Protein AF-A0A0F9J123-F1 (afdb_monomer_lite)

Structure (mmCIF, N/CA/C/O backbone):
data_AF-A0A0F9J123-F1
#
_entry.id   AF-A0A0F9J123-F1
#
loop_
_ato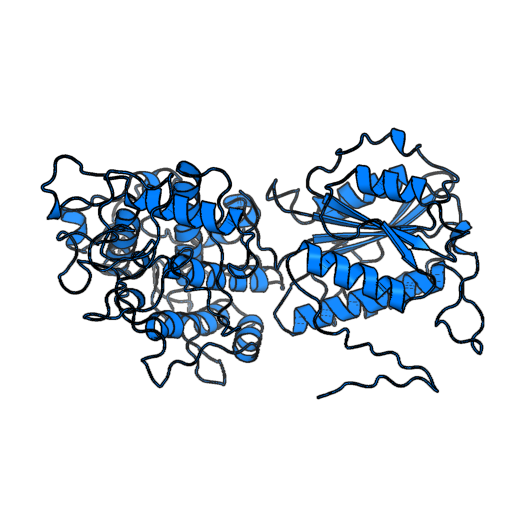m_site.group_PDB
_atom_site.id
_atom_site.type_symbol
_atom_site.label_atom_id
_atom_site.label_alt_id
_atom_site.label_comp_id
_atom_site.label_asym_id
_atom_site.label_entity_id
_atom_site.label_seq_id
_atom_site.pdbx_PDB_ins_code
_atom_site.Cartn_x
_atom_site.Cartn_y
_atom_site.Cartn_z
_atom_site.occupancy
_atom_site.B_iso_or_equiv
_atom_site.auth_seq_id
_atom_site.auth_comp_id
_atom_site.auth_asym_id
_atom_site.auth_atom_id
_atom_site.pdbx_PDB_model_num
ATOM 1 N N . MET A 1 1 ? 3.676 -11.645 4.595 1.00 70.50 1 MET A N 1
ATOM 2 C CA . MET A 1 1 ? 2.834 -10.442 4.420 1.00 70.50 1 MET A CA 1
ATOM 3 C C . MET A 1 1 ? 3.083 -9.901 3.012 1.00 70.50 1 MET A C 1
ATOM 5 O O . MET A 1 1 ? 3.983 -10.409 2.346 1.00 70.50 1 MET A O 1
ATOM 9 N N . GLY A 1 2 ? 2.219 -9.016 2.510 1.00 87.00 2 GLY A N 1
ATOM 10 C CA . GLY A 1 2 ? 2.108 -8.718 1.075 1.00 87.00 2 GLY A CA 1
ATOM 11 C C . GLY A 1 2 ? 1.916 -7.235 0.763 1.00 87.00 2 GLY A C 1
ATOM 12 O O . GLY A 1 2 ? 2.533 -6.375 1.385 1.00 87.00 2 GLY A O 1
ATOM 13 N N . THR A 1 3 ? 1.063 -6.927 -0.211 1.00 92.31 3 THR A N 1
ATOM 14 C CA . THR A 1 3 ? 0.847 -5.558 -0.702 1.00 92.31 3 THR A CA 1
ATOM 15 C C . THR A 1 3 ? -0.478 -4.998 -0.198 1.00 92.31 3 THR A C 1
ATOM 17 O O . THR A 1 3 ? -1.537 -5.554 -0.495 1.00 92.31 3 THR A O 1
ATOM 20 N N . ARG A 1 4 ? -0.427 -3.883 0.534 1.00 96.31 4 ARG A N 1
ATOM 21 C CA . ARG A 1 4 ? -1.601 -3.067 0.859 1.00 96.31 4 ARG A CA 1
ATOM 22 C C . ARG A 1 4 ? -1.984 -2.240 -0.364 1.00 96.31 4 ARG A C 1
ATOM 24 O O . ARG A 1 4 ? -1.114 -1.678 -1.024 1.00 96.31 4 ARG A O 1
ATOM 31 N N . LYS A 1 5 ? -3.279 -2.204 -0.673 1.00 94.38 5 LYS A N 1
ATOM 32 C CA . LYS A 1 5 ? -3.805 -1.628 -1.9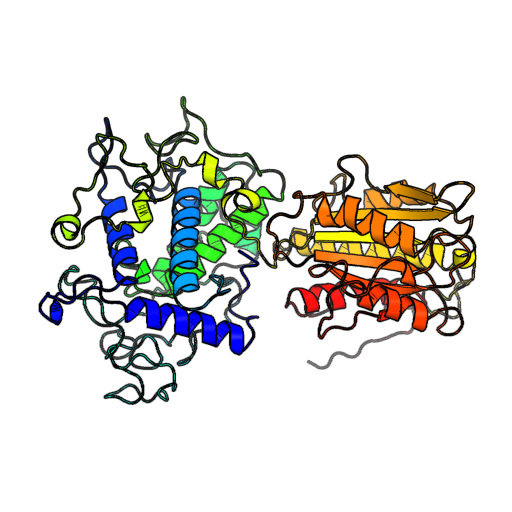15 1.00 94.38 5 LYS A CA 1
ATOM 33 C C . LYS A 1 5 ? -4.874 -0.588 -1.656 1.00 94.38 5 LYS A C 1
ATOM 35 O O . LYS A 1 5 ? -5.512 -0.606 -0.597 1.00 94.38 5 LYS A O 1
ATOM 40 N N . ASN A 1 6 ? -5.142 0.241 -2.659 1.00 94.38 6 ASN A N 1
ATOM 41 C CA . ASN A 1 6 ? -6.305 1.117 -2.622 1.00 94.38 6 ASN A CA 1
ATOM 42 C C . ASN A 1 6 ? -7.592 0.284 -2.541 1.00 94.38 6 ASN A C 1
ATOM 44 O O . ASN A 1 6 ? -7.868 -0.553 -3.403 1.00 94.38 6 ASN A O 1
ATOM 48 N N . ALA A 1 7 ? -8.424 0.569 -1.544 1.00 95.44 7 ALA A N 1
ATOM 49 C CA . ALA A 1 7 ? -9.718 -0.064 -1.324 1.00 95.44 7 ALA A CA 1
ATOM 50 C C . ALA A 1 7 ? -10.634 -0.014 -2.567 1.00 95.44 7 ALA A C 1
ATOM 52 O O . ALA A 1 7 ? -11.465 -0.904 -2.764 1.00 95.44 7 ALA A O 1
ATOM 53 N N . LYS A 1 8 ? -10.465 1.002 -3.425 1.00 89.88 8 LYS A N 1
ATOM 54 C CA . LYS A 1 8 ? -11.214 1.178 -4.682 1.00 89.88 8 LYS A CA 1
ATOM 55 C C . LYS A 1 8 ? -10.868 0.136 -5.739 1.00 89.88 8 LYS A C 1
ATOM 57 O O . LYS A 1 8 ? -11.760 -0.338 -6.441 1.00 89.88 8 LYS A O 1
ATOM 62 N N . PHE A 1 9 ? -9.598 -0.245 -5.820 1.00 88.44 9 PHE A N 1
ATOM 63 C CA . PHE A 1 9 ? -9.075 -1.130 -6.863 1.00 88.44 9 PHE A CA 1
ATOM 64 C C . PHE A 1 9 ? -8.981 -2.589 -6.420 1.00 88.44 9 PHE A C 1
ATOM 66 O O . PHE A 1 9 ? -8.553 -3.447 -7.190 1.00 88.44 9 PHE A O 1
ATOM 73 N N . LEU A 1 10 ? -9.432 -2.897 -5.201 1.00 91.75 10 LEU A N 1
ATOM 74 C CA . LEU A 1 10 ? -9.600 -4.276 -4.770 1.00 91.75 10 LEU A CA 1
ATOM 75 C C . LEU A 1 10 ? -10.532 -5.031 -5.722 1.00 91.75 10 LEU A C 1
ATOM 77 O O . LEU A 1 10 ? -11.595 -4.548 -6.126 1.00 91.75 10 LEU A O 1
ATOM 81 N N . THR A 1 11 ? -10.170 -6.268 -6.027 1.00 91.75 11 THR A N 1
ATOM 82 C CA . THR A 1 11 ? -11.062 -7.221 -6.686 1.00 91.75 11 THR A CA 1
ATOM 83 C C . THR A 1 11 ? -12.275 -7.525 -5.800 1.00 91.75 11 THR A C 1
ATOM 85 O O . THR A 1 11 ? -12.271 -7.293 -4.589 1.00 91.75 11 THR A O 1
ATOM 88 N N . ALA A 1 12 ? -13.338 -8.086 -6.387 1.00 93.88 12 ALA A N 1
ATOM 89 C CA . ALA A 1 12 ? -14.516 -8.499 -5.619 1.00 93.88 12 ALA A CA 1
A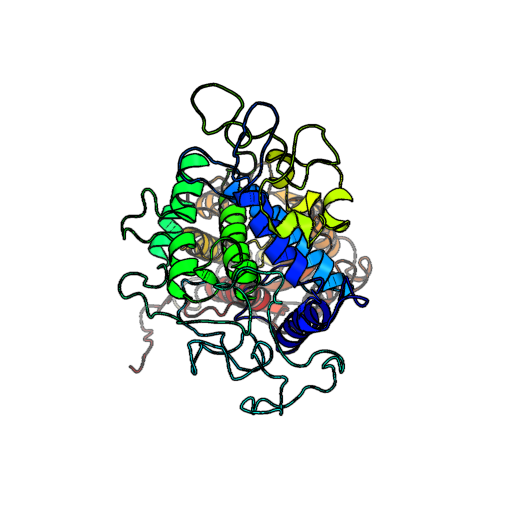TOM 90 C C . ALA A 1 12 ? -14.156 -9.479 -4.485 1.00 93.88 12 ALA A C 1
ATOM 92 O O . ALA A 1 12 ? -14.635 -9.320 -3.364 1.00 93.88 12 ALA A O 1
ATOM 93 N N . THR A 1 13 ? -13.252 -10.423 -4.758 1.00 95.81 13 THR A N 1
ATOM 94 C CA . THR A 1 13 ? -12.759 -11.397 -3.778 1.00 95.81 13 THR A CA 1
ATOM 95 C C . THR A 1 13 ? -11.960 -10.740 -2.654 1.00 95.81 13 THR A C 1
ATOM 97 O O . THR A 1 13 ? -12.167 -11.071 -1.491 1.00 95.81 13 THR A O 1
ATOM 100 N N . GLU A 1 14 ? -11.068 -9.794 -2.964 1.00 96.25 14 GLU A N 1
ATOM 101 C CA . GLU A 1 14 ? -10.303 -9.070 -1.936 1.00 96.25 14 GLU A CA 1
ATOM 102 C C . GLU A 1 14 ? -11.225 -8.246 -1.028 1.00 96.25 14 GLU A C 1
ATOM 104 O O . GLU A 1 14 ? -11.068 -8.287 0.194 1.00 96.25 14 GLU A O 1
ATOM 109 N N . ARG A 1 15 ? -12.231 -7.565 -1.602 1.00 97.06 15 ARG A N 1
ATOM 110 C CA . ARG A 1 15 ? -13.242 -6.831 -0.823 1.00 97.06 15 ARG A CA 1
ATOM 111 C C . ARG A 1 15 ? -14.020 -7.750 0.113 1.00 97.06 15 ARG A C 1
ATOM 113 O O . ARG A 1 15 ? -14.150 -7.438 1.294 1.00 97.06 15 ARG A O 1
ATOM 120 N N . GLU A 1 16 ? -14.522 -8.876 -0.396 1.00 97.50 16 GLU A N 1
ATOM 121 C CA . GLU A 1 16 ? -15.274 -9.836 0.418 1.00 97.50 16 GLU A CA 1
ATOM 122 C C . GLU A 1 16 ? -14.409 -10.424 1.537 1.00 97.50 16 GLU A C 1
ATOM 124 O O . GLU A 1 16 ? -14.840 -10.454 2.689 1.00 97.50 16 GLU A O 1
ATOM 129 N N . ASN A 1 17 ? -13.179 -10.840 1.227 1.00 98.50 17 ASN A N 1
ATOM 130 C CA . ASN A 1 17 ? -12.267 -11.423 2.207 1.00 98.50 17 ASN A CA 1
ATOM 131 C C . ASN A 1 17 ? -11.917 -10.439 3.328 1.00 98.50 17 ASN A C 1
ATOM 133 O O . ASN A 1 17 ? -11.918 -10.837 4.495 1.00 98.50 17 ASN A O 1
ATOM 137 N N . PHE A 1 18 ? -11.670 -9.166 3.000 1.00 98.62 18 PHE A N 1
ATOM 138 C CA . PHE A 1 18 ? -11.417 -8.132 4.003 1.00 98.62 18 PHE A CA 1
ATOM 139 C C . PHE A 1 18 ? -12.620 -7.947 4.936 1.00 98.62 18 PHE A C 1
ATOM 141 O O . PHE A 1 18 ? -12.480 -8.044 6.155 1.00 98.62 18 PHE A O 1
ATOM 148 N N . VAL A 1 19 ? -13.826 -7.771 4.385 1.00 98.69 19 VAL A N 1
ATOM 149 C CA . VAL A 1 19 ? -15.030 -7.573 5.211 1.00 98.69 19 VAL A CA 1
ATOM 150 C C . VAL A 1 19 ? -15.353 -8.808 6.041 1.00 98.69 19 VAL A C 1
ATOM 152 O O . VAL A 1 19 ? -15.670 -8.694 7.226 1.00 98.69 19 VAL A O 1
ATOM 155 N N . ARG A 1 20 ? -15.219 -9.998 5.452 1.00 98.75 20 ARG A N 1
ATOM 156 C CA . ARG A 1 20 ? -15.377 -11.266 6.161 1.00 98.75 20 ARG A CA 1
ATOM 157 C C . ARG A 1 20 ? -14.406 -11.366 7.336 1.00 98.75 20 ARG A C 1
ATOM 159 O O . ARG A 1 20 ? -14.834 -11.764 8.417 1.00 98.75 20 ARG A O 1
ATOM 166 N N . ALA A 1 21 ? -13.139 -10.985 7.165 1.00 98.81 21 ALA A N 1
ATOM 167 C CA . ALA A 1 21 ? -12.161 -10.979 8.252 1.00 98.81 21 ALA A CA 1
ATOM 168 C C . ALA A 1 21 ? -12.577 -10.030 9.390 1.00 98.81 21 ALA A C 1
ATOM 170 O O . ALA A 1 21 ? -12.585 -10.450 10.548 1.00 98.81 21 ALA A O 1
ATOM 171 N N . CYS A 1 22 ? -13.015 -8.806 9.069 1.00 98.81 22 CYS A N 1
ATOM 172 C CA . CYS A 1 22 ? -13.516 -7.841 10.057 1.00 98.81 22 CYS A CA 1
ATOM 173 C C . CYS A 1 22 ? -14.723 -8.390 10.834 1.00 98.81 22 CYS A C 1
ATOM 175 O O . CYS A 1 22 ? -14.758 -8.343 12.064 1.00 98.81 22 CYS A O 1
ATOM 177 N N . VAL A 1 23 ? -15.703 -8.962 10.126 1.00 98.81 23 VAL A N 1
ATOM 178 C CA . VAL A 1 23 ? -16.917 -9.546 10.720 1.00 98.81 23 VAL A CA 1
ATOM 179 C C . VAL A 1 23 ? -16.587 -10.743 11.616 1.00 98.81 23 VAL A C 1
ATOM 181 O O . VAL A 1 23 ? -17.121 -10.852 12.720 1.00 98.81 23 VAL A O 1
ATOM 184 N N . LEU A 1 24 ? -15.686 -11.630 11.183 1.00 98.75 24 LEU A N 1
ATOM 185 C CA . LEU A 1 24 ? -15.244 -12.770 11.990 1.00 98.75 24 LEU A CA 1
ATOM 186 C C . LEU A 1 24 ? -14.468 -12.326 13.235 1.00 98.75 24 LEU A C 1
ATOM 188 O O . LEU A 1 24 ? -14.640 -12.924 14.295 1.00 98.75 24 LEU A O 1
ATOM 192 N N . LEU A 1 25 ? -13.656 -11.270 13.135 1.00 98.50 25 LEU A N 1
ATOM 193 C CA . LEU A 1 25 ? -12.947 -10.701 14.282 1.00 98.50 25 LEU A CA 1
ATOM 194 C C . LEU A 1 25 ? -13.915 -10.045 15.280 1.00 98.50 25 LEU A C 1
ATOM 196 O O . LEU A 1 25 ? -13.749 -10.186 16.491 1.00 98.50 25 LEU A O 1
ATOM 200 N N . LYS A 1 26 ? -14.973 -9.394 14.784 1.00 98.56 26 LYS A N 1
ATOM 201 C CA . LYS A 1 26 ? -16.052 -8.842 15.614 1.00 98.56 26 LYS A CA 1
ATOM 202 C C . LYS A 1 26 ? -16.909 -9.922 16.284 1.00 98.56 26 LYS A C 1
ATOM 204 O O . LYS A 1 26 ? -17.425 -9.708 17.378 1.00 98.56 26 LYS A O 1
ATOM 209 N N . ALA A 1 27 ? -17.071 -11.078 15.650 1.00 98.38 27 ALA A N 1
ATOM 210 C CA . ALA A 1 27 ? -17.811 -12.207 16.213 1.00 98.38 27 ALA A CA 1
ATOM 211 C C . ALA A 1 27 ? -17.021 -12.999 17.273 1.00 98.38 27 ALA A C 1
ATOM 213 O O . ALA A 1 27 ? -17.617 -13.785 18.013 1.00 98.38 27 ALA A O 1
ATOM 214 N N . ASP A 1 28 ? -15.702 -12.810 17.344 1.00 97.81 28 ASP A N 1
ATOM 215 C CA . ASP A 1 28 ? -14.812 -13.522 18.257 1.00 97.81 28 ASP A CA 1
ATOM 216 C C . ASP A 1 28 ? -14.832 -12.897 19.660 1.00 97.81 28 ASP A C 1
ATOM 218 O O . ASP A 1 28 ? -14.102 -11.947 19.946 1.00 97.81 28 ASP A O 1
ATOM 222 N N . ILE A 1 29 ? -15.727 -13.392 20.520 1.00 97.75 29 ILE A N 1
ATOM 223 C CA . ILE A 1 29 ? -15.933 -12.886 21.884 1.00 97.75 29 ILE A CA 1
ATOM 224 C C . ILE A 1 29 ? -14.818 -13.354 22.822 1.00 97.75 29 ILE A C 1
ATOM 226 O O . ILE A 1 29 ? -14.615 -14.549 23.020 1.00 97.75 29 ILE A O 1
ATOM 230 N N . VAL A 1 30 ? -14.173 -12.397 23.489 1.00 97.12 30 VAL A N 1
ATOM 231 C CA . VAL A 1 30 ? -13.029 -12.634 24.384 1.00 97.12 30 VAL A CA 1
ATOM 232 C C . VAL A 1 30 ? -13.474 -13.090 25.771 1.00 97.12 30 VAL A C 1
ATOM 234 O O . VAL A 1 30 ? -12.820 -13.917 26.401 1.00 97.12 30 VAL A O 1
ATOM 237 N N . ASN A 1 31 ? -14.608 -12.578 26.251 1.00 96.75 31 ASN A N 1
ATOM 238 C CA . ASN A 1 31 ? -15.134 -12.831 27.593 1.00 96.75 31 ASN A CA 1
ATOM 239 C C . ASN A 1 31 ? -16.528 -13.502 27.559 1.00 96.75 31 ASN A C 1
ATOM 241 O O . ASN A 1 31 ? -17.505 -12.945 28.067 1.00 96.75 31 ASN A O 1
ATOM 245 N N . PRO A 1 32 ? -16.669 -14.719 27.001 1.00 96.19 32 PRO A N 1
ATOM 246 C CA . PRO A 1 32 ? -17.978 -15.347 26.773 1.00 96.19 32 PRO A CA 1
ATOM 247 C C . PRO A 1 32 ? -18.804 -15.575 28.054 1.00 96.19 32 PRO A C 1
ATOM 249 O O . PRO A 1 32 ? -20.033 -15.648 27.986 1.00 96.19 32 PRO A O 1
ATOM 252 N N . GLY A 1 33 ? -18.151 -15.646 29.220 1.00 96.06 33 GLY A N 1
ATOM 253 C CA . GLY A 1 33 ? -18.803 -15.781 30.527 1.00 96.06 33 GLY A CA 1
ATOM 254 C C . GLY A 1 33 ? -19.512 -14.518 31.038 1.00 96.06 33 GLY A C 1
ATOM 255 O O . GLY A 1 33 ? -20.306 -14.617 31.969 1.00 96.06 33 GLY A O 1
ATOM 256 N N . ALA A 1 34 ? -19.266 -13.345 30.446 1.00 96.56 34 ALA A N 1
ATOM 257 C CA . ALA A 1 34 ? -19.950 -12.109 30.825 1.00 96.56 34 ALA A CA 1
ATOM 258 C C . ALA A 1 34 ? -21.416 -12.093 30.351 1.00 96.56 34 ALA A C 1
ATOM 260 O O . ALA A 1 34 ? -21.799 -12.812 29.416 1.00 96.56 34 ALA A O 1
ATOM 261 N N . SER A 1 35 ? -22.241 -11.238 30.967 1.00 95.44 35 SER A N 1
ATOM 262 C CA . SER A 1 35 ? -23.592 -10.947 30.473 1.00 95.44 35 SER A CA 1
ATOM 263 C C . SER A 1 35 ? -23.527 -10.387 29.051 1.00 95.44 35 SER A C 1
ATOM 265 O O . SER A 1 35 ? -22.558 -9.730 28.679 1.00 95.44 35 SER A O 1
ATOM 267 N N . ALA A 1 36 ? -24.560 -10.633 28.241 1.00 92.69 36 ALA A N 1
ATOM 268 C CA . ALA A 1 36 ? -24.531 -10.315 26.811 1.00 92.69 36 ALA A CA 1
ATOM 269 C C . ALA A 1 36 ? -24.161 -8.850 26.504 1.00 92.69 36 ALA A C 1
ATOM 271 O O . ALA A 1 36 ? -23.426 -8.594 25.558 1.00 92.69 36 ALA A O 1
ATOM 272 N N . ASN A 1 37 ? -24.615 -7.906 27.331 1.00 93.69 37 ASN A N 1
ATOM 273 C CA . ASN A 1 37 ? -24.336 -6.479 27.177 1.00 93.69 37 ASN A CA 1
ATOM 274 C C . ASN A 1 37 ? -22.910 -6.062 27.593 1.00 93.69 37 ASN A C 1
ATOM 276 O O . ASN A 1 37 ? -22.468 -4.980 27.222 1.00 93.69 37 ASN A O 1
ATOM 280 N N . LEU A 1 38 ? -22.189 -6.914 28.328 1.00 96.00 38 LEU A N 1
ATOM 281 C CA . LEU A 1 38 ? -20.801 -6.711 28.760 1.00 96.00 38 LEU A CA 1
ATOM 282 C C . LEU A 1 38 ? -19.808 -7.586 27.978 1.00 96.00 38 LEU A C 1
ATOM 284 O O . LEU A 1 38 ? -18.622 -7.625 28.296 1.00 96.00 38 LEU A O 1
ATOM 288 N N . ARG A 1 39 ? -20.257 -8.322 26.960 1.00 96.75 39 ARG A N 1
ATOM 289 C CA . ARG A 1 39 ? -19.343 -9.086 26.105 1.00 96.75 39 ARG A CA 1
ATOM 290 C C . ARG A 1 39 ? -18.615 -8.154 25.148 1.00 96.75 39 ARG A C 1
ATOM 292 O O . ARG A 1 39 ? -19.242 -7.280 24.559 1.00 96.75 39 ARG A O 1
ATOM 299 N N . TYR A 1 40 ? -17.318 -8.360 24.970 1.00 97.25 40 TYR A N 1
ATOM 300 C CA . TYR A 1 40 ? -16.506 -7.653 23.986 1.00 97.25 40 TYR A CA 1
ATOM 301 C C . TYR A 1 40 ? -15.742 -8.654 23.116 1.00 97.25 40 TYR A C 1
ATOM 303 O O . TYR A 1 40 ? -15.453 -9.784 23.521 1.00 97.25 40 TYR A O 1
ATOM 311 N N . SER A 1 41 ? -15.471 -8.241 21.887 1.00 97.75 41 SER A N 1
ATOM 312 C CA . SER A 1 41 ? -14.811 -9.051 20.867 1.00 97.75 41 SER A CA 1
ATOM 313 C C . SER A 1 41 ? -13.334 -8.713 20.703 1.00 97.75 41 SER A C 1
ATOM 315 O O . SER A 1 41 ? -12.859 -7.698 21.214 1.00 97.75 41 SER A O 1
ATOM 317 N N . LYS A 1 42 ? -12.621 -9.520 19.914 1.00 97.69 42 LYS A N 1
ATOM 318 C CA . LYS A 1 42 ? -11.269 -9.196 19.449 1.00 97.69 42 LYS A CA 1
ATOM 319 C C . LYS A 1 42 ? -11.203 -7.893 18.660 1.00 97.69 42 LYS A C 1
ATOM 321 O O . LYS A 1 42 ? -10.215 -7.184 18.778 1.00 97.69 42 LYS A O 1
ATOM 326 N N . TRP A 1 43 ? -12.254 -7.528 17.927 1.00 98.31 43 TRP A N 1
ATOM 327 C CA . TRP A 1 43 ? -12.342 -6.198 17.313 1.00 98.31 43 TRP A CA 1
ATOM 328 C C . TRP A 1 43 ? -12.394 -5.087 18.372 1.00 98.31 43 TRP A C 1
ATOM 330 O O . TRP A 1 43 ? -11.693 -4.084 18.277 1.00 98.31 43 TRP A O 1
ATOM 340 N N . ASP A 1 44 ? -13.197 -5.281 19.420 1.00 98.06 44 ASP A N 1
ATOM 341 C CA . ASP A 1 44 ? -13.383 -4.275 20.473 1.00 98.06 44 ASP A CA 1
ATOM 342 C C . ASP A 1 44 ? -12.117 -4.072 21.320 1.00 98.06 44 ASP A C 1
ATOM 344 O O . ASP A 1 44 ? -11.910 -2.979 21.846 1.00 98.06 44 ASP A O 1
ATOM 348 N N . GLU A 1 45 ? -11.237 -5.078 21.411 1.00 97.25 45 GLU A N 1
ATOM 349 C CA . GLU A 1 45 ? -9.910 -4.925 22.024 1.00 97.25 45 GLU A CA 1
ATOM 350 C C . GLU A 1 45 ? -9.104 -3.788 21.371 1.00 97.25 45 GLU A C 1
ATOM 352 O O . GLU A 1 45 ? -8.432 -3.054 22.086 1.00 97.25 45 GLU A O 1
ATOM 357 N N . PHE A 1 46 ? -9.200 -3.573 20.052 1.00 97.69 46 PHE A N 1
ATOM 358 C CA . PHE A 1 46 ? -8.479 -2.482 19.379 1.00 97.69 46 PHE A CA 1
ATOM 359 C C . PHE A 1 46 ? -9.009 -1.101 19.777 1.00 97.69 46 PHE A C 1
ATOM 361 O O . PHE A 1 46 ? -8.218 -0.194 20.040 1.00 97.69 46 PHE A O 1
ATOM 368 N N . ALA A 1 47 ? -10.332 -0.945 19.879 1.00 97.19 47 ALA A N 1
ATOM 369 C CA . ALA A 1 47 ? -10.932 0.289 20.386 1.00 97.19 47 ALA A CA 1
ATOM 370 C C . ALA A 1 47 ? -10.537 0.535 21.853 1.00 97.19 47 ALA A C 1
ATOM 372 O O . ALA A 1 47 ? -10.259 1.667 22.237 1.00 97.19 47 ALA A O 1
ATOM 373 N N . ALA A 1 48 ? -10.461 -0.520 22.668 1.00 96.75 48 ALA A N 1
ATOM 374 C CA . ALA A 1 48 ? -10.018 -0.419 24.055 1.00 96.75 48 ALA A CA 1
ATOM 375 C C . ALA A 1 48 ? -8.528 -0.049 24.169 1.00 96.75 48 ALA A C 1
ATOM 377 O O . ALA A 1 48 ? -8.189 0.847 24.936 1.00 96.75 48 ALA A O 1
ATOM 378 N N . VAL A 1 49 ? -7.645 -0.672 23.380 1.00 96.19 49 VAL A N 1
ATOM 379 C CA . VAL A 1 49 ? -6.206 -0.352 23.343 1.00 96.19 49 VAL A CA 1
ATOM 380 C C . VAL A 1 49 ? -5.988 1.110 22.959 1.00 96.19 49 VAL A C 1
ATOM 382 O O . VAL A 1 49 ? -5.259 1.821 23.647 1.00 96.19 49 VAL A O 1
ATOM 385 N N . HIS A 1 50 ? -6.663 1.584 21.913 1.00 96.50 50 HIS A N 1
ATOM 386 C CA . HIS A 1 50 ? -6.569 2.977 21.479 1.00 96.50 50 HIS A CA 1
ATOM 387 C C . HIS A 1 50 ? -7.139 3.973 22.500 1.00 96.50 50 HIS A C 1
ATOM 389 O O . HIS A 1 50 ? -6.675 5.107 22.590 1.00 96.50 50 HIS A O 1
ATOM 395 N N . TRP A 1 51 ? -8.106 3.554 23.318 1.00 94.69 51 TRP A N 1
ATOM 396 C CA . TRP A 1 51 ? -8.548 4.338 24.468 1.00 94.69 51 TRP A CA 1
ATOM 397 C C . TRP A 1 51 ? -7.448 4.420 25.533 1.00 94.69 51 TRP A C 1
ATOM 399 O O . TRP A 1 51 ? -7.104 5.500 26.007 1.00 94.69 51 TRP A O 1
ATOM 409 N N . MET A 1 52 ? -6.870 3.275 25.895 1.00 94.75 52 MET A N 1
ATOM 410 C CA . MET A 1 52 ? -5.883 3.161 26.972 1.00 94.75 52 MET A CA 1
ATOM 411 C C . MET A 1 52 ? -4.607 3.961 26.702 1.00 94.75 52 MET A C 1
ATOM 413 O O . MET A 1 52 ? -4.063 4.553 27.634 1.00 94.75 52 MET A O 1
ATOM 417 N N . ILE A 1 53 ? -4.131 4.003 25.454 1.00 93.88 53 ILE A N 1
ATOM 418 C CA . ILE A 1 53 ? -2.901 4.732 25.105 1.00 93.88 53 ILE A CA 1
ATOM 419 C C . ILE A 1 53 ? -3.025 6.250 25.191 1.00 93.88 53 ILE A C 1
ATOM 421 O O . ILE A 1 53 ? -2.000 6.910 25.319 1.00 93.88 53 ILE A O 1
ATOM 425 N N . GLN A 1 54 ? -4.240 6.803 25.116 1.00 92.38 54 GLN A N 1
ATOM 426 C CA . GLN A 1 54 ? -4.456 8.253 25.202 1.00 92.38 54 GLN A CA 1
ATOM 427 C C . GLN A 1 54 ? -4.417 8.765 26.643 1.00 92.38 54 GLN A C 1
ATOM 429 O O . GLN A 1 54 ? -4.153 9.941 26.876 1.00 92.38 54 GLN A O 1
ATOM 434 N N . GLU A 1 55 ? -4.659 7.877 27.607 1.00 91.50 55 GLU A N 1
ATOM 435 C CA . GLU A 1 55 ? -4.622 8.157 29.045 1.00 91.50 55 GLU A CA 1
ATOM 436 C C . GLU A 1 55 ? -3.509 7.333 29.723 1.00 91.50 55 GLU A C 1
ATOM 438 O O . GLU A 1 55 ? -3.659 6.864 30.854 1.00 91.50 55 GLU A O 1
ATOM 443 N N . ALA A 1 56 ? -2.403 7.089 29.011 1.00 93.88 56 ALA A N 1
ATOM 444 C CA . ALA A 1 56 ? -1.296 6.278 29.501 1.00 93.88 56 ALA A CA 1
ATOM 445 C C . ALA A 1 56 ? -0.384 7.045 30.471 1.00 93.88 56 ALA A C 1
ATOM 447 O O . ALA A 1 56 ? -0.430 8.270 30.567 1.00 93.88 56 ALA A O 1
ATOM 448 N N . PHE A 1 57 ? 0.467 6.315 31.186 1.00 94.12 57 PHE A N 1
ATOM 449 C CA . PHE A 1 57 ? 1.556 6.867 31.991 1.00 94.12 57 PHE A CA 1
ATOM 450 C C . PHE A 1 57 ? 2.849 6.087 31.743 1.00 94.12 57 PHE A C 1
ATOM 452 O O . PHE A 1 57 ? 2.823 4.931 31.307 1.00 94.12 57 PHE A O 1
ATOM 459 N N . ALA A 1 58 ? 3.980 6.723 32.037 1.00 93.81 58 ALA A N 1
ATOM 460 C CA . ALA A 1 58 ? 5.318 6.187 31.815 1.00 93.81 58 ALA A CA 1
ATOM 461 C C . ALA A 1 58 ? 6.285 6.632 32.929 1.00 93.81 58 ALA A C 1
ATOM 463 O O . ALA A 1 58 ? 5.966 7.548 33.696 1.00 93.81 58 ALA A O 1
ATOM 464 N N . PRO A 1 59 ? 7.483 6.029 33.044 1.00 92.12 59 PRO A N 1
ATOM 465 C CA . PRO A 1 59 ? 8.474 6.454 34.027 1.00 92.12 59 PRO A CA 1
ATOM 466 C C . PRO A 1 59 ? 8.803 7.947 33.903 1.00 92.12 59 PRO A C 1
ATOM 468 O O . PRO A 1 59 ? 9.344 8.387 32.895 1.00 92.12 59 PRO A O 1
ATOM 471 N N . GLY A 1 60 ? 8.494 8.719 34.946 1.00 90.38 60 GLY A N 1
ATOM 472 C CA . GLY A 1 60 ? 8.721 10.168 34.975 1.00 90.38 60 GLY A CA 1
ATOM 473 C C . GLY A 1 60 ? 7.587 11.027 34.402 1.00 90.38 60 GLY A C 1
ATOM 474 O O . GLY A 1 60 ? 7.631 12.241 34.582 1.00 90.38 60 GLY A O 1
ATOM 475 N N . SER A 1 61 ? 6.554 10.422 33.804 1.00 91.00 61 SER A N 1
ATOM 476 C CA . SER A 1 61 ? 5.458 11.138 33.138 1.00 91.00 61 SER A CA 1
ATOM 477 C C . SER A 1 61 ? 4.088 10.568 33.545 1.00 91.00 61 SER A C 1
ATOM 479 O O . SER A 1 61 ? 3.750 9.444 33.165 1.00 91.00 61 SER A O 1
ATOM 481 N N . PRO A 1 62 ? 3.264 11.319 34.305 1.00 90.81 62 PRO A N 1
ATOM 482 C CA . PRO A 1 62 ? 1.977 10.834 34.818 1.00 90.81 62 PRO A CA 1
ATOM 483 C C . PRO A 1 62 ? 0.883 10.735 33.745 1.00 90.81 62 PRO A C 1
ATOM 485 O O . PRO A 1 62 ? -0.108 10.039 33.960 1.00 90.81 62 PRO A O 1
ATOM 488 N N . THR A 1 63 ? 1.074 11.416 32.613 1.00 89.88 63 THR A N 1
ATOM 489 C CA . THR A 1 63 ? 0.175 11.395 31.459 1.00 89.88 63 THR A CA 1
ATOM 490 C C . THR A 1 63 ? 1.008 11.438 30.184 1.00 89.88 63 THR A C 1
ATOM 492 O O . THR A 1 63 ? 1.795 12.365 30.001 1.00 89.88 63 THR A O 1
ATOM 495 N N . VAL A 1 64 ? 0.829 10.449 29.313 1.00 91.06 64 VAL A N 1
ATOM 496 C CA . VAL A 1 64 ? 1.448 10.352 27.986 1.00 91.06 64 VAL A CA 1
ATOM 497 C C . VAL A 1 64 ? 0.391 9.839 27.015 1.00 91.06 64 VAL A C 1
ATOM 499 O O . VAL A 1 64 ? -0.301 8.869 27.318 1.00 91.06 64 VAL A O 1
ATOM 502 N N . ASN A 1 65 ? 0.272 10.465 25.847 1.00 92.12 65 ASN A N 1
ATOM 503 C CA . ASN A 1 65 ? -0.549 9.947 24.759 1.00 92.12 65 ASN A CA 1
ATOM 504 C C . ASN A 1 65 ? 0.370 9.358 23.690 1.00 92.12 65 ASN A C 1
ATOM 506 O O . ASN A 1 65 ? 0.846 10.066 22.820 1.00 92.12 65 ASN A O 1
ATOM 510 N N . PHE A 1 66 ? 0.636 8.055 23.744 1.00 90.69 66 PHE A N 1
ATOM 511 C CA . PHE A 1 66 ? 1.696 7.445 22.925 1.00 90.69 66 PHE A CA 1
ATOM 512 C C . PHE A 1 66 ? 1.430 7.443 21.416 1.00 90.69 66 PHE A C 1
ATOM 514 O O . PHE A 1 66 ? 2.371 7.318 20.636 1.00 90.69 66 PHE A O 1
ATOM 521 N N . GLY A 1 67 ? 0.166 7.563 21.010 1.00 88.12 67 GLY A N 1
ATOM 522 C CA . GLY A 1 67 ? -0.227 7.564 19.602 1.00 88.12 67 GLY A CA 1
ATOM 523 C C . GLY A 1 67 ? -0.508 8.950 19.034 1.00 88.12 67 GLY A C 1
ATOM 524 O O . GLY A 1 67 ? -0.674 9.062 17.827 1.00 88.12 67 GLY A O 1
ATOM 525 N N . HIS A 1 68 ? -0.599 9.996 19.863 1.00 85.81 68 HIS A N 1
ATOM 526 C CA . HIS A 1 68 ? -1.023 11.328 19.420 1.00 85.81 68 HIS A CA 1
ATOM 527 C C . HIS A 1 68 ? -0.464 12.415 20.330 1.00 85.81 68 HIS A C 1
ATOM 529 O O . HIS A 1 68 ? -0.328 12.217 21.529 1.00 85.81 68 HIS A O 1
ATOM 535 N N . GLY A 1 69 ? -0.283 13.620 19.809 1.00 67.12 69 GLY A N 1
ATOM 536 C CA . GLY A 1 69 ? 0.010 14.759 20.684 1.00 67.12 69 GLY A CA 1
ATOM 537 C C . GLY A 1 69 ? 0.307 16.062 19.963 1.00 67.12 69 GLY A C 1
ATOM 538 O O . GLY A 1 69 ? 0.573 17.066 20.616 1.00 67.12 69 GLY A O 1
ATOM 539 N N . GLY A 1 70 ? 0.217 16.088 18.631 1.00 68.38 70 GLY A N 1
ATOM 540 C CA . GLY A 1 70 ? 0.522 17.283 17.862 1.00 68.38 70 GLY A CA 1
ATOM 541 C C . GLY A 1 70 ? 1.996 17.677 17.971 1.00 68.38 70 GLY A C 1
ATOM 542 O O . GLY A 1 70 ? 2.892 16.834 17.950 1.00 68.38 70 GLY A O 1
ATOM 543 N N . MET A 1 71 ? 2.256 18.985 18.028 1.00 69.12 71 MET A N 1
ATOM 544 C CA . MET A 1 71 ? 3.607 19.534 17.912 1.00 69.12 71 MET A CA 1
ATOM 545 C C . MET A 1 71 ? 4.502 19.078 19.072 1.00 69.12 71 MET A C 1
ATOM 547 O O . MET A 1 71 ? 4.337 19.526 20.200 1.00 69.12 71 MET A O 1
ATOM 551 N N . GLY A 1 72 ? 5.476 18.226 18.754 1.00 74.38 72 GLY A N 1
ATOM 552 C CA . GLY A 1 72 ? 6.412 17.641 19.713 1.00 74.38 72 GLY A CA 1
ATOM 553 C C . GLY A 1 72 ? 6.197 16.146 19.957 1.00 74.38 72 GLY A C 1
ATOM 554 O O . GLY A 1 72 ? 7.154 15.459 20.298 1.00 74.38 72 GLY A O 1
ATOM 555 N N . ALA A 1 73 ? 5.011 15.597 19.698 1.00 84.75 73 ALA A N 1
ATOM 556 C CA . ALA A 1 73 ? 4.726 14.176 19.894 1.00 84.75 73 ALA A CA 1
ATOM 557 C C . ALA A 1 73 ? 4.936 13.377 18.597 1.00 84.75 73 ALA A C 1
ATOM 559 O O . ALA A 1 73 ? 4.009 13.107 17.837 1.00 84.75 73 ALA A O 1
ATOM 560 N N . TYR A 1 74 ? 6.173 12.971 18.325 1.00 89.00 74 TYR A N 1
ATOM 561 C CA . TYR A 1 74 ? 6.580 12.386 17.039 1.00 89.00 74 TYR A CA 1
ATOM 562 C C . TYR A 1 74 ? 6.255 10.895 16.837 1.00 89.00 74 TYR A C 1
ATOM 564 O O . TYR A 1 74 ? 6.648 10.310 15.830 1.00 89.00 74 TYR A O 1
ATOM 572 N N . SER A 1 75 ? 5.516 10.270 17.758 1.00 90.75 75 SER A N 1
ATOM 573 C CA . SER A 1 75 ? 5.157 8.842 17.670 1.00 90.75 75 SER A CA 1
ATOM 574 C C . SER A 1 75 ? 3.879 8.546 16.894 1.00 90.75 75 SER A C 1
ATOM 576 O O . SER A 1 75 ? 3.503 7.383 16.783 1.00 90.75 75 SER A O 1
ATOM 578 N N . PHE A 1 76 ? 3.191 9.559 16.360 1.00 94.25 76 PHE A N 1
ATOM 579 C CA . PHE A 1 76 ? 1.917 9.353 15.669 1.00 94.25 76 PHE A CA 1
ATOM 580 C C . PHE A 1 76 ? 2.043 8.329 14.533 1.00 94.25 76 PHE A C 1
ATOM 582 O O . PHE A 1 76 ? 1.291 7.354 14.500 1.00 94.25 76 PHE A O 1
ATOM 589 N N . LEU A 1 77 ? 3.026 8.490 13.642 1.00 95.69 77 LEU A N 1
ATOM 590 C CA . LEU A 1 77 ? 3.179 7.603 12.485 1.00 95.69 77 LEU A CA 1
ATOM 591 C C . LEU A 1 77 ? 3.651 6.196 12.886 1.00 95.69 77 LEU A C 1
ATOM 593 O O . LEU A 1 77 ? 3.076 5.198 12.453 1.00 95.69 77 LEU A O 1
ATOM 597 N N . SER A 1 78 ? 4.664 6.102 13.747 1.00 95.12 78 SER A N 1
ATOM 598 C CA . SER A 1 78 ? 5.236 4.834 14.221 1.00 95.12 78 SER A CA 1
ATOM 599 C C . SER A 1 78 ? 4.234 4.004 15.028 1.00 95.12 78 SER A C 1
ATOM 601 O O . SER A 1 78 ? 4.096 2.799 14.795 1.00 95.12 78 SER A O 1
ATOM 603 N N . TRP A 1 79 ? 3.489 4.638 15.939 1.00 95.94 79 TRP A N 1
ATOM 604 C CA . TRP A 1 79 ? 2.503 3.957 16.773 1.00 95.94 79 TRP A CA 1
ATOM 605 C C . TRP A 1 79 ? 1.370 3.381 15.920 1.00 95.94 79 TRP A C 1
ATOM 607 O O . TRP A 1 79 ? 1.048 2.196 16.043 1.00 95.94 79 TRP A O 1
ATOM 617 N N . HIS A 1 80 ? 0.815 4.181 15.001 1.00 97.38 80 HIS A N 1
ATOM 618 C CA . HIS A 1 80 ? -0.271 3.741 14.122 1.00 97.38 80 HIS A CA 1
ATOM 619 C C . HIS A 1 80 ? 0.182 2.701 13.096 1.00 97.38 80 HIS A C 1
ATOM 621 O O . HIS A 1 80 ? -0.549 1.739 12.856 1.00 97.38 80 HIS A O 1
ATOM 627 N N . ARG A 1 81 ? 1.404 2.807 12.555 1.00 97.25 81 ARG A N 1
ATOM 628 C CA . ARG A 1 81 ? 2.005 1.770 11.697 1.00 97.25 81 ARG A CA 1
ATOM 629 C C . ARG A 1 81 ? 2.002 0.407 12.384 1.00 97.25 81 ARG A C 1
ATOM 631 O O . ARG A 1 81 ? 1.602 -0.595 11.786 1.00 97.25 81 ARG A O 1
ATOM 638 N N . TYR A 1 82 ? 2.419 0.366 13.646 1.00 95.38 82 TYR A N 1
ATOM 639 C CA . TYR A 1 82 ? 2.476 -0.885 14.390 1.00 95.38 82 TYR A CA 1
ATOM 640 C C . TYR A 1 82 ? 1.093 -1.368 14.855 1.00 95.38 82 TYR A C 1
ATOM 642 O O . TYR A 1 82 ? 0.813 -2.568 14.855 1.00 95.38 82 TYR A O 1
ATOM 650 N N . PHE A 1 83 ? 0.177 -0.446 15.152 1.00 96.88 83 PHE A N 1
ATOM 651 C CA . PHE A 1 83 ? -1.225 -0.766 15.420 1.00 96.88 83 PHE A CA 1
ATOM 652 C C . PHE A 1 83 ? -1.922 -1.407 14.204 1.00 96.88 83 PHE A C 1
ATOM 654 O O . PHE A 1 83 ? -2.617 -2.416 14.348 1.00 96.88 83 PHE A O 1
ATOM 661 N N . LEU A 1 84 ? -1.681 -0.882 12.995 1.00 97.75 84 LEU A N 1
ATOM 662 C CA . LEU A 1 84 ? -2.166 -1.454 11.733 1.00 97.75 84 LEU A CA 1
ATOM 663 C C . LEU A 1 84 ? -1.595 -2.847 11.475 1.00 97.75 84 LEU A C 1
ATOM 665 O O . LEU A 1 84 ? -2.330 -3.733 11.047 1.00 97.75 84 LEU A O 1
ATOM 669 N N . PHE A 1 85 ? -0.304 -3.049 11.752 1.00 95.62 85 PHE A N 1
ATOM 670 C CA . PHE A 1 85 ? 0.337 -4.358 11.642 1.00 95.62 85 PHE A CA 1
ATOM 671 C C . PHE A 1 85 ? -0.372 -5.411 12.506 1.00 95.62 85 PHE A C 1
ATOM 673 O O . PHE A 1 85 ? -0.727 -6.477 12.007 1.00 95.62 85 PHE A O 1
ATOM 680 N N . HIS A 1 86 ? -0.668 -5.095 13.771 1.00 95.31 86 HIS A N 1
ATOM 681 C CA . HIS A 1 86 ? -1.404 -6.011 14.650 1.00 95.31 86 HIS A CA 1
ATOM 682 C C . HIS A 1 86 ? -2.834 -6.263 14.184 1.00 95.31 86 HIS A C 1
ATOM 684 O O . HIS A 1 86 ? -3.286 -7.409 14.220 1.00 95.31 86 HIS A O 1
ATOM 690 N N . MET A 1 87 ? -3.542 -5.235 13.702 1.00 97.31 87 MET A N 1
ATOM 691 C CA . MET A 1 87 ? -4.867 -5.437 13.106 1.00 97.31 87 MET A CA 1
ATOM 692 C C . MET A 1 87 ? -4.778 -6.401 11.921 1.00 97.31 87 MET A C 1
ATOM 694 O O . MET A 1 87 ? -5.523 -7.375 11.860 1.00 97.31 87 MET A O 1
ATOM 698 N N . GLU A 1 88 ? -3.822 -6.192 11.020 1.00 97.31 88 GLU A N 1
ATOM 699 C CA . GLU A 1 88 ? -3.617 -7.057 9.861 1.00 97.31 88 GLU A CA 1
ATOM 700 C C . GLU A 1 88 ? -3.324 -8.509 10.265 1.00 97.31 88 GLU A C 1
ATOM 702 O O . GLU A 1 88 ? -3.949 -9.425 9.730 1.00 97.31 88 GLU A O 1
ATOM 707 N N . GLN A 1 89 ? -2.473 -8.739 11.271 1.00 95.38 89 GLN A N 1
ATOM 708 C CA . GLN A 1 89 ? -2.218 -10.083 11.802 1.00 95.38 89 GLN A CA 1
ATOM 709 C C . GLN A 1 89 ? -3.484 -10.737 12.376 1.00 95.38 89 GLN A C 1
ATOM 711 O O . GLN A 1 89 ? -3.750 -11.918 12.124 1.00 95.38 89 GLN A O 1
ATOM 716 N N . GLN A 1 90 ? -4.300 -9.984 13.122 1.00 97.00 90 GLN A N 1
ATOM 717 C CA . GLN A 1 90 ? -5.560 -10.500 13.661 1.00 97.00 90 GLN A CA 1
ATOM 718 C C . GLN A 1 90 ? -6.572 -10.808 12.546 1.00 97.00 90 GLN A C 1
ATOM 720 O O . GLN A 1 90 ? -7.229 -11.850 12.604 1.00 97.00 90 GLN A O 1
ATOM 725 N N . LEU A 1 91 ? -6.659 -9.983 11.497 1.00 98.19 91 LEU A N 1
ATOM 726 C CA . LEU A 1 91 ? -7.492 -10.261 10.320 1.00 98.19 91 LEU A CA 1
ATOM 727 C C . LEU A 1 91 ? -7.011 -11.511 9.569 1.00 98.19 91 LEU A C 1
ATOM 729 O O . LEU A 1 91 ? -7.825 -12.376 9.237 1.00 98.19 91 LEU A O 1
ATOM 733 N N . GLN A 1 92 ? -5.699 -11.660 9.373 1.00 96.69 92 GLN A N 1
ATOM 734 C CA . GLN A 1 92 ? -5.097 -12.827 8.716 1.00 96.69 92 GLN A CA 1
ATOM 735 C C . GLN A 1 92 ? -5.322 -14.128 9.493 1.00 96.69 92 GLN A C 1
ATOM 737 O O . GLN A 1 92 ? -5.459 -15.187 8.880 1.00 96.69 92 GLN A O 1
ATOM 742 N N . SER A 1 93 ? -5.447 -14.058 10.824 1.00 96.75 93 SER A N 1
ATOM 743 C CA . SER A 1 93 ? -5.837 -15.212 11.649 1.00 96.75 93 SER A CA 1
ATOM 744 C C . SER A 1 93 ? -7.257 -15.719 11.349 1.00 96.75 93 SER A C 1
ATOM 746 O O . SER A 1 93 ? -7.579 -16.869 11.650 1.00 96.75 93 SER A O 1
ATOM 748 N N . LYS A 1 94 ? -8.115 -14.871 10.759 1.00 98.06 94 LYS A N 1
ATOM 749 C CA . LYS A 1 94 ? -9.488 -15.214 10.357 1.00 98.06 94 LYS A CA 1
ATOM 750 C C . LYS A 1 94 ? -9.584 -15.573 8.880 1.00 98.06 94 LYS A C 1
ATOM 752 O O . LYS A 1 94 ? -10.284 -16.524 8.535 1.00 98.06 94 LYS A O 1
ATOM 757 N N . VAL A 1 95 ? -8.907 -14.818 8.017 1.00 98.19 95 VAL A N 1
ATOM 758 C CA . VAL A 1 95 ? -8.869 -15.049 6.568 1.00 98.19 95 VAL A CA 1
ATOM 759 C C . VAL A 1 95 ? -7.422 -14.891 6.078 1.00 98.19 95 VAL A C 1
ATOM 761 O O . VAL A 1 95 ? -6.940 -13.762 5.969 1.00 98.19 95 VAL A O 1
ATOM 764 N N . PRO A 1 96 ? -6.714 -16.000 5.780 1.00 96.00 96 PRO A N 1
ATOM 765 C CA . PRO A 1 96 ? -5.317 -15.953 5.357 1.00 96.00 96 PRO A CA 1
ATOM 766 C C . PRO A 1 96 ? -5.095 -15.065 4.128 1.00 96.00 96 PRO A C 1
ATOM 768 O O . PRO A 1 96 ? -5.872 -15.102 3.175 1.00 96.00 96 PRO A O 1
ATOM 771 N N . GLY A 1 97 ? -4.012 -14.285 4.144 1.00 92.50 97 GLY A N 1
ATOM 772 C CA . GLY A 1 97 ? -3.602 -13.432 3.022 1.00 92.50 97 GLY A CA 1
ATOM 773 C C . GLY A 1 97 ? -4.351 -12.101 2.889 1.00 92.50 97 GLY A C 1
ATOM 774 O O . GLY A 1 97 ? -4.015 -11.320 2.003 1.00 92.50 97 GLY A O 1
ATOM 775 N N . VAL A 1 98 ? -5.332 -11.806 3.751 1.00 96.06 98 VAL A N 1
ATOM 776 C CA . VAL A 1 98 ? -5.961 -10.476 3.792 1.00 96.06 98 VAL A CA 1
ATOM 777 C C . VAL A 1 98 ? -4.935 -9.419 4.195 1.00 96.06 98 VAL A C 1
ATOM 779 O O . VAL A 1 98 ? -4.169 -9.607 5.136 1.00 96.06 98 VAL A O 1
ATOM 782 N N . MET A 1 99 ? -4.953 -8.295 3.487 1.00 95.88 99 MET A N 1
ATOM 783 C CA . MET A 1 99 ? -4.176 -7.098 3.800 1.00 95.88 99 MET A CA 1
ATOM 784 C C . MET A 1 99 ? -5.145 -5.978 4.178 1.00 95.88 99 MET A C 1
ATOM 786 O O . MET A 1 99 ? -6.255 -5.923 3.639 1.00 95.88 99 MET A O 1
ATOM 790 N N . VAL A 1 100 ? -4.742 -5.083 5.078 1.00 98.00 100 VAL A N 1
ATOM 791 C CA . VAL A 1 100 ? -5.502 -3.858 5.350 1.00 98.00 100 VAL A CA 1
ATOM 792 C C . VAL A 1 100 ? -5.383 -2.954 4.117 1.00 98.00 100 VAL A C 1
ATOM 794 O O . VAL A 1 100 ? -4.266 -2.600 3.738 1.00 98.00 100 VAL A O 1
ATOM 797 N N . PRO A 1 101 ? -6.491 -2.593 3.447 1.00 97.69 101 PRO A N 1
ATOM 798 C CA . PRO A 1 101 ? -6.431 -1.642 2.352 1.00 97.69 101 PRO A CA 1
ATOM 799 C C . PRO A 1 101 ? -6.320 -0.217 2.894 1.00 97.69 101 PRO A C 1
ATOM 801 O O . PRO A 1 101 ? -6.763 0.066 4.007 1.00 97.69 101 PRO A O 1
ATOM 804 N N . TYR A 1 102 ? -5.802 0.698 2.083 1.00 97.62 102 TYR A N 1
ATOM 805 C CA . TYR A 1 102 ? -5.914 2.131 2.351 1.00 97.62 102 TYR A CA 1
ATOM 806 C C . TYR A 1 102 ? -7.083 2.728 1.569 1.00 97.62 102 TYR A C 1
ATOM 808 O O . TYR A 1 102 ? -7.485 2.203 0.529 1.00 97.62 102 TYR A O 1
ATOM 816 N N . TRP A 1 103 ? -7.618 3.855 2.033 1.00 95.38 103 TRP A N 1
ATOM 817 C CA . TRP A 1 103 ? -8.518 4.671 1.222 1.00 95.38 103 TRP A CA 1
ATOM 818 C C . TRP A 1 103 ? -7.825 5.964 0.824 1.00 95.38 103 TRP A C 1
ATOM 820 O O . TRP A 1 103 ? -7.516 6.790 1.680 1.00 95.38 103 TRP A O 1
ATOM 830 N N . ASP A 1 104 ? -7.602 6.131 -0.481 1.00 92.56 104 ASP A N 1
ATOM 831 C CA . ASP A 1 104 ? -7.149 7.411 -1.005 1.00 92.56 104 ASP A CA 1
ATOM 832 C C . ASP A 1 104 ? -8.300 8.416 -0.972 1.00 92.56 104 ASP A C 1
ATOM 834 O O . ASP A 1 104 ? -9.224 8.370 -1.798 1.00 92.56 104 ASP A O 1
ATOM 838 N N . TRP A 1 105 ? -8.239 9.283 0.034 1.00 89.38 105 TRP A N 1
ATOM 839 C CA . TRP A 1 105 ? -9.226 10.314 0.310 1.00 89.38 105 TRP A CA 1
ATOM 840 C C . TRP A 1 105 ? -9.158 11.495 -0.662 1.00 89.38 105 TRP A C 1
ATOM 842 O O . TRP A 1 105 ? -10.041 12.340 -0.598 1.00 89.38 105 TRP A O 1
ATOM 852 N N . THR A 1 106 ? -8.170 11.563 -1.566 1.00 87.75 106 THR A N 1
ATOM 853 C CA . THR A 1 106 ? -8.140 12.611 -2.604 1.00 87.75 106 THR A CA 1
ATOM 854 C C . THR A 1 106 ? -9.170 12.392 -3.704 1.00 87.75 106 THR A C 1
ATOM 856 O O . THR A 1 106 ? -9.554 13.331 -4.399 1.00 87.75 106 THR A O 1
ATOM 859 N N . ASP A 1 107 ? -9.663 11.161 -3.836 1.00 83.31 107 ASP A N 1
ATOM 860 C CA . ASP A 1 107 ? -10.701 10.820 -4.795 1.00 83.31 107 ASP A CA 1
ATOM 861 C C . ASP A 1 107 ? -12.063 10.678 -4.076 1.00 83.31 107 ASP A C 1
ATOM 863 O O . ASP A 1 107 ? -12.214 9.832 -3.182 1.00 83.31 107 ASP A O 1
ATOM 867 N N . PRO A 1 108 ? -13.082 11.459 -4.481 1.00 76.31 108 PRO A N 1
ATOM 868 C CA . PRO A 1 108 ? -14.395 11.491 -3.838 1.00 76.31 108 PRO A CA 1
ATOM 869 C C . PRO A 1 108 ? -15.232 10.221 -4.060 1.00 76.31 108 PRO A C 1
ATOM 871 O O . PRO A 1 108 ? -16.300 10.081 -3.459 1.00 76.31 108 PRO A O 1
ATOM 874 N N . SER A 1 109 ? -14.789 9.295 -4.917 1.00 82.19 109 SER A N 1
ATOM 875 C CA . SER A 1 109 ? -15.507 8.054 -5.214 1.00 82.19 109 SER A CA 1
ATOM 876 C C . SER A 1 109 ? -15.752 7.240 -3.944 1.00 82.19 109 SER A C 1
ATOM 878 O O . SER A 1 109 ? -14.822 6.839 -3.236 1.00 82.19 109 SER A O 1
ATOM 880 N N . SER A 1 110 ? -17.027 6.978 -3.658 1.00 83.56 110 SER A N 1
ATOM 881 C CA . SER A 1 110 ? -17.423 6.326 -2.414 1.00 83.56 110 SER A CA 1
ATOM 882 C C . SER A 1 110 ? -17.230 4.811 -2.463 1.00 83.56 110 SER A C 1
ATOM 884 O O . SER A 1 110 ? -17.707 4.129 -3.368 1.00 83.56 110 SER A O 1
ATOM 886 N N . ILE A 1 111 ? -16.593 4.276 -1.421 1.00 92.50 111 ILE A N 1
ATOM 887 C CA . ILE A 1 111 ? -16.493 2.834 -1.137 1.00 92.50 111 ILE A CA 1
ATOM 888 C C . ILE A 1 111 ? -17.511 2.373 -0.073 1.00 92.50 111 ILE A C 1
ATOM 890 O O . ILE A 1 111 ? -17.480 1.229 0.388 1.00 92.50 111 ILE A O 1
ATOM 894 N N . MET A 1 112 ? -18.430 3.263 0.321 1.00 93.31 112 MET A N 1
ATOM 895 C CA . MET A 1 112 ? -19.442 3.069 1.368 1.00 93.31 112 MET A CA 1
ATOM 896 C C . MET A 1 112 ? -20.667 2.300 0.862 1.00 93.31 112 MET A C 1
ATOM 898 O O . MET A 1 112 ? -21.795 2.790 0.880 1.00 93.31 112 MET A O 1
ATOM 902 N N . THR A 1 113 ? -20.454 1.080 0.379 1.00 95.94 113 THR A N 1
ATOM 903 C CA . THR A 1 113 ? -21.544 0.197 -0.054 1.00 95.94 113 THR A CA 1
ATOM 904 C C . THR A 1 113 ? -21.947 -0.761 1.063 1.00 95.94 113 THR A C 1
ATOM 906 O O . THR A 1 113 ? -21.142 -1.091 1.937 1.00 95.94 113 THR A O 1
ATOM 909 N N . ASN A 1 114 ? -23.185 -1.262 1.022 1.00 97.50 114 ASN A N 1
ATOM 910 C CA . ASN A 1 114 ? -23.709 -2.191 2.031 1.00 97.50 114 ASN A CA 1
ATOM 911 C C . ASN A 1 114 ? -22.824 -3.436 2.235 1.00 97.50 114 ASN A C 1
ATOM 913 O O . ASN A 1 114 ? -22.712 -3.931 3.355 1.00 97.50 114 ASN A O 1
ATOM 917 N N . THR A 1 115 ? -22.190 -3.931 1.170 1.00 96.75 115 THR A N 1
ATOM 918 C CA . THR A 1 115 ? -21.395 -5.168 1.189 1.00 96.75 115 THR A CA 1
ATOM 919 C C . THR A 1 115 ? -19.891 -4.940 1.322 1.00 96.75 115 THR A C 1
ATOM 921 O O . THR A 1 115 ? -19.148 -5.918 1.363 1.00 96.75 115 THR A O 1
ATOM 924 N N . PHE A 1 116 ? -19.430 -3.683 1.357 1.00 96.12 116 PHE A N 1
ATOM 925 C CA . PHE A 1 116 ? -18.026 -3.350 1.585 1.00 96.12 116 PHE A CA 1
ATOM 926 C C . PHE A 1 116 ? -17.853 -2.556 2.879 1.00 96.12 116 PHE A C 1
ATOM 928 O O . PHE A 1 116 ? -17.859 -3.181 3.928 1.00 96.12 116 PHE A O 1
ATOM 935 N N . MET A 1 117 ? -17.759 -1.219 2.849 1.00 96.06 117 MET A N 1
ATOM 936 C CA . MET A 1 117 ? -17.474 -0.413 4.051 1.00 96.06 117 MET A CA 1
ATOM 937 C C . MET A 1 117 ? -18.705 0.100 4.814 1.00 96.06 117 MET A C 1
ATOM 939 O O . MET A 1 117 ? -18.562 0.779 5.835 1.00 96.06 117 MET A O 1
ATOM 943 N N . GLY A 1 118 ? -19.913 -0.248 4.369 1.00 96.12 118 GLY A N 1
ATOM 944 C CA . GLY A 1 118 ? -21.180 0.217 4.937 1.00 96.12 118 GLY A CA 1
ATOM 945 C C . GLY A 1 118 ? -21.477 1.689 4.601 1.00 96.12 118 GLY A C 1
ATOM 946 O O . GLY A 1 118 ? -20.541 2.468 4.419 1.00 96.12 118 GLY A O 1
ATOM 947 N N . PRO A 1 119 ? -22.757 2.085 4.519 1.00 96.12 119 PRO A N 1
ATOM 948 C CA . PRO A 1 119 ? -23.164 3.455 4.216 1.00 96.12 119 PRO A CA 1
ATOM 949 C C . PRO A 1 119 ? -23.014 4.397 5.422 1.00 96.12 119 PRO A C 1
ATOM 951 O O . PRO A 1 119 ? -22.501 4.019 6.483 1.00 96.12 119 PRO A O 1
ATOM 954 N N . ASP A 1 120 ? -23.476 5.634 5.244 1.00 95.81 120 ASP A N 1
ATOM 955 C CA . ASP A 1 120 ? -23.597 6.618 6.317 1.00 95.81 120 ASP A CA 1
ATOM 956 C C . ASP A 1 120 ? -24.715 6.265 7.321 1.00 95.81 120 ASP A C 1
ATOM 958 O O . ASP A 1 120 ? -25.574 5.401 7.091 1.00 95.81 120 ASP A O 1
ATOM 962 N N . GLY A 1 121 ? -24.691 6.934 8.470 1.00 96.19 121 GLY A N 1
ATOM 963 C CA . GLY A 1 121 ? -25.702 6.817 9.504 1.00 96.19 121 GLY A CA 1
ATOM 964 C C . GLY A 1 121 ? -27.041 7.434 9.102 1.00 96.19 121 GLY A C 1
ATOM 965 O O . GLY A 1 121 ? -27.105 8.437 8.403 1.00 96.19 121 GLY A O 1
ATOM 966 N N . THR A 1 122 ? -28.139 6.854 9.590 1.00 95.38 122 THR A N 1
ATOM 967 C CA . THR A 1 122 ? -29.493 7.398 9.386 1.00 95.38 122 THR A CA 1
ATOM 968 C C . THR A 1 122 ? -30.176 7.652 10.729 1.00 95.38 122 THR A C 1
ATOM 970 O O . THR A 1 122 ? -30.062 8.733 11.304 1.00 95.38 122 THR A O 1
ATOM 973 N N . THR A 1 123 ? -30.857 6.659 11.301 1.00 94.00 123 THR A N 1
ATOM 974 C CA . THR A 1 123 ? -31.587 6.820 12.566 1.00 94.00 123 THR A CA 1
ATOM 975 C C . THR A 1 123 ? -30.627 7.052 13.734 1.00 94.00 123 THR A C 1
ATOM 977 O O . THR A 1 123 ? -29.867 6.158 14.115 1.00 94.00 123 THR A O 1
ATOM 980 N N . GLY A 1 124 ? -30.665 8.258 14.312 1.00 91.06 124 GLY A N 1
ATOM 981 C CA . GLY A 1 124 ? -29.761 8.662 15.396 1.00 91.06 124 GLY A CA 1
ATOM 982 C C . GLY A 1 124 ? -28.284 8.640 14.988 1.00 91.06 124 GLY A C 1
ATOM 983 O O . GLY A 1 124 ? -27.433 8.340 15.825 1.00 91.06 124 GLY A O 1
ATOM 984 N N . GLY A 1 125 ? -28.001 8.850 13.695 1.00 94.19 125 GLY A N 1
ATOM 985 C CA . GLY A 1 125 ? -26.660 8.756 13.114 1.00 94.19 125 GLY A CA 1
ATOM 986 C C . GLY A 1 125 ? -26.099 7.335 13.069 1.00 94.19 125 GLY A C 1
ATOM 987 O O . GLY A 1 125 ? -24.918 7.167 12.797 1.00 94.19 125 GLY A O 1
ATOM 988 N N . ARG A 1 126 ? -26.900 6.298 13.360 1.00 96.81 126 ARG A N 1
ATOM 989 C CA . ARG A 1 126 ? -26.444 4.900 13.338 1.00 96.81 126 ARG A CA 1
ATOM 990 C C . ARG A 1 126 ? -26.505 4.313 11.934 1.00 96.81 126 ARG A C 1
ATOM 992 O O . ARG A 1 126 ? -27.477 4.547 11.216 1.00 96.81 126 ARG A O 1
ATOM 999 N N . VAL A 1 127 ? -25.520 3.495 11.583 1.00 98.06 127 VAL A N 1
ATOM 1000 C CA . VAL A 1 127 ? -25.516 2.703 10.348 1.00 98.06 127 VAL A CA 1
ATOM 1001 C C . VAL A 1 127 ? -26.591 1.616 10.461 1.00 98.06 127 VAL A C 1
ATOM 1003 O O . VAL A 1 127 ? -26.546 0.768 11.357 1.00 98.06 127 VAL A O 1
ATOM 1006 N N . GLN A 1 128 ? -27.591 1.673 9.575 1.00 98.19 128 GLN A N 1
ATOM 1007 C CA . GLN A 1 128 ? -28.754 0.768 9.582 1.00 98.19 128 GLN A CA 1
ATOM 1008 C C . GLN A 1 128 ? -28.692 -0.316 8.501 1.00 98.19 128 GLN A C 1
ATOM 1010 O O . GLN A 1 128 ? -29.388 -1.319 8.619 1.00 98.19 128 GLN A O 1
ATOM 1015 N N . GLN A 1 129 ? -27.870 -0.124 7.467 1.00 98.19 129 GLN A N 1
ATOM 1016 C CA . GLN A 1 129 ? -27.729 -1.043 6.337 1.00 98.19 129 GLN A CA 1
ATOM 1017 C C . GLN A 1 129 ? -26.298 -1.559 6.227 1.00 98.19 129 GLN A C 1
ATOM 1019 O O . GLN A 1 129 ? -25.350 -0.889 6.634 1.00 98.19 129 GLN A O 1
ATOM 1024 N N . GLY A 1 130 ? -26.140 -2.737 5.639 1.00 98.12 130 GLY A N 1
ATOM 1025 C CA . GLY A 1 130 ? -24.845 -3.327 5.346 1.00 98.12 130 GLY A CA 1
ATOM 1026 C C . GLY A 1 130 ? -24.281 -4.202 6.458 1.00 98.12 130 GLY A C 1
ATOM 1027 O O . GLY A 1 130 ? -24.904 -4.437 7.494 1.00 98.12 130 GLY A O 1
ATOM 1028 N N . TYR A 1 131 ? -23.070 -4.699 6.226 1.00 98.44 131 TYR A N 1
ATOM 1029 C CA . TYR A 1 131 ? -22.386 -5.651 7.110 1.00 98.44 131 TYR A CA 1
ATOM 1030 C C . TYR A 1 131 ? -21.837 -5.027 8.401 1.00 98.44 131 TYR A C 1
ATOM 1032 O O . TYR A 1 131 ? -21.545 -5.741 9.354 1.00 98.44 131 TYR A O 1
ATOM 1040 N N . PHE A 1 132 ? -21.771 -3.698 8.474 1.00 98.25 132 PHE A N 1
ATOM 1041 C CA . PHE A 1 132 ? -21.360 -2.951 9.669 1.00 98.25 132 PHE A CA 1
ATOM 1042 C C . PHE A 1 132 ? -22.533 -2.237 10.360 1.00 98.25 132 PHE A C 1
ATOM 1044 O O . PHE A 1 132 ? -22.336 -1.313 11.150 1.00 98.25 132 PHE A O 1
ATOM 1051 N N . ALA A 1 133 ? -23.770 -2.640 10.056 1.00 98.44 133 ALA A N 1
ATOM 1052 C CA . ALA A 1 133 ? -24.963 -2.075 10.669 1.00 98.44 133 ALA A CA 1
ATOM 1053 C C . ALA A 1 133 ? -25.205 -2.592 12.088 1.00 98.44 133 ALA A C 1
ATOM 1055 O O . ALA A 1 133 ? -24.803 -3.694 12.461 1.00 98.44 133 ALA A O 1
ATOM 1056 N N . VAL A 1 134 ? -25.967 -1.814 12.858 1.00 97.56 134 VAL A N 1
ATOM 1057 C CA . VAL A 1 134 ? -26.380 -2.161 14.228 1.00 97.56 134 VAL A CA 1
ATOM 1058 C C . VAL A 1 134 ? -27.127 -3.497 14.322 1.00 97.56 134 VAL A C 1
ATOM 1060 O O . VAL A 1 134 ? -26.997 -4.182 15.330 1.00 97.56 134 VAL A O 1
ATOM 1063 N N . ASN A 1 135 ? -27.874 -3.875 13.281 1.00 97.94 135 ASN A N 1
ATOM 1064 C CA . ASN A 1 135 ? -28.570 -5.156 13.192 1.00 97.94 135 ASN A CA 1
ATOM 1065 C C . ASN A 1 135 ? -27.894 -6.049 12.154 1.00 97.94 135 ASN A C 1
ATOM 1067 O O . ASN A 1 135 ? -27.419 -5.568 11.123 1.00 97.94 135 ASN A O 1
ATOM 1071 N N . ARG A 1 136 ? -27.897 -7.355 12.412 1.00 98.00 136 ARG A N 1
ATOM 1072 C CA . ARG A 1 136 ? -27.460 -8.385 11.467 1.00 98.00 136 ARG A CA 1
ATOM 1073 C C . ARG A 1 136 ? -28.156 -8.210 10.099 1.00 98.00 136 ARG A C 1
ATOM 1075 O O . ARG A 1 136 ? -29.333 -7.843 10.081 1.00 98.00 136 ARG A O 1
ATOM 1082 N N . PRO A 1 137 ? -27.473 -8.497 8.976 1.00 98.25 137 PRO A N 1
ATOM 1083 C CA . PRO A 1 137 ? -28.103 -8.576 7.655 1.00 98.25 137 PRO A CA 1
ATOM 1084 C C . PRO A 1 137 ? -29.368 -9.449 7.660 1.00 98.25 137 PRO A C 1
ATOM 1086 O O . PRO A 1 137 ? -29.433 -10.437 8.395 1.00 98.25 137 PRO A O 1
ATOM 1089 N N . ASP A 1 138 ? -30.367 -9.071 6.866 1.00 97.06 138 ASP A N 1
ATOM 1090 C CA . ASP A 1 138 ? -31.718 -9.656 6.837 1.00 97.06 138 ASP A CA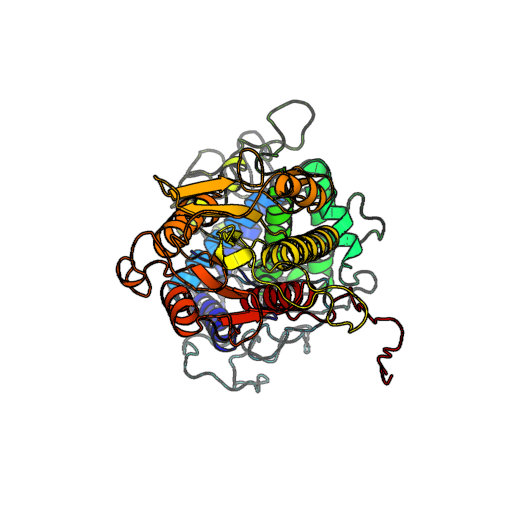 1
ATOM 1091 C C . ASP A 1 138 ? -32.486 -9.627 8.179 1.00 97.06 138 ASP A C 1
ATOM 1093 O O . ASP A 1 138 ? -33.399 -10.426 8.403 1.00 97.06 138 ASP A O 1
ATOM 1097 N N . THR A 1 139 ? -32.155 -8.711 9.098 1.00 96.88 139 THR A N 1
ATOM 1098 C CA . THR A 1 139 ? -32.893 -8.554 10.363 1.00 96.88 139 THR A CA 1
ATOM 1099 C C . THR A 1 139 ? -33.239 -7.102 10.678 1.00 96.88 139 THR A C 1
ATOM 1101 O O . THR A 1 139 ? -32.447 -6.176 10.486 1.00 96.88 139 THR A O 1
ATOM 1104 N N . GLY A 1 140 ? -34.447 -6.903 11.217 1.00 92.88 140 GLY A N 1
ATOM 1105 C CA . GLY A 1 140 ? -34.954 -5.585 11.585 1.00 92.88 140 GLY A CA 1
ATOM 1106 C C . GLY A 1 140 ? -34.917 -4.610 10.395 1.00 92.88 140 GLY A C 1
ATOM 1107 O O . GLY A 1 140 ? -35.425 -4.950 9.330 1.00 92.88 140 GLY A O 1
ATOM 1108 N N . PRO A 1 141 ? -34.342 -3.403 10.547 1.00 94.19 141 PRO A N 1
ATOM 1109 C CA . PRO A 1 141 ? -34.215 -2.431 9.467 1.00 94.19 141 PRO A CA 1
ATOM 1110 C C . PRO A 1 141 ? -33.118 -2.768 8.444 1.00 94.19 141 PRO A C 1
ATOM 1112 O O . PRO A 1 141 ? -33.087 -2.114 7.407 1.00 94.19 141 PRO A O 1
ATOM 1115 N N . ASN A 1 142 ? -32.223 -3.733 8.698 1.00 98.19 142 ASN A N 1
ATOM 1116 C CA . ASN A 1 142 ? -31.139 -4.065 7.771 1.00 98.19 142 ASN A CA 1
ATOM 1117 C C . ASN A 1 142 ? -31.642 -5.022 6.680 1.00 98.19 142 ASN A C 1
ATOM 1119 O O . ASN A 1 142 ? -31.848 -6.207 6.935 1.00 98.19 142 ASN A O 1
ATOM 1123 N N . THR A 1 143 ? -31.819 -4.505 5.464 1.00 97.38 143 THR A N 1
ATOM 1124 C CA . THR A 1 143 ? -32.313 -5.249 4.292 1.00 97.38 143 THR A CA 1
ATOM 1125 C C . THR A 1 143 ? -31.185 -5.759 3.395 1.00 97.38 143 THR A C 1
ATOM 1127 O O . THR A 1 143 ? -31.429 -6.225 2.284 1.00 97.38 143 THR A O 1
ATOM 1130 N N . THR A 1 144 ? -29.934 -5.638 3.841 1.00 98.06 144 THR A N 1
ATOM 1131 C CA . THR A 1 144 ? -28.795 -6.217 3.126 1.00 98.06 144 THR A CA 1
ATOM 1132 C C . THR A 1 144 ? -28.852 -7.733 3.225 1.00 98.06 144 THR A C 1
ATOM 1134 O O . THR A 1 144 ? -28.995 -8.256 4.327 1.00 98.06 144 THR A O 1
ATOM 1137 N N . THR A 1 145 ? -28.675 -8.414 2.091 1.00 97.62 145 THR A N 1
ATOM 1138 C CA . THR A 1 145 ? -28.655 -9.876 2.019 1.00 97.62 145 THR A CA 1
ATOM 1139 C C . THR A 1 145 ? -27.595 -10.466 2.942 1.00 97.62 145 THR A C 1
ATOM 1141 O O . THR A 1 145 ? -26.432 -10.062 2.906 1.00 97.62 145 THR A O 1
ATOM 1144 N N . LEU A 1 146 ? -27.982 -11.453 3.744 1.00 97.94 146 LEU A N 1
ATOM 1145 C CA . LEU A 1 146 ? -27.081 -12.191 4.613 1.00 97.94 146 LEU A CA 1
ATOM 1146 C C . LEU A 1 146 ? -26.151 -13.102 3.792 1.00 97.94 146 LEU A C 1
ATOM 1148 O O . LEU A 1 146 ? -26.626 -14.019 3.117 1.00 97.94 146 LEU A O 1
ATOM 1152 N N . PRO A 1 147 ? -24.822 -12.927 3.881 1.00 97.56 147 PRO A N 1
ATOM 1153 C CA . PRO A 1 147 ? -23.895 -13.817 3.207 1.00 97.56 147 PRO A CA 1
ATOM 1154 C C . PRO A 1 147 ? -23.806 -15.162 3.938 1.00 97.56 147 PRO A C 1
ATOM 1156 O O . PRO A 1 147 ? -23.874 -15.232 5.166 1.00 97.56 147 PRO A O 1
ATOM 1159 N N . ALA A 1 148 ? -23.572 -16.240 3.186 1.00 97.31 148 ALA A N 1
ATOM 1160 C CA . ALA A 1 148 ? -23.504 -17.599 3.733 1.00 97.31 148 ALA A CA 1
ATOM 1161 C C . ALA A 1 148 ? -22.391 -17.792 4.784 1.00 97.31 148 ALA A C 1
ATOM 1163 O O . ALA A 1 148 ? -22.503 -18.652 5.653 1.00 97.31 148 ALA A O 1
ATOM 1164 N N . TRP A 1 149 ? -21.322 -16.993 4.720 1.00 97.31 149 TRP A N 1
ATOM 1165 C CA . TRP A 1 149 ? -20.204 -17.039 5.667 1.00 97.31 149 TRP A CA 1
ATOM 1166 C C . TRP A 1 149 ? -20.450 -16.253 6.965 1.00 97.31 149 TRP A C 1
ATOM 1168 O O . TRP A 1 149 ? -19.570 -16.246 7.830 1.00 97.31 149 TRP A O 1
ATOM 1178 N N . TRP A 1 150 ? -21.594 -15.574 7.114 1.00 98.44 150 TRP A N 1
ATOM 1179 C CA . TRP A 1 150 ? -21.870 -14.751 8.291 1.00 98.44 150 TRP A CA 1
ATOM 1180 C C . TRP A 1 150 ? -21.896 -15.597 9.578 1.00 98.44 150 TRP A C 1
ATOM 1182 O O . TRP A 1 150 ? -22.634 -16.584 9.652 1.00 98.44 150 TRP A O 1
ATOM 1192 N N . PRO A 1 151 ? -21.147 -15.217 10.627 1.00 97.75 151 PRO A N 1
ATOM 1193 C CA . PRO A 1 151 ? -21.116 -15.971 11.872 1.00 97.75 151 PRO A CA 1
ATOM 1194 C C . PRO A 1 151 ? -22.469 -15.906 12.590 1.00 97.75 151 PRO A C 1
ATOM 1196 O O . PRO A 1 151 ? -22.966 -14.831 12.924 1.00 97.75 151 PRO A O 1
ATOM 1199 N N . ALA A 1 152 ? -23.051 -17.071 12.888 1.00 95.88 152 ALA A N 1
ATOM 1200 C CA . ALA A 1 152 ? -24.368 -17.178 13.524 1.00 95.88 152 ALA A CA 1
ATOM 1201 C C . ALA A 1 152 ? -24.450 -16.508 14.910 1.00 95.88 152 ALA A C 1
ATOM 1203 O O . ALA A 1 152 ? -25.537 -16.147 15.353 1.00 95.88 152 ALA A O 1
ATOM 1204 N N . SER A 1 153 ? -23.311 -16.335 15.587 1.00 94.19 153 SER A N 1
ATOM 1205 C CA . SER A 1 153 ? -23.207 -15.669 16.888 1.00 94.19 153 SER A CA 1
ATOM 1206 C C . SER A 1 153 ? -23.321 -14.143 16.817 1.00 94.19 153 SER A C 1
ATOM 1208 O O . SER A 1 153 ? -23.557 -13.513 17.849 1.00 94.19 153 SER A O 1
ATOM 1210 N N . LEU A 1 154 ? -23.146 -13.533 15.638 1.00 97.06 154 LEU A N 1
ATOM 1211 C CA . LEU A 1 154 ? -23.104 -12.081 15.495 1.00 97.06 154 LEU A CA 1
ATOM 1212 C C . LEU A 1 154 ? -24.469 -11.516 15.090 1.00 97.06 154 LEU A C 1
ATOM 1214 O O . LEU A 1 154 ? -24.929 -11.692 13.960 1.00 97.06 154 LEU A O 1
ATOM 1218 N N . ASN A 1 155 ? -25.083 -10.776 16.013 1.00 96.00 155 ASN A N 1
ATOM 1219 C CA . ASN A 1 155 ? -26.414 -10.179 15.846 1.00 96.00 155 ASN A CA 1
ATOM 1220 C C . ASN A 1 155 ? -26.397 -8.742 15.300 1.00 96.00 155 ASN A C 1
ATOM 1222 O O . ASN A 1 155 ? -27.454 -8.138 15.129 1.00 96.00 155 ASN A O 1
ATOM 1226 N N . GLY A 1 156 ? -25.215 -8.206 15.013 1.00 96.69 156 GLY A N 1
ATOM 1227 C CA . GLY A 1 156 ? -25.025 -6.855 14.503 1.00 96.69 156 GLY A CA 1
ATOM 1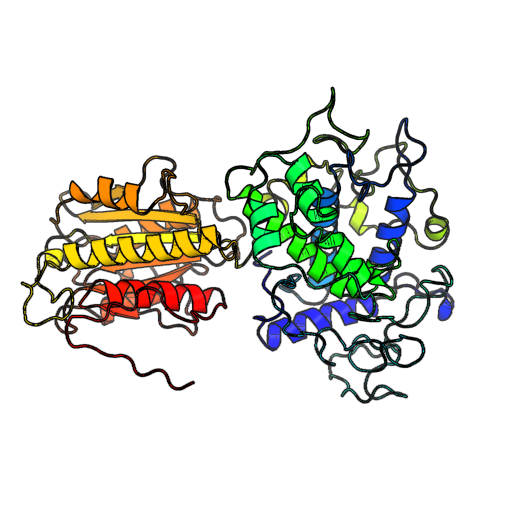228 C C . GLY A 1 156 ? -23.719 -6.244 14.993 1.00 96.69 156 GLY A C 1
ATOM 1229 O O . GLY A 1 156 ? -22.991 -6.834 15.795 1.00 96.69 156 GLY A O 1
ATOM 1230 N N . TRP A 1 157 ? -23.415 -5.056 14.492 1.00 98.06 157 TRP A N 1
ATOM 1231 C CA . TRP A 1 157 ? -22.188 -4.334 14.785 1.00 98.06 157 TRP A CA 1
ATOM 1232 C C . TRP A 1 157 ? -22.404 -3.335 15.921 1.00 98.06 157 TRP A C 1
ATOM 1234 O O . TRP A 1 157 ? -22.825 -2.195 15.704 1.00 98.06 157 TRP A O 1
ATOM 1244 N N . THR A 1 158 ? -22.141 -3.771 17.154 1.00 97.25 158 THR A N 1
ATOM 1245 C CA . THR A 1 158 ? -22.352 -2.953 18.358 1.00 97.25 158 THR A CA 1
ATOM 1246 C C . THR A 1 158 ? -21.164 -2.979 19.303 1.00 97.25 158 THR A C 1
ATOM 1248 O O . THR A 1 158 ? -20.618 -4.049 19.568 1.00 97.25 158 THR A O 1
ATOM 1251 N N . LEU A 1 159 ? -20.816 -1.830 19.871 1.00 96.81 159 LEU A N 1
ATOM 1252 C CA . LEU A 1 159 ? -19.865 -1.703 20.967 1.00 96.81 159 LEU A CA 1
ATOM 1253 C C . LEU A 1 159 ? -20.593 -1.881 22.310 1.00 96.81 159 LEU A C 1
ATOM 1255 O O . LEU A 1 159 ? -21.702 -1.369 22.483 1.00 96.81 159 LEU A O 1
ATOM 1259 N N . SER A 1 160 ? -20.009 -2.650 23.228 1.00 95.50 160 SER A N 1
ATOM 1260 C CA . SER A 1 160 ? -20.679 -3.112 24.452 1.00 95.50 160 SER A CA 1
ATOM 1261 C C . SER A 1 160 ? -20.822 -2.025 25.523 1.00 95.50 160 SER A C 1
ATOM 1263 O O . SER A 1 160 ? -20.206 -0.964 25.440 1.00 95.50 160 SER A O 1
ATOM 1265 N N . ASP A 1 161 ? -21.607 -2.305 26.569 1.00 96.06 161 ASP A N 1
ATOM 1266 C CA . ASP A 1 161 ? -21.835 -1.381 27.690 1.00 96.06 161 ASP A CA 1
ATOM 1267 C C . ASP A 1 161 ? -20.600 -1.175 28.580 1.00 96.06 161 ASP A C 1
ATOM 1269 O O . ASP A 1 161 ? -20.632 -0.319 29.463 1.00 96.06 161 ASP A O 1
ATOM 1273 N N . ILE A 1 162 ? -19.518 -1.929 28.347 1.00 95.69 162 ILE A N 1
ATOM 1274 C CA . ILE A 1 162 ? -18.209 -1.667 28.963 1.00 95.69 162 ILE A CA 1
ATOM 1275 C C . ILE A 1 162 ? -17.661 -0.311 28.506 1.00 95.69 162 ILE A C 1
ATOM 1277 O O . ILE A 1 162 ? -16.960 0.364 29.260 1.00 95.69 162 ILE A O 1
ATOM 1281 N N . PHE A 1 163 ? -17.971 0.093 27.274 1.00 96.19 163 PHE A N 1
ATOM 1282 C CA . PHE A 1 163 ? -17.511 1.362 26.734 1.00 96.19 163 PHE A CA 1
ATOM 1283 C C . PHE A 1 163 ? -18.389 2.522 27.225 1.00 96.19 163 PHE A C 1
ATOM 1285 O O . PHE A 1 163 ? -19.591 2.346 27.461 1.00 96.19 163 PHE A O 1
ATOM 1292 N N . PRO A 1 164 ? -17.823 3.737 27.342 1.00 92.69 164 PRO A N 1
ATOM 1293 C CA . PRO A 1 164 ? -18.576 4.913 27.759 1.00 92.69 164 PRO A CA 1
ATOM 1294 C C . PRO A 1 164 ? -19.807 5.197 26.889 1.00 92.69 164 PRO A C 1
ATOM 1296 O O . PRO A 1 164 ? -19.894 4.818 25.718 1.00 92.69 164 PRO A O 1
ATOM 1299 N N . SER A 1 165 ? -20.789 5.888 27.470 1.00 92.38 165 SER A N 1
ATOM 1300 C CA . SER A 1 165 ? -22.127 6.061 26.886 1.00 92.38 165 SER A CA 1
ATOM 1301 C C . SER A 1 165 ? -22.147 6.753 25.517 1.00 92.38 165 SER A C 1
ATOM 1303 O O . SER A 1 165 ? -23.059 6.507 24.725 1.00 92.38 165 SER A O 1
ATOM 1305 N N . ASN A 1 166 ? -21.153 7.591 25.221 1.00 90.25 166 ASN A N 1
ATOM 1306 C CA . ASN A 1 166 ? -20.981 8.237 23.921 1.00 90.25 166 ASN A CA 1
ATOM 1307 C C . ASN A 1 166 ? -20.535 7.247 22.824 1.00 90.25 166 ASN A C 1
ATOM 1309 O O . ASN A 1 166 ? -20.977 7.392 21.679 1.00 90.25 166 ASN A O 1
ATOM 1313 N N . ALA A 1 167 ? -19.743 6.231 23.182 1.00 94.50 167 ALA A N 1
ATOM 1314 C CA . ALA A 1 167 ? -19.162 5.238 22.275 1.00 94.50 167 ALA A CA 1
ATOM 1315 C C . ALA A 1 167 ? -19.972 3.934 22.166 1.00 94.50 167 ALA A C 1
ATOM 1317 O O . ALA A 1 167 ? -19.947 3.283 21.132 1.00 94.50 167 ALA A O 1
ATOM 1318 N N . ARG A 1 168 ? -20.712 3.522 23.200 1.00 95.12 168 ARG A N 1
ATOM 1319 C CA . ARG A 1 168 ? -21.456 2.248 23.150 1.00 95.12 168 ARG A CA 1
ATOM 1320 C C . ARG A 1 168 ? -22.617 2.246 22.140 1.00 95.12 168 ARG A C 1
ATOM 1322 O O . ARG A 1 168 ? -23.229 3.280 21.839 1.00 95.12 168 ARG A O 1
ATOM 1329 N N . GLY A 1 169 ? -22.998 1.049 21.699 1.00 96.62 169 GLY A N 1
ATOM 1330 C CA . GLY A 1 169 ? -24.104 0.798 20.774 1.00 96.62 169 GLY A CA 1
ATOM 1331 C C . GLY A 1 169 ? -23.663 0.604 19.322 1.00 96.62 169 GLY A C 1
ATOM 1332 O O . GLY A 1 169 ? -22.524 0.252 19.046 1.00 96.62 169 GLY A O 1
ATOM 1333 N N . GLY A 1 170 ? -24.601 0.765 18.385 1.00 97.31 170 GLY A N 1
ATOM 1334 C CA . GLY A 1 170 ? -24.331 0.570 16.956 1.00 97.31 170 GLY A CA 1
ATOM 1335 C C . GLY A 1 170 ? -23.388 1.621 16.373 1.00 97.31 170 GLY A C 1
ATOM 1336 O O . GLY A 1 170 ? -23.398 2.760 16.843 1.00 97.31 170 GLY A O 1
ATOM 1337 N N . LEU A 1 171 ? -22.638 1.253 15.326 1.00 98.12 171 LEU A N 1
ATOM 1338 C CA . LEU A 1 171 ? -21.759 2.169 14.590 1.00 98.12 171 LEU A CA 1
ATOM 1339 C C . LEU A 1 171 ? -22.506 3.434 14.169 1.00 98.12 171 LEU A C 1
ATOM 1341 O O . LEU A 1 171 ? -23.646 3.369 13.713 1.00 98.12 171 LEU A O 1
ATOM 1345 N N . LYS A 1 172 ? -21.848 4.580 14.329 1.00 97.44 172 LYS A N 1
ATOM 1346 C CA . LYS A 1 172 ? -22.384 5.911 14.033 1.00 97.44 172 LYS A CA 1
ATOM 1347 C C . LYS A 1 172 ? -21.476 6.622 13.052 1.00 97.44 172 LYS A C 1
ATOM 1349 O O . LYS A 1 172 ? -20.269 6.635 13.292 1.00 97.44 172 LYS A O 1
ATOM 1354 N N . ARG A 1 173 ? -22.073 7.250 12.044 1.00 95.94 173 ARG A N 1
ATOM 1355 C CA . ARG A 1 173 ? -21.421 8.081 11.028 1.00 95.94 173 ARG A CA 1
ATOM 1356 C C . ARG A 1 173 ? -22.324 9.267 10.684 1.00 95.94 173 ARG A C 1
ATOM 1358 O O . ARG A 1 173 ? -23.535 9.206 10.902 1.00 95.94 173 ARG A O 1
ATOM 1365 N N . SER A 1 174 ? -21.703 10.355 10.251 1.00 93.44 174 SER A N 1
ATOM 1366 C CA . SER A 1 174 ? -22.362 11.569 9.773 1.00 93.44 174 SER A CA 1
ATOM 1367 C C . SER A 1 174 ? -21.460 12.225 8.726 1.00 93.44 174 SER A C 1
ATOM 1369 O O . SER A 1 174 ? -20.917 13.312 8.944 1.00 93.44 174 SER A O 1
ATOM 1371 N N . THR A 1 175 ? -21.241 11.501 7.633 1.00 90.94 175 THR A N 1
ATOM 1372 C CA . THR A 1 175 ? -20.213 11.809 6.635 1.00 90.94 175 THR A CA 1
ATOM 1373 C C . THR A 1 175 ? -20.448 13.166 5.974 1.00 90.94 175 THR A C 1
ATOM 1375 O O . THR A 1 175 ? -21.563 13.493 5.575 1.00 90.94 175 THR A O 1
ATOM 1378 N N . GLY A 1 176 ? -19.408 13.997 5.892 1.00 87.12 176 GLY A N 1
ATOM 1379 C CA . GLY A 1 176 ? -19.471 15.320 5.264 1.00 87.12 176 GLY A CA 1
ATOM 1380 C C . GLY A 1 176 ? -20.362 16.350 5.972 1.00 87.12 176 GLY A C 1
ATOM 1381 O O . GLY A 1 176 ? -20.573 17.432 5.433 1.00 87.12 176 GLY A O 1
ATOM 1382 N N . ALA A 1 177 ? -20.881 16.059 7.171 1.00 82.31 177 ALA A N 1
ATOM 1383 C CA . ALA A 1 177 ? -21.764 16.984 7.888 1.00 82.31 177 ALA A CA 1
ATOM 1384 C C . ALA A 1 177 ? -21.026 18.199 8.479 1.00 82.31 177 ALA A C 1
ATOM 1386 O O . ALA A 1 177 ? -21.632 19.248 8.702 1.00 82.31 177 ALA A O 1
ATOM 1387 N N . ALA A 1 178 ? -19.722 18.073 8.740 1.00 77.06 178 ALA A N 1
ATOM 1388 C CA . ALA A 1 178 ? -18.887 19.192 9.153 1.00 77.06 178 ALA A CA 1
ATOM 1389 C C . ALA A 1 178 ? -18.556 20.066 7.930 1.00 77.06 178 ALA A C 1
ATOM 1391 O O . ALA A 1 178 ? -17.731 19.703 7.090 1.00 77.06 178 ALA A O 1
ATOM 1392 N N . ALA A 1 179 ? -19.222 21.225 7.850 1.00 60.50 179 ALA A N 1
ATOM 1393 C CA . ALA A 1 179 ? -19.182 22.155 6.717 1.00 60.50 179 ALA A CA 1
ATOM 1394 C C . ALA A 1 179 ? -17.781 22.715 6.378 1.00 60.50 179 ALA A C 1
ATOM 1396 O O . ALA A 1 179 ? -17.608 23.314 5.322 1.00 60.50 179 ALA A O 1
ATOM 1397 N N . ASP A 1 180 ? -16.791 22.524 7.254 1.00 67.88 180 ASP A N 1
ATOM 1398 C CA . ASP A 1 180 ? -15.411 23.009 7.148 1.00 67.88 180 ASP A CA 1
ATOM 1399 C C . ASP A 1 180 ? -14.375 21.880 6.972 1.00 67.88 180 ASP A C 1
ATOM 1401 O O . ASP A 1 180 ? -13.202 22.069 7.286 1.00 67.88 180 ASP A O 1
ATOM 1405 N N . THR A 1 181 ? -14.796 20.696 6.511 1.00 70.88 181 THR A N 1
ATOM 1406 C CA . THR A 1 181 ? -13.902 19.536 6.309 1.00 70.88 181 THR A CA 1
ATOM 1407 C C . THR A 1 181 ? -14.070 18.913 4.922 1.00 70.88 181 THR A C 1
ATOM 1409 O O . THR A 1 181 ? -14.571 17.796 4.804 1.00 70.88 181 THR A O 1
ATOM 1412 N N . PRO A 1 182 ? -13.725 19.623 3.834 1.00 79.94 182 PRO A N 1
ATOM 1413 C CA . PRO A 1 182 ? -13.645 18.978 2.528 1.00 79.94 182 PRO A CA 1
ATOM 1414 C C . PRO A 1 182 ? -12.580 17.870 2.550 1.00 79.94 182 PRO A C 1
ATOM 1416 O O . PRO A 1 182 ? -11.661 17.876 3.370 1.00 79.94 182 PRO A O 1
ATOM 1419 N N . LEU A 1 183 ? -12.712 16.911 1.634 1.00 87.25 183 LEU A N 1
ATOM 1420 C CA . LEU A 1 183 ? -11.679 15.900 1.445 1.00 87.25 183 LEU A CA 1
ATOM 1421 C C . LEU A 1 183 ? -10.364 16.566 0.990 1.00 87.25 183 LEU A C 1
ATOM 1423 O O . LEU A 1 183 ? -10.419 17.516 0.200 1.00 87.25 183 LEU A O 1
ATOM 1427 N N . PRO A 1 184 ? -9.194 16.082 1.451 1.00 89.62 184 PRO A N 1
ATOM 1428 C CA . PRO A 1 184 ? -7.904 16.592 0.997 1.00 89.62 184 PRO A CA 1
ATOM 1429 C C . PRO A 1 184 ? -7.741 16.540 -0.522 1.00 89.62 184 PRO A C 1
ATOM 1431 O O . PRO A 1 184 ? -8.166 15.586 -1.163 1.00 89.62 184 PRO A O 1
ATOM 1434 N N . SER A 1 185 ? -7.074 17.534 -1.100 1.00 91.19 185 SER A N 1
ATOM 1435 C CA . SER A 1 185 ? -6.757 17.559 -2.530 1.00 91.19 185 SER A CA 1
ATOM 1436 C C . SER A 1 185 ? -5.401 16.899 -2.828 1.00 91.19 185 SER A C 1
ATOM 1438 O O . SER A 1 185 ? -4.551 16.822 -1.936 1.00 91.19 185 SER A O 1
ATOM 1440 N N . PRO A 1 186 ? -5.127 16.503 -4.086 1.00 91.19 186 PRO A N 1
ATOM 1441 C CA . PRO A 1 186 ? -3.787 16.068 -4.495 1.00 91.19 186 PRO A CA 1
ATOM 1442 C C . PRO A 1 186 ? -2.688 17.103 -4.201 1.00 91.19 186 PRO A C 1
ATOM 1444 O O . PRO A 1 186 ? -1.575 16.737 -3.837 1.00 91.19 186 PRO A O 1
ATOM 1447 N N . ILE A 1 187 ? -3.005 18.402 -4.271 1.00 93.19 187 ILE A N 1
ATOM 1448 C CA . ILE A 1 187 ? -2.061 19.483 -3.939 1.00 93.19 187 ILE A CA 1
ATOM 1449 C C . ILE A 1 187 ? -1.672 19.434 -2.456 1.00 93.19 187 ILE A C 1
ATOM 1451 O O . ILE A 1 187 ? -0.504 19.628 -2.121 1.00 93.19 187 ILE A O 1
ATOM 1455 N N . ASP A 1 188 ? -2.621 19.145 -1.562 1.00 94.56 188 ASP A N 1
ATOM 1456 C CA . ASP A 1 188 ? -2.330 19.024 -0.129 1.00 94.56 188 ASP A CA 1
ATOM 1457 C C . ASP A 1 188 ? -1.386 17.841 0.141 1.00 94.56 188 ASP A C 1
ATOM 1459 O O . ASP A 1 188 ? -0.468 17.945 0.957 1.00 94.56 188 ASP A O 1
ATOM 1463 N N . ILE A 1 189 ? -1.565 16.738 -0.595 1.00 94.62 189 ILE A N 1
ATOM 1464 C CA . ILE A 1 189 ? -0.683 15.566 -0.524 1.00 94.62 189 ILE A CA 1
ATOM 1465 C C . ILE A 1 189 ? 0.719 15.896 -1.031 1.00 94.62 189 ILE A C 1
ATOM 1467 O O . ILE A 1 189 ? 1.693 15.595 -0.342 1.00 94.62 189 ILE A O 1
ATOM 1471 N N . GLN A 1 190 ? 0.841 16.568 -2.176 1.00 94.75 190 GLN A N 1
ATOM 1472 C CA . GLN A 1 190 ? 2.135 17.005 -2.710 1.00 94.75 190 GLN A CA 1
ATOM 1473 C C . GLN A 1 190 ? 2.872 17.923 -1.724 1.00 94.75 190 GLN A C 1
ATOM 1475 O O . GLN A 1 190 ? 4.069 17.759 -1.498 1.00 94.75 190 GLN A O 1
ATOM 1480 N N . GLN A 1 191 ? 2.163 18.853 -1.077 1.00 96.06 191 GLN A N 1
ATOM 1481 C CA . GLN A 1 191 ? 2.751 19.741 -0.068 1.00 96.06 191 GLN A CA 1
ATOM 1482 C C . GLN A 1 191 ? 3.218 18.998 1.188 1.00 96.06 191 GLN A C 1
ATOM 1484 O O . GLN A 1 191 ? 4.227 19.389 1.781 1.00 96.06 191 GLN A O 1
ATOM 1489 N N . ALA A 1 192 ? 2.504 17.947 1.599 1.00 95.75 192 ALA A N 1
ATOM 1490 C CA . ALA A 1 192 ? 2.931 17.080 2.692 1.00 95.75 192 ALA A CA 1
ATOM 1491 C C . ALA A 1 192 ? 4.162 16.249 2.293 1.00 95.75 192 ALA A C 1
ATOM 1493 O O . ALA A 1 192 ? 5.150 16.240 3.017 1.00 95.75 192 ALA A O 1
ATOM 1494 N N . LEU A 1 193 ? 4.155 15.615 1.118 1.00 96.81 193 LEU A N 1
ATOM 1495 C CA . LEU A 1 193 ? 5.285 14.816 0.623 1.00 96.81 193 LEU A CA 1
ATOM 1496 C C . LEU A 1 193 ? 6.545 15.658 0.354 1.00 96.81 193 LEU A C 1
ATOM 1498 O O . LEU A 1 193 ? 7.650 15.131 0.417 1.00 96.81 193 LEU A O 1
ATOM 1502 N N . ALA A 1 194 ? 6.402 16.962 0.109 1.00 95.69 194 ALA A N 1
ATOM 1503 C CA . ALA A 1 194 ? 7.521 17.882 -0.096 1.00 95.69 194 ALA A CA 1
ATOM 1504 C C . ALA A 1 194 ? 8.202 18.365 1.202 1.00 95.69 194 ALA A C 1
ATOM 1506 O O . ALA A 1 194 ? 9.157 19.144 1.135 1.00 95.69 194 ALA A O 1
ATOM 1507 N N . LYS A 1 195 ? 7.719 17.974 2.392 1.00 95.88 195 LYS A N 1
ATOM 1508 C CA . LYS A 1 195 ? 8.349 18.378 3.660 1.00 95.88 195 LYS A CA 1
ATOM 1509 C C . LYS A 1 195 ? 9.739 17.758 3.779 1.00 95.88 195 LYS A C 1
ATOM 1511 O O . LYS A 1 195 ? 9.922 16.579 3.521 1.00 95.88 195 LYS A O 1
ATOM 1516 N N . ALA A 1 196 ? 10.718 18.566 4.175 1.00 94.06 196 ALA A N 1
ATOM 1517 C CA . ALA A 1 196 ? 12.129 18.175 4.165 1.00 94.06 196 ALA A CA 1
ATOM 1518 C C . ALA A 1 196 ? 12.586 17.447 5.435 1.00 94.06 196 ALA A C 1
ATOM 1520 O O . ALA A 1 196 ? 13.723 16.991 5.491 1.00 94.06 196 ALA A O 1
ATOM 1521 N N . ASN A 1 197 ? 11.755 17.436 6.479 1.00 92.81 197 ASN A N 1
ATOM 1522 C CA . ASN A 1 197 ? 12.081 16.780 7.733 1.00 92.81 197 ASN A CA 1
ATOM 1523 C C . ASN A 1 197 ? 10.848 16.151 8.390 1.00 92.81 197 ASN A C 1
ATOM 1525 O O . ASN A 1 197 ? 9.709 16.538 8.115 1.00 92.81 197 ASN A O 1
ATOM 1529 N N . TYR A 1 198 ? 11.093 15.198 9.286 1.00 92.75 198 TYR A N 1
ATOM 1530 C CA . TYR A 1 198 ? 10.063 14.393 9.933 1.00 92.75 198 TYR A CA 1
ATOM 1531 C C . TYR A 1 198 ? 9.076 15.228 10.771 1.00 92.75 198 TYR A C 1
ATOM 1533 O O . TYR A 1 198 ? 7.873 15.022 10.605 1.00 92.75 198 TYR A O 1
ATOM 1541 N N . PRO A 1 199 ? 9.505 16.170 11.643 1.00 91.31 199 PRO A N 1
ATOM 1542 C CA . PRO A 1 199 ? 8.572 17.034 12.373 1.00 91.31 199 PRO A CA 1
ATOM 1543 C C . PRO A 1 199 ? 7.577 17.774 11.476 1.00 91.31 199 PRO A C 1
ATOM 1545 O O . PRO A 1 199 ? 6.374 17.750 11.745 1.00 91.31 199 PRO A O 1
ATOM 1548 N N . ASP A 1 200 ? 8.063 18.389 10.396 1.00 92.69 200 ASP A N 1
ATOM 1549 C CA . ASP A 1 200 ? 7.216 19.124 9.457 1.00 92.69 200 ASP A CA 1
ATOM 1550 C C . ASP A 1 200 ? 6.321 18.180 8.644 1.00 92.69 200 ASP A C 1
ATOM 1552 O O . ASP A 1 200 ? 5.156 18.498 8.394 1.00 92.69 200 ASP A O 1
ATOM 1556 N N . PHE A 1 201 ? 6.842 17.010 8.257 1.00 95.25 201 PHE A N 1
ATOM 1557 C CA . PHE A 1 201 ? 6.089 15.971 7.555 1.00 95.25 201 PHE A CA 1
ATOM 1558 C C . PHE A 1 201 ? 4.925 15.449 8.403 1.00 95.25 201 PHE A C 1
ATOM 1560 O O . PHE A 1 201 ? 3.772 15.509 7.970 1.00 95.25 201 PHE A O 1
ATOM 1567 N N . GLN A 1 202 ? 5.201 14.995 9.631 1.00 93.94 202 GLN A N 1
ATOM 1568 C CA . GLN A 1 202 ? 4.161 14.515 10.538 1.00 93.94 202 GLN A CA 1
ATOM 1569 C C . GLN A 1 202 ? 3.169 15.632 10.863 1.00 93.94 202 GLN A C 1
ATOM 1571 O O . GLN A 1 202 ? 1.966 15.405 10.783 1.00 93.94 202 GLN A O 1
ATOM 1576 N N . GLY A 1 203 ? 3.640 16.841 11.184 1.00 92.56 203 GLY A N 1
ATOM 1577 C CA . GLY A 1 203 ? 2.760 17.972 11.482 1.00 92.56 203 GLY A CA 1
ATOM 1578 C C . GLY A 1 203 ? 1.834 18.320 10.313 1.00 92.56 203 GLY A C 1
ATOM 1579 O O . GLY A 1 203 ? 0.647 18.592 10.520 1.00 92.56 203 GLY A O 1
ATOM 1580 N N . GLY A 1 204 ? 2.350 18.271 9.082 1.00 93.62 204 GLY A N 1
ATOM 1581 C CA . GLY A 1 204 ? 1.564 18.419 7.859 1.00 93.62 204 GLY A CA 1
ATOM 1582 C C . GLY A 1 204 ? 0.501 17.332 7.722 1.00 93.62 204 GLY A C 1
ATOM 1583 O O . GLY A 1 204 ? -0.674 17.644 7.538 1.00 93.62 204 GLY A O 1
ATOM 1584 N N . LEU A 1 205 ? 0.892 16.066 7.868 1.00 93.69 205 LEU A N 1
ATOM 1585 C CA . LEU A 1 205 ? 0.016 14.912 7.655 1.00 93.69 205 LEU A CA 1
ATOM 1586 C C . LEU A 1 205 ? -1.033 14.710 8.760 1.00 93.69 205 LEU A C 1
ATOM 1588 O O . LEU A 1 205 ? -2.175 14.358 8.468 1.00 93.69 205 LEU A O 1
ATOM 1592 N N . GLU A 1 206 ? -0.666 14.942 10.018 1.00 92.44 206 GLU A N 1
ATOM 1593 C CA . GLU A 1 206 ? -1.545 14.806 11.182 1.00 92.44 206 GLU A CA 1
ATOM 1594 C C . GLU A 1 206 ? -2.513 15.993 11.265 1.00 92.44 206 GLU A C 1
ATOM 1596 O O . GLU A 1 206 ? -3.726 15.807 11.370 1.00 92.44 206 GLU A O 1
ATOM 1601 N N . ALA A 1 207 ? -1.983 17.220 11.189 1.00 91.25 207 ALA A N 1
ATOM 1602 C CA . ALA A 1 207 ? -2.691 18.433 11.591 1.00 91.25 207 ALA A CA 1
ATOM 1603 C C . ALA A 1 207 ? -2.694 19.560 10.544 1.00 91.25 207 ALA A C 1
ATOM 1605 O O . ALA A 1 207 ? -3.186 20.647 10.845 1.00 91.25 207 ALA A O 1
ATOM 1606 N N . GLY A 1 208 ? -2.184 19.337 9.331 1.00 91.75 208 GLY A N 1
ATOM 1607 C CA . GLY A 1 208 ? -2.179 20.345 8.263 1.00 91.75 208 GLY A CA 1
ATOM 1608 C C . GLY A 1 208 ? -1.130 21.445 8.432 1.00 91.75 208 GLY A C 1
ATOM 1609 O O . GLY A 1 208 ? -1.238 22.500 7.805 1.00 91.75 208 GLY A O 1
ATOM 1610 N N . VAL A 1 209 ? -0.119 21.251 9.288 1.00 91.62 209 VAL A N 1
ATOM 1611 C CA . VAL A 1 209 ? 0.913 22.270 9.531 1.00 91.62 209 VAL A CA 1
ATOM 1612 C C . VAL A 1 209 ? 1.685 22.560 8.243 1.00 91.62 209 VAL A C 1
ATOM 1614 O O . VAL A 1 209 ? 2.309 21.690 7.637 1.00 91.62 209 VAL A O 1
ATOM 1617 N N . GLY A 1 210 ? 1.642 23.822 7.816 1.00 92.25 210 GLY A N 1
ATOM 1618 C CA . GLY A 1 210 ? 2.300 24.268 6.591 1.00 92.25 210 GLY A CA 1
ATOM 1619 C C . GLY A 1 210 ? 1.656 23.744 5.303 1.00 92.25 210 GLY A C 1
ATOM 1620 O O . GLY A 1 210 ? 2.347 23.715 4.284 1.00 92.25 210 GLY A O 1
ATOM 1621 N N . ILE A 1 211 ? 0.390 23.318 5.345 1.00 94.75 211 ILE A N 1
ATOM 1622 C CA . ILE A 1 211 ? -0.443 23.050 4.166 1.00 94.75 211 ILE A CA 1
ATOM 1623 C C . ILE A 1 211 ? -1.229 24.325 3.832 1.00 94.75 211 ILE A C 1
ATOM 1625 O O . ILE A 1 211 ? -1.895 24.900 4.693 1.00 94.75 211 ILE A O 1
ATOM 1629 N N . ALA A 1 212 ? -1.139 24.798 2.589 1.00 94.12 212 ALA A N 1
ATOM 1630 C CA . ALA A 1 212 ? -1.625 26.122 2.189 1.00 94.12 212 ALA A CA 1
ATOM 1631 C C . ALA A 1 212 ? -3.157 26.260 2.229 1.00 94.12 212 ALA A C 1
ATOM 1633 O O . ALA A 1 212 ? -3.665 27.347 2.496 1.00 94.12 212 ALA A O 1
ATOM 1634 N N . SER A 1 213 ? -3.889 25.170 1.982 1.00 90.75 213 SER A N 1
ATOM 1635 C CA . SER A 1 213 ? -5.355 25.133 2.069 1.00 90.75 213 SER A CA 1
ATOM 1636 C C . SER A 1 213 ? -5.876 25.240 3.506 1.00 90.75 213 SER A C 1
ATOM 1638 O O . SER A 1 213 ? -7.049 25.542 3.716 1.00 90.75 213 SER A O 1
ATOM 1640 N N . GLY A 1 214 ? -5.022 24.978 4.502 1.00 87.69 214 GLY A N 1
ATOM 1641 C CA . GLY A 1 214 ? -5.422 24.826 5.898 1.00 87.69 214 GLY A CA 1
ATOM 1642 C C . GLY A 1 214 ? -6.110 23.493 6.216 1.00 87.69 214 GLY A C 1
ATOM 1643 O O . GLY A 1 214 ? -6.538 23.308 7.356 1.00 87.69 214 GLY A O 1
ATOM 1644 N N . HIS A 1 215 ? -6.215 22.565 5.255 1.00 88.81 215 HIS A N 1
ATOM 1645 C CA . HIS A 1 215 ? -6.746 21.224 5.506 1.00 88.81 215 HIS A CA 1
ATOM 1646 C C . HIS A 1 215 ? -5.854 20.460 6.482 1.00 88.81 215 HIS A C 1
ATOM 1648 O O . HIS A 1 215 ? -4.647 20.323 6.280 1.00 88.81 215 HIS A O 1
ATOM 1654 N N . ARG A 1 216 ? -6.467 19.887 7.516 1.00 89.81 216 ARG A N 1
ATOM 1655 C CA . ARG A 1 216 ? -5.795 19.090 8.546 1.00 89.81 216 ARG A CA 1
ATOM 1656 C C . ARG A 1 216 ? -5.811 17.607 8.192 1.00 89.81 216 ARG A C 1
ATOM 1658 O O . ARG A 1 216 ? -6.162 16.802 9.046 1.00 89.81 216 ARG A O 1
ATOM 1665 N N . LEU A 1 217 ? -5.496 17.280 6.936 1.00 91.81 217 LEU A N 1
ATOM 1666 C CA . LEU A 1 217 ? -5.326 15.933 6.368 1.00 91.81 217 LEU A CA 1
ATOM 1667 C C . LEU A 1 217 ? -5.961 14.800 7.211 1.00 91.81 217 LEU A C 1
ATOM 1669 O O . LEU A 1 217 ? -7.173 14.602 7.147 1.00 91.81 217 LEU A O 1
ATOM 1673 N N . HIS A 1 218 ? -5.184 14.099 8.042 1.00 94.19 218 HIS A N 1
ATOM 1674 C CA . HIS A 1 218 ? -5.675 13.028 8.920 1.00 94.19 218 HIS A CA 1
ATOM 1675 C C . HIS A 1 218 ? -6.793 13.464 9.893 1.00 94.19 218 HIS A C 1
ATOM 1677 O O . HIS A 1 218 ? -7.843 12.819 9.964 1.00 94.19 218 HIS A O 1
ATOM 1683 N N . ASN A 1 219 ? -6.590 14.545 10.651 1.00 92.88 219 ASN A N 1
ATOM 1684 C CA . ASN A 1 219 ? -7.555 15.024 11.646 1.00 92.88 219 ASN A CA 1
ATOM 1685 C C . ASN A 1 219 ? -8.899 15.410 11.012 1.00 92.88 219 ASN A C 1
ATOM 1687 O O . ASN A 1 219 ? -9.958 15.198 11.612 1.00 92.88 219 ASN A O 1
ATOM 1691 N N . ASP A 1 220 ? -8.876 15.940 9.790 1.00 92.25 220 ASP A N 1
ATOM 1692 C CA . ASP A 1 220 ? -10.098 16.255 9.057 1.00 92.25 220 ASP A CA 1
ATOM 1693 C C . ASP A 1 220 ? -10.839 15.000 8.599 1.00 92.25 220 ASP A C 1
ATOM 1695 O O . ASP A 1 220 ? -12.063 15.037 8.556 1.00 92.25 220 ASP A O 1
ATOM 1699 N N . MET A 1 221 ? -10.172 13.859 8.394 1.00 93.06 221 MET A N 1
ATOM 1700 C CA . MET A 1 221 ? -10.870 12.593 8.137 1.00 93.06 221 MET A CA 1
ATOM 1701 C C . MET A 1 221 ? -11.676 12.133 9.349 1.00 93.06 221 MET A C 1
ATOM 1703 O O . MET A 1 221 ? -12.854 11.796 9.213 1.00 93.06 221 MET A O 1
ATOM 1707 N N . HIS A 1 222 ? -11.093 12.184 10.551 1.00 94.56 222 HIS A N 1
ATOM 1708 C CA . HIS A 1 222 ? -11.829 11.891 11.786 1.00 94.56 222 HIS A CA 1
ATOM 1709 C C . HIS A 1 222 ? -13.086 12.759 11.911 1.00 94.56 222 HIS A C 1
ATOM 1711 O O . HIS A 1 222 ? -14.162 12.270 12.265 1.00 94.56 222 HIS A O 1
ATOM 1717 N N . ARG A 1 223 ? -12.968 14.044 11.558 1.00 92.81 223 ARG A N 1
ATOM 1718 C CA . ARG A 1 223 ? -14.085 14.989 11.569 1.00 92.81 223 ARG A CA 1
ATOM 1719 C C . ARG A 1 223 ? -15.101 14.737 10.459 1.00 92.81 223 ARG A C 1
ATOM 1721 O O . ARG A 1 223 ? -16.293 14.783 10.756 1.00 92.81 223 ARG A O 1
ATOM 1728 N N . TRP A 1 224 ? -14.644 14.459 9.242 1.00 93.06 224 TRP A N 1
ATOM 1729 C CA . TRP A 1 224 ? -15.466 14.261 8.053 1.00 93.06 224 TRP A CA 1
ATOM 1730 C C . TRP A 1 224 ? -16.403 13.073 8.218 1.00 93.06 224 TRP A C 1
ATOM 1732 O O . TRP A 1 224 ? -17.581 13.189 7.904 1.00 93.06 224 TRP A O 1
ATOM 1742 N N . PHE A 1 225 ? -15.920 11.956 8.769 1.00 92.94 225 PHE A N 1
ATOM 1743 C CA . PHE A 1 225 ? -16.767 10.793 9.049 1.00 92.94 225 PHE A CA 1
ATOM 1744 C C . PHE A 1 225 ? -17.794 11.045 10.160 1.00 92.94 225 PHE A C 1
ATOM 1746 O O . PHE A 1 225 ? -18.865 10.432 10.157 1.00 92.94 225 PHE A O 1
ATOM 1753 N N . GLY A 1 226 ? -17.489 11.920 11.123 1.00 93.94 226 GLY A N 1
ATOM 1754 C CA . GLY A 1 226 ? -18.356 12.136 12.277 1.00 93.94 226 GLY A CA 1
ATOM 1755 C C . GLY A 1 226 ? -18.475 10.892 13.168 1.00 93.94 226 GLY A C 1
ATOM 1756 O O . GLY A 1 226 ? -17.687 9.949 13.088 1.00 93.94 226 GLY A O 1
ATOM 1757 N N . GLY A 1 227 ? -19.500 10.865 14.022 1.00 94.88 227 GLY A N 1
ATOM 1758 C CA . GLY A 1 227 ? -19.889 9.658 14.755 1.00 94.88 227 GLY A CA 1
ATOM 1759 C C . GLY A 1 227 ? -18.746 9.031 15.564 1.00 94.88 227 GLY A C 1
ATOM 1760 O O . GLY A 1 227 ? -18.135 9.712 16.382 1.00 94.88 227 GLY A O 1
ATOM 1761 N N . HIS A 1 228 ? -18.465 7.739 15.359 1.00 96.94 228 HIS A N 1
ATOM 1762 C CA . HIS A 1 228 ? -17.386 7.059 16.094 1.00 96.94 228 HIS A CA 1
ATOM 1763 C C . HIS A 1 228 ? -15.995 7.554 15.709 1.00 96.94 228 HIS A C 1
ATOM 1765 O O . HIS A 1 228 ? -15.139 7.631 16.583 1.00 96.94 228 HIS A O 1
ATOM 1771 N N . MET A 1 229 ? -15.778 7.964 14.457 1.00 96.06 229 MET A N 1
ATOM 1772 C CA . MET A 1 229 ? -14.498 8.535 14.032 1.00 96.06 229 MET A CA 1
ATOM 1773 C C . MET A 1 229 ? -14.177 9.855 14.757 1.00 96.06 229 MET A C 1
ATOM 1775 O O . MET A 1 229 ? -13.004 10.150 14.959 1.00 96.06 229 MET A O 1
ATOM 1779 N N . GLN A 1 230 ? -15.178 10.600 15.245 1.00 93.56 230 GLN A N 1
ATOM 1780 C CA . GLN A 1 230 ? -14.965 11.789 16.089 1.00 93.56 230 GLN A CA 1
ATOM 1781 C C . GLN A 1 230 ? -14.780 11.486 17.584 1.00 93.56 230 GLN A C 1
ATOM 1783 O O . GLN A 1 230 ? -14.366 12.363 18.343 1.00 93.56 230 GLN A O 1
ATOM 1788 N N . ILE A 1 231 ? -15.062 10.262 18.033 1.00 94.19 231 ILE A N 1
ATOM 1789 C CA . ILE A 1 231 ? -14.750 9.831 19.398 1.00 94.19 231 ILE A CA 1
ATOM 1790 C C . ILE A 1 231 ? -13.326 9.293 19.360 1.00 94.19 231 ILE A C 1
ATOM 1792 O O . ILE A 1 231 ? -13.134 8.090 19.213 1.00 94.19 231 ILE A O 1
ATOM 1796 N N . LEU A 1 232 ? -12.332 10.183 19.447 1.00 91.38 232 LEU A N 1
ATOM 1797 C CA . LEU A 1 232 ? -10.922 9.855 19.198 1.00 91.38 232 LEU A CA 1
ATOM 1798 C C . LEU A 1 232 ? -10.493 8.555 19.888 1.00 91.38 232 LEU A C 1
ATOM 1800 O O . LEU A 1 232 ? -9.912 7.691 19.240 1.00 91.38 232 LEU A O 1
ATOM 1804 N N . GLN A 1 233 ? -10.866 8.353 21.153 1.00 92.50 233 GLN A N 1
ATOM 1805 C CA . GLN A 1 233 ? -10.536 7.150 21.917 1.00 92.50 233 GLN A CA 1
ATOM 1806 C C . GLN A 1 233 ? 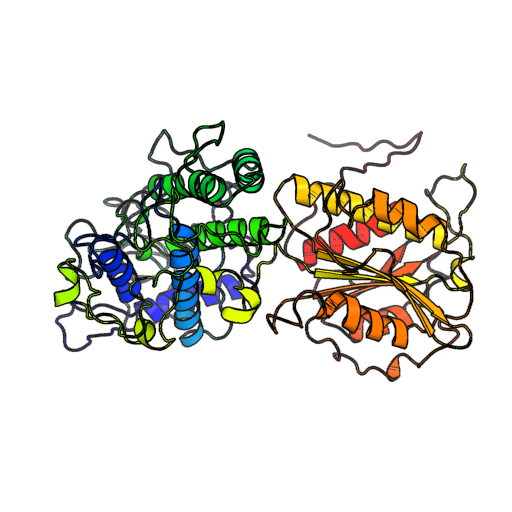-11.099 5.853 21.317 1.00 92.50 233 GLN A C 1
ATOM 1808 O O . GLN A 1 233 ? -10.395 4.849 21.279 1.00 92.50 233 GLN A O 1
ATOM 1813 N N . ALA A 1 234 ? -12.336 5.872 20.815 1.00 94.62 234 ALA A N 1
ATOM 1814 C CA . ALA A 1 234 ? -13.036 4.701 20.276 1.00 94.62 234 ALA A CA 1
ATOM 1815 C C . ALA A 1 234 ? -13.133 4.690 18.743 1.00 94.62 234 ALA A C 1
ATOM 1817 O O . ALA A 1 234 ? -13.839 3.848 18.186 1.00 94.62 234 ALA A O 1
ATOM 1818 N N . SER A 1 235 ? -12.432 5.592 18.057 1.00 97.25 235 SER A N 1
ATOM 1819 C CA . SER A 1 235 ? -12.450 5.687 16.597 1.00 97.25 235 SER A CA 1
ATOM 1820 C C . SER A 1 235 ? -12.102 4.379 15.868 1.00 97.25 235 SER A C 1
ATOM 1822 O O . SER A 1 235 ? -12.773 4.110 14.869 1.00 97.25 235 SER A O 1
ATOM 1824 N N . PRO A 1 236 ? -11.230 3.478 16.385 1.00 98.12 236 PRO A N 1
ATOM 1825 C CA . PRO A 1 236 ? -11.004 2.171 15.756 1.00 98.12 236 PRO A CA 1
ATOM 1826 C C . PRO A 1 236 ? -12.222 1.239 15.738 1.00 98.12 236 PRO A C 1
ATOM 1828 O O . PRO A 1 236 ? -12.200 0.207 15.073 1.00 98.12 236 PRO A O 1
ATOM 1831 N N . PHE A 1 237 ? -13.310 1.568 16.445 1.00 98.50 237 PHE A N 1
ATOM 1832 C CA . PHE A 1 237 ? -14.556 0.817 16.306 1.00 98.50 237 PHE A CA 1
ATOM 1833 C C . PHE A 1 237 ? -15.147 0.923 14.890 1.00 98.50 237 PHE A C 1
ATOM 1835 O O . PHE A 1 237 ? -15.815 -0.015 14.443 1.00 98.50 237 PHE A O 1
ATOM 1842 N N . ASP A 1 238 ? -14.904 2.034 14.186 1.00 98.50 238 ASP A N 1
ATOM 1843 C CA . ASP A 1 238 ? -15.256 2.179 12.776 1.00 98.50 238 ASP A CA 1
ATOM 1844 C C . ASP A 1 238 ? -14.179 1.521 11.894 1.00 98.50 238 ASP A C 1
ATOM 1846 O O . ASP A 1 238 ? -13.020 1.937 11.942 1.00 98.50 238 ASP A O 1
ATOM 1850 N N . PRO A 1 239 ? -14.526 0.543 11.034 1.00 97.94 239 PRO A N 1
ATOM 1851 C CA . PRO A 1 239 ? -13.573 -0.053 10.100 1.00 97.94 239 PRO A CA 1
ATOM 1852 C C . PRO A 1 239 ? -12.826 0.953 9.209 1.00 97.94 239 PRO A C 1
ATOM 1854 O O . PRO A 1 239 ? -11.713 0.655 8.775 1.00 97.94 239 PRO A O 1
ATOM 1857 N N . PHE A 1 240 ? -13.388 2.140 8.941 1.00 97.12 240 PHE A N 1
ATOM 1858 C CA . PHE A 1 240 ? -12.695 3.181 8.172 1.00 97.12 240 PHE A CA 1
ATOM 1859 C C . PHE A 1 240 ? -11.450 3.735 8.858 1.00 97.12 240 PHE A C 1
ATOM 1861 O O . PHE A 1 240 ? -10.563 4.201 8.146 1.00 97.12 240 PHE A O 1
ATOM 1868 N N . PHE A 1 241 ? -11.344 3.645 10.188 1.00 98.50 241 PHE A N 1
ATOM 1869 C CA . PHE A 1 241 ? -10.131 4.022 10.914 1.00 98.50 241 PHE A CA 1
ATOM 1870 C C . PHE A 1 241 ? -8.901 3.365 10.283 1.00 98.50 241 PHE A C 1
ATOM 1872 O O . PHE A 1 241 ? -7.938 4.039 9.930 1.00 98.50 241 PHE A O 1
ATOM 1879 N N . TYR A 1 242 ? -8.969 2.056 10.040 1.00 98.75 242 TYR A N 1
ATOM 1880 C CA . TYR A 1 242 ? -7.840 1.303 9.501 1.00 98.75 242 TYR A CA 1
ATOM 1881 C C . TYR A 1 242 ? -7.502 1.705 8.064 1.00 98.75 242 TYR A C 1
ATOM 1883 O O . TYR A 1 242 ? -6.328 1.765 7.726 1.00 98.75 242 TYR A O 1
ATOM 1891 N N . LEU A 1 243 ? -8.495 2.050 7.239 1.00 98.25 243 LEU A N 1
ATOM 1892 C CA . LEU A 1 243 ? -8.265 2.502 5.860 1.00 98.25 243 LEU A CA 1
ATOM 1893 C C . LEU A 1 243 ? -7.640 3.902 5.808 1.00 98.25 243 LEU A C 1
ATOM 1895 O O . LEU A 1 243 ? -6.755 4.152 4.989 1.00 98.25 243 LEU A O 1
ATOM 1899 N N . VAL A 1 244 ? -8.100 4.805 6.677 1.00 97.12 244 VAL A N 1
ATOM 1900 C CA . VAL A 1 244 ? -7.582 6.175 6.832 1.00 97.12 244 VAL A CA 1
ATOM 1901 C C . VAL A 1 244 ? -6.135 6.123 7.316 1.00 97.12 244 VAL A C 1
ATOM 1903 O O . VAL A 1 244 ? -5.242 6.670 6.674 1.00 97.12 244 VAL A O 1
ATOM 1906 N N . HIS A 1 245 ? -5.876 5.395 8.399 1.00 98.44 245 HIS A N 1
ATOM 1907 C CA . HIS A 1 245 ? -4.533 5.258 8.962 1.00 98.44 245 HIS A CA 1
ATOM 1908 C C . HIS A 1 245 ? -3.590 4.474 8.049 1.00 98.44 245 HIS A C 1
ATOM 1910 O O . HIS A 1 245 ? -2.407 4.788 7.977 1.00 98.44 245 HIS A O 1
ATOM 1916 N N . CYS A 1 246 ? -4.093 3.510 7.276 1.00 98.62 246 CYS A N 1
ATOM 1917 C CA . CYS A 1 246 ? -3.290 2.853 6.249 1.00 98.62 246 CYS A CA 1
ATOM 1918 C C . CYS A 1 246 ? -2.891 3.820 5.120 1.00 98.62 246 CYS A C 1
ATOM 1920 O O . CYS A 1 246 ? -1.820 3.660 4.542 1.00 98.62 246 CYS A O 1
ATOM 1922 N N . ASN A 1 247 ? -3.706 4.838 4.819 1.00 98.00 247 ASN A N 1
ATOM 1923 C CA . ASN A 1 247 ? -3.333 5.879 3.861 1.00 98.00 247 ASN A CA 1
ATOM 1924 C C . ASN A 1 247 ? -2.283 6.844 4.437 1.00 98.00 247 ASN A C 1
ATOM 1926 O O . ASN A 1 247 ? -1.337 7.201 3.740 1.00 98.00 247 ASN A O 1
ATOM 1930 N N . VAL A 1 248 ? -2.397 7.213 5.720 1.00 98.06 248 VAL A N 1
ATOM 1931 C CA . VAL A 1 248 ? -1.338 7.943 6.452 1.00 98.06 248 VAL A CA 1
ATOM 1932 C C . VAL A 1 248 ? -0.011 7.187 6.349 1.00 98.06 248 VAL A C 1
ATOM 1934 O O . VAL A 1 248 ? 1.014 7.751 5.973 1.00 98.06 248 VAL A O 1
ATOM 1937 N N . ASP A 1 249 ? -0.044 5.888 6.637 1.00 98.62 249 ASP A N 1
ATOM 1938 C CA . ASP A 1 249 ? 1.134 5.031 6.616 1.00 98.62 249 ASP A CA 1
ATOM 1939 C C . ASP A 1 249 ? 1.724 4.854 5.203 1.00 98.62 249 ASP A C 1
ATOM 1941 O O . ASP A 1 249 ? 2.945 4.885 5.037 1.00 98.62 249 ASP A O 1
ATOM 1945 N N . ARG A 1 250 ? 0.868 4.753 4.173 1.00 98.19 250 ARG A N 1
ATOM 1946 C CA . ARG A 1 250 ? 1.266 4.773 2.753 1.00 98.19 250 ARG A CA 1
ATOM 1947 C C . ARG A 1 250 ? 2.045 6.040 2.413 1.00 98.19 250 ARG A C 1
ATOM 1949 O O . ARG A 1 250 ? 3.115 5.959 1.816 1.00 98.19 250 ARG A O 1
ATOM 1956 N N . LEU A 1 251 ? 1.525 7.206 2.799 1.00 98.12 251 LEU A N 1
ATOM 1957 C CA . LEU A 1 251 ? 2.170 8.494 2.531 1.00 98.12 251 LEU A CA 1
ATOM 1958 C C . LEU A 1 251 ? 3.515 8.610 3.254 1.00 98.12 251 LEU A C 1
ATOM 1960 O O . LEU A 1 251 ? 4.479 9.104 2.673 1.00 98.12 251 LEU A O 1
ATOM 1964 N N . TRP A 1 252 ? 3.620 8.087 4.479 1.00 98.06 252 TRP A N 1
ATOM 1965 C CA . TRP A 1 252 ? 4.906 8.008 5.168 1.00 98.06 252 TRP A CA 1
ATOM 1966 C C . TRP A 1 252 ? 5.889 7.080 4.446 1.00 98.06 252 TRP A C 1
ATOM 1968 O O . TRP A 1 252 ? 7.042 7.451 4.247 1.00 98.06 252 TRP A O 1
ATOM 1978 N N . ALA A 1 253 ? 5.440 5.913 3.979 1.00 97.62 253 ALA A N 1
ATOM 1979 C CA . ALA A 1 253 ? 6.271 4.997 3.200 1.00 97.62 253 ALA A CA 1
ATOM 1980 C C . ALA A 1 253 ? 6.778 5.621 1.882 1.00 97.62 253 ALA A C 1
ATOM 1982 O O . ALA A 1 253 ? 7.927 5.389 1.503 1.00 97.62 253 ALA A O 1
ATOM 1983 N N . MET A 1 254 ? 5.961 6.437 1.210 1.00 97.69 254 MET A N 1
ATOM 1984 C CA . MET A 1 254 ? 6.361 7.195 0.015 1.00 97.69 254 MET A CA 1
ATOM 1985 C C . MET A 1 254 ? 7.390 8.278 0.347 1.00 97.69 254 MET A C 1
ATOM 1987 O O . MET A 1 254 ? 8.418 8.375 -0.318 1.00 97.69 254 MET A O 1
ATOM 1991 N N . TRP A 1 255 ? 7.175 9.035 1.424 1.00 97.69 255 TRP A N 1
ATOM 1992 C CA . TRP A 1 255 ? 8.140 10.028 1.897 1.00 97.69 255 TRP A CA 1
ATOM 1993 C C . TRP A 1 255 ? 9.489 9.398 2.284 1.00 97.69 255 TRP A C 1
ATOM 1995 O O . TRP A 1 255 ? 10.549 9.910 1.927 1.00 97.69 255 TRP A O 1
ATOM 2005 N N . GLN A 1 256 ? 9.461 8.227 2.931 1.00 96.69 256 GLN A N 1
ATOM 2006 C CA . GLN A 1 256 ? 10.656 7.433 3.233 1.00 96.69 256 GLN A CA 1
ATOM 2007 C C . GLN A 1 256 ? 11.396 6.979 1.967 1.00 96.69 256 GLN A C 1
ATOM 2009 O O . GLN A 1 256 ? 12.628 7.008 1.946 1.00 96.69 256 GLN A O 1
ATOM 2014 N N . ALA A 1 257 ? 10.665 6.563 0.926 1.00 94.50 257 ALA A N 1
ATOM 2015 C CA . ALA A 1 257 ? 11.248 6.169 -0.358 1.00 94.50 257 ALA A CA 1
ATOM 2016 C C . ALA A 1 257 ? 11.940 7.347 -1.066 1.00 94.50 257 ALA A C 1
ATOM 2018 O O . ALA A 1 257 ? 12.943 7.146 -1.747 1.00 94.50 257 ALA A O 1
ATOM 2019 N N . ASP A 1 258 ? 11.467 8.574 -0.843 1.00 94.88 258 ASP A N 1
ATOM 2020 C CA . ASP A 1 258 ? 12.064 9.804 -1.372 1.00 94.88 258 ASP A CA 1
ATOM 2021 C C . ASP A 1 258 ? 13.171 10.381 -0.473 1.00 94.88 258 ASP A C 1
ATOM 2023 O O . ASP A 1 258 ? 13.235 11.576 -0.205 1.00 94.88 258 ASP A O 1
ATOM 2027 N N . GLY A 1 259 ? 14.059 9.510 0.013 1.00 92.62 259 GLY A N 1
ATOM 2028 C CA . GLY A 1 259 ? 15.297 9.909 0.693 1.00 92.62 259 GLY A CA 1
ATOM 2029 C C . GLY A 1 259 ? 15.230 10.019 2.219 1.00 92.62 259 GLY A C 1
ATOM 2030 O O . GLY A 1 259 ? 16.261 10.268 2.842 1.00 92.62 259 GLY A O 1
ATOM 2031 N N . HIS A 1 260 ? 14.080 9.757 2.844 1.00 95.06 260 HIS A N 1
ATOM 2032 C CA . HIS A 1 260 ? 13.888 9.940 4.292 1.00 95.06 260 HIS A CA 1
ATOM 2033 C C . HIS A 1 260 ? 13.786 8.623 5.080 1.00 95.06 260 HIS A C 1
ATOM 2035 O O . HIS A 1 260 ? 13.252 8.574 6.188 1.00 95.06 260 HIS A O 1
ATOM 2041 N N . MET A 1 261 ? 14.303 7.520 4.526 1.00 91.00 261 MET A N 1
ATOM 2042 C CA . MET A 1 261 ? 14.118 6.162 5.062 1.00 91.00 261 MET A CA 1
ATOM 2043 C C . MET A 1 261 ? 14.499 5.991 6.543 1.00 91.00 261 MET A C 1
ATOM 2045 O O . MET A 1 261 ? 13.890 5.190 7.249 1.00 91.00 261 MET A O 1
ATOM 2049 N N . ASN A 1 262 ? 15.492 6.753 7.011 1.00 90.06 262 ASN A N 1
ATOM 2050 C CA . ASN A 1 262 ? 16.026 6.673 8.368 1.00 90.06 262 ASN A CA 1
ATOM 2051 C C . ASN A 1 262 ? 15.641 7.872 9.235 1.00 90.06 262 ASN A C 1
ATOM 2053 O O . ASN A 1 262 ? 16.130 7.965 10.361 1.00 90.06 262 ASN A O 1
ATOM 2057 N N . GLU A 1 263 ? 14.814 8.795 8.752 1.00 91.62 263 GLU A N 1
ATOM 2058 C CA . GLU A 1 263 ? 14.576 10.042 9.465 1.00 91.62 263 GLU A CA 1
ATOM 2059 C C . GLU A 1 263 ? 13.593 9.875 10.632 1.00 91.62 263 GLU A C 1
ATOM 2061 O O . GLU A 1 263 ? 12.495 9.349 10.472 1.00 91.62 263 GLU A O 1
ATOM 2066 N N . PHE A 1 264 ? 14.017 10.311 11.823 1.00 90.44 264 PHE A N 1
ATOM 2067 C CA . PHE A 1 264 ? 13.182 10.430 13.022 1.00 90.44 264 PHE A CA 1
ATOM 2068 C C . PHE A 1 264 ? 13.891 11.328 14.061 1.00 90.44 264 PHE A C 1
ATOM 2070 O O . PHE A 1 264 ? 15.116 11.212 14.189 1.00 90.44 264 PHE A O 1
ATOM 2077 N N . PRO A 1 265 ? 13.180 12.158 14.847 1.00 84.69 265 PRO A N 1
ATOM 2078 C CA . PRO A 1 265 ? 13.779 13.021 15.879 1.00 84.69 265 PRO A CA 1
ATOM 2079 C C . PRO A 1 265 ? 14.570 12.287 16.991 1.00 84.69 265 PRO A C 1
ATOM 2081 O O . PRO A 1 265 ? 14.104 11.290 17.542 1.00 84.69 265 PRO A O 1
ATOM 2084 N N . ALA A 1 266 ? 15.765 12.786 17.351 1.00 75.94 266 ALA A N 1
ATOM 2085 C CA . ALA A 1 266 ? 16.691 12.180 18.334 1.00 75.94 266 ALA A CA 1
ATOM 2086 C C . ALA A 1 266 ? 16.479 12.628 19.810 1.00 75.94 266 ALA A C 1
ATOM 2088 O O . ALA A 1 266 ? 15.735 13.566 20.074 1.00 75.94 266 ALA A O 1
ATOM 2089 N N . ASN A 1 267 ? 17.187 11.978 20.757 1.00 63.50 267 ASN A N 1
ATOM 2090 C CA . ASN A 1 267 ? 17.109 12.148 22.229 1.00 63.50 267 ASN A CA 1
ATOM 2091 C C . ASN A 1 267 ? 18.319 12.937 22.836 1.00 63.50 267 ASN A C 1
ATOM 2093 O O . ASN A 1 267 ? 19.439 12.459 22.650 1.00 63.50 267 ASN A O 1
ATOM 2097 N N . PRO A 1 268 ? 18.152 13.985 23.696 1.00 64.25 268 PRO A N 1
ATOM 2098 C CA . PRO A 1 268 ? 17.738 15.378 23.403 1.00 64.25 268 PRO A CA 1
ATOM 2099 C C . PRO A 1 268 ? 18.964 16.306 23.078 1.00 64.25 268 PRO A C 1
ATOM 2101 O O . PRO A 1 268 ? 20.085 15.891 23.379 1.00 64.25 268 PRO A O 1
ATOM 2104 N N . PRO A 1 269 ? 18.853 17.548 22.513 1.00 46.66 269 PRO A N 1
ATOM 2105 C CA . PRO A 1 269 ? 17.887 18.601 22.889 1.00 46.66 269 PRO A CA 1
ATOM 2106 C C . PRO A 1 269 ? 17.203 19.413 21.756 1.00 46.66 269 PRO A C 1
ATOM 2108 O O . PRO A 1 269 ? 17.795 19.719 20.725 1.00 46.66 269 PRO A O 1
ATOM 2111 N N . GLY A 1 270 ? 15.953 19.835 22.028 1.00 51.88 270 GLY A N 1
ATOM 2112 C CA . GLY A 1 270 ? 15.100 20.715 21.199 1.00 51.88 270 GLY A CA 1
ATOM 2113 C C . GLY A 1 270 ? 13.895 20.034 20.525 1.00 51.88 270 GLY A C 1
ATOM 2114 O O . GLY A 1 270 ? 13.079 20.708 19.904 1.00 51.88 270 GLY A O 1
ATOM 2115 N N . ALA A 1 271 ? 13.781 18.707 20.641 1.00 59.72 271 ALA A N 1
ATOM 2116 C CA . ALA A 1 271 ? 13.073 17.863 19.681 1.00 59.72 271 ALA A CA 1
ATOM 2117 C C . ALA A 1 271 ? 11.917 17.043 20.287 1.00 59.72 271 ALA A C 1
ATOM 2119 O O . ALA A 1 271 ? 11.942 15.819 20.248 1.00 59.72 271 ALA A O 1
ATOM 2120 N N . GLY A 1 272 ? 10.876 17.711 20.782 1.00 69.62 272 GLY A N 1
ATOM 2121 C CA . GLY A 1 272 ? 9.601 17.060 21.111 1.00 69.62 272 GLY A CA 1
ATOM 2122 C C . GLY A 1 272 ? 9.482 16.456 22.511 1.00 69.62 272 GLY A C 1
ATOM 2123 O O . GLY A 1 272 ? 10.400 16.559 23.327 1.00 69.62 272 GLY A O 1
ATOM 2124 N N . ASP A 1 273 ? 8.320 15.869 22.776 1.00 81.50 273 ASP A N 1
ATOM 2125 C CA . ASP A 1 273 ? 7.859 15.406 24.082 1.00 81.50 273 ASP A CA 1
ATOM 2126 C C . ASP A 1 273 ? 8.599 14.143 24.531 1.00 81.50 273 ASP A C 1
ATOM 2128 O O . ASP A 1 273 ? 8.962 13.284 23.728 1.00 81.50 273 ASP A O 1
ATOM 2132 N N . ALA A 1 274 ? 8.819 14.013 25.840 1.00 83.94 274 ALA A N 1
ATOM 2133 C CA . ALA A 1 274 ? 9.378 12.791 26.413 1.00 83.94 274 ALA A CA 1
ATOM 2134 C C . ALA A 1 274 ? 8.503 11.578 26.063 1.00 83.94 274 ALA A C 1
ATOM 2136 O O . ALA A 1 274 ? 7.278 11.683 26.070 1.00 83.94 274 ALA A O 1
ATOM 2137 N N . HIS A 1 275 ? 9.132 10.422 25.832 1.00 87.75 275 HIS A N 1
ATOM 2138 C CA . HIS A 1 275 ? 8.485 9.173 25.402 1.00 87.75 275 HIS A CA 1
ATOM 2139 C C . HIS A 1 275 ? 8.029 9.150 23.936 1.00 87.75 275 HIS A C 1
ATOM 2141 O O . HIS A 1 275 ? 7.402 8.179 23.509 1.00 87.75 275 HIS A O 1
ATOM 2147 N N . HIS A 1 276 ? 8.382 10.176 23.159 1.00 88.94 276 HIS A N 1
ATOM 2148 C CA . HIS A 1 276 ? 8.086 10.272 21.731 1.00 88.94 276 HIS A CA 1
ATOM 2149 C C . HIS A 1 276 ? 9.328 10.305 20.839 1.00 88.94 276 HIS A C 1
ATOM 2151 O O . HIS A 1 276 ? 9.222 10.465 19.621 1.00 88.94 276 HIS A O 1
ATOM 2157 N N . HIS A 1 277 ? 10.519 10.159 21.415 1.00 87.56 277 HIS A N 1
ATOM 2158 C CA . HIS A 1 277 ? 11.766 10.228 20.667 1.00 87.56 277 HIS A CA 1
ATOM 2159 C C . HIS A 1 277 ? 12.086 8.903 19.976 1.00 87.56 277 HIS A C 1
ATOM 2161 O O . HIS A 1 277 ? 11.551 7.844 20.308 1.00 87.56 277 HIS A O 1
ATOM 2167 N N . ARG A 1 278 ? 13.013 8.937 19.015 1.00 90.38 278 ARG A N 1
ATOM 2168 C CA . ARG A 1 278 ? 13.387 7.789 18.169 1.00 90.38 278 ARG A CA 1
ATOM 2169 C C . ARG A 1 278 ? 13.549 6.458 18.912 1.00 90.38 278 ARG A C 1
ATOM 2171 O O . ARG A 1 278 ? 13.072 5.436 18.430 1.00 90.38 278 ARG A O 1
ATOM 2178 N N . ASN A 1 279 ? 14.227 6.473 20.055 1.00 91.06 279 ASN A N 1
ATOM 2179 C CA . ASN A 1 279 ? 14.577 5.260 20.801 1.00 91.06 279 ASN A CA 1
ATOM 2180 C C . ASN A 1 279 ? 13.669 5.014 22.012 1.00 91.06 279 ASN A C 1
ATOM 2182 O O . ASN A 1 279 ? 13.939 4.109 22.801 1.00 91.06 279 ASN A O 1
ATOM 2186 N N . ASP A 1 280 ? 12.621 5.816 22.183 1.00 90.25 280 ASP A N 1
ATOM 2187 C CA . ASP A 1 280 ? 11.678 5.625 23.274 1.00 90.25 280 ASP A CA 1
ATOM 2188 C C . ASP A 1 280 ? 10.749 4.454 22.969 1.00 90.25 280 ASP A C 1
ATOM 2190 O O . ASP A 1 280 ? 10.354 4.228 21.822 1.00 90.25 280 ASP A O 1
ATOM 2194 N N . LEU A 1 281 ? 10.405 3.706 24.019 1.00 90.94 281 LEU A N 1
ATOM 2195 C CA . LEU A 1 281 ? 9.432 2.628 23.934 1.00 90.94 281 LEU A CA 1
ATOM 2196 C C . LEU A 1 281 ? 8.032 3.195 23.721 1.00 90.94 281 LEU A C 1
ATOM 2198 O O . LEU A 1 281 ? 7.636 4.156 24.376 1.00 90.94 281 LEU A O 1
ATOM 2202 N N . MET A 1 282 ? 7.254 2.540 22.870 1.00 90.31 282 MET A N 1
ATOM 2203 C CA . MET A 1 282 ? 5.878 2.933 22.587 1.00 90.31 282 MET A CA 1
ATOM 2204 C C . MET A 1 282 ? 4.907 2.076 23.404 1.00 90.31 282 MET A C 1
ATOM 2206 O O . MET A 1 282 ? 4.809 0.877 23.166 1.00 90.31 282 MET A O 1
ATOM 2210 N N . TYR A 1 283 ? 4.150 2.642 24.346 1.00 91.75 283 TYR A N 1
ATOM 2211 C CA . TYR A 1 283 ? 3.085 1.889 25.024 1.00 91.75 283 TYR A CA 1
ATOM 2212 C C . TYR A 1 283 ? 1.915 1.616 24.059 1.00 91.75 283 TYR A C 1
ATOM 2214 O O . TYR A 1 283 ? 1.488 2.534 23.360 1.00 91.75 283 TYR A O 1
ATOM 2222 N N . PRO A 1 284 ? 1.362 0.389 24.008 1.00 92.00 284 PRO A N 1
ATOM 2223 C CA . PRO A 1 284 ? 1.592 -0.722 24.933 1.00 92.00 284 PRO A CA 1
ATOM 2224 C C . PRO A 1 284 ? 2.623 -1.761 24.466 1.00 92.00 284 PRO A C 1
ATOM 2226 O O . PRO A 1 284 ? 2.798 -2.798 25.105 1.00 92.00 284 PRO A O 1
ATOM 2229 N N . TRP A 1 285 ? 3.360 -1.464 23.401 1.00 91.06 285 TRP A N 1
ATOM 2230 C CA . TRP A 1 285 ? 4.425 -2.261 22.779 1.00 91.06 285 TRP A CA 1
ATOM 2231 C C . TRP A 1 285 ? 5.722 -2.273 23.608 1.00 91.06 285 TRP A C 1
ATOM 2233 O O . TRP A 1 285 ? 6.822 -2.117 23.092 1.00 91.06 285 TRP A O 1
ATOM 2243 N N . ILE A 1 286 ? 5.611 -2.429 24.925 1.00 86.06 286 ILE A N 1
ATOM 2244 C CA . ILE A 1 286 ? 6.705 -2.218 25.888 1.00 86.06 286 ILE A CA 1
ATOM 2245 C C . ILE A 1 286 ? 7.373 -3.510 26.372 1.00 86.06 286 ILE A C 1
ATOM 2247 O O . ILE A 1 286 ? 8.256 -3.457 27.224 1.00 86.06 286 ILE A O 1
ATOM 2251 N N . GLY A 1 287 ? 6.939 -4.682 25.896 1.00 77.56 287 GLY A N 1
ATOM 2252 C CA . GLY A 1 287 ? 7.546 -5.971 26.261 1.00 77.56 287 GLY A CA 1
ATOM 2253 C C . GLY A 1 287 ? 7.584 -6.265 27.770 1.00 77.56 287 GLY A C 1
ATOM 2254 O O . GLY A 1 287 ? 8.462 -6.990 28.226 1.00 77.56 287 GLY A O 1
ATOM 2255 N N . GLY A 1 288 ? 6.670 -5.680 28.554 1.00 78.19 288 GLY A N 1
ATOM 2256 C CA . GLY A 1 288 ? 6.623 -5.835 30.013 1.00 78.19 288 GLY A CA 1
ATOM 2257 C C . GLY A 1 288 ? 7.509 -4.869 30.810 1.00 78.19 288 GLY A C 1
ATOM 2258 O O . GLY A 1 288 ? 7.697 -5.086 32.006 1.00 78.19 288 GLY A O 1
ATOM 2259 N N . ALA A 1 289 ? 8.047 -3.811 30.190 1.00 85.12 289 ALA A N 1
ATOM 2260 C CA . ALA A 1 289 ? 8.801 -2.777 30.895 1.00 85.12 289 ALA A CA 1
ATOM 2261 C C . ALA A 1 289 ? 8.020 -2.196 32.092 1.00 85.12 289 ALA A C 1
ATOM 2263 O O . ALA A 1 289 ? 6.850 -1.820 31.984 1.00 85.12 289 ALA A O 1
ATOM 2264 N N . ALA A 1 290 ? 8.687 -2.110 33.244 1.00 87.81 290 ALA A N 1
ATOM 2265 C CA . ALA A 1 290 ? 8.086 -1.605 34.472 1.00 87.81 290 ALA A CA 1
ATOM 2266 C C . ALA A 1 290 ? 7.816 -0.091 34.402 1.00 87.81 290 ALA A C 1
ATOM 2268 O O . ALA A 1 290 ? 8.573 0.662 33.792 1.00 87.81 290 ALA A O 1
ATOM 2269 N N . GLY A 1 291 ? 6.757 0.357 35.081 1.00 90.06 291 GLY A N 1
ATOM 2270 C CA . GLY A 1 291 ? 6.416 1.779 35.208 1.00 90.06 291 GLY A CA 1
ATOM 2271 C C . GLY A 1 291 ? 5.580 2.361 34.065 1.00 90.06 291 GLY A C 1
ATOM 2272 O O . GLY A 1 291 ? 5.311 3.557 34.081 1.00 90.06 291 GLY A O 1
ATOM 2273 N N . TYR A 1 292 ? 5.140 1.533 33.115 1.00 92.25 292 TYR A N 1
ATOM 2274 C CA . TYR A 1 292 ? 4.177 1.911 32.079 1.00 92.25 292 TYR A CA 1
ATOM 2275 C C . TYR A 1 292 ? 2.786 1.361 32.399 1.00 92.25 292 TYR A C 1
ATOM 2277 O O . TYR A 1 292 ? 2.652 0.264 32.949 1.00 92.25 292 TYR A O 1
ATOM 2285 N N . GLY A 1 293 ? 1.746 2.089 32.008 1.00 93.06 293 GLY A N 1
ATOM 2286 C CA . GLY A 1 293 ? 0.366 1.653 32.186 1.00 93.06 293 GLY A CA 1
ATOM 2287 C C . GLY A 1 293 ? -0.635 2.676 31.674 1.00 93.06 293 GLY A C 1
ATOM 2288 O O . GLY A 1 293 ? -0.299 3.532 30.861 1.00 93.06 293 GLY A O 1
ATOM 2289 N N . THR A 1 294 ? -1.875 2.575 32.145 1.00 94.56 294 THR A N 1
ATOM 2290 C CA . THR A 1 294 ? -2.959 3.479 31.762 1.00 94.56 294 THR A CA 1
ATOM 2291 C C . THR A 1 294 ? -3.847 3.830 32.943 1.00 94.56 294 THR A C 1
ATOM 2293 O O . THR A 1 294 ? -4.101 2.994 33.810 1.00 94.56 294 THR A O 1
ATOM 2296 N N . ASN A 1 295 ? -4.311 5.076 32.955 1.00 94.50 295 ASN A N 1
ATOM 2297 C CA . ASN A 1 295 ? -5.319 5.587 33.876 1.00 94.50 295 ASN A CA 1
ATOM 2298 C C . ASN A 1 295 ? -6.743 5.435 33.313 1.00 94.50 295 ASN A C 1
ATOM 2300 O O . ASN A 1 295 ? -7.710 5.732 34.017 1.00 94.50 295 ASN A O 1
ATOM 2304 N N . ALA A 1 296 ? -6.891 4.948 32.074 1.00 93.50 296 ALA A N 1
ATOM 2305 C CA . ALA A 1 296 ? -8.192 4.757 31.453 1.00 93.50 296 ALA A CA 1
ATOM 2306 C C . ALA A 1 296 ? -9.024 3.733 32.236 1.00 93.50 296 ALA A C 1
ATOM 2308 O O . ALA A 1 296 ? -8.646 2.566 32.370 1.00 93.50 296 ALA A O 1
ATOM 2309 N N . ALA A 1 297 ? -10.214 4.140 32.684 1.00 93.31 297 ALA A N 1
ATOM 2310 C CA . ALA A 1 297 ? -11.104 3.290 33.481 1.00 93.31 297 ALA A CA 1
ATOM 2311 C C . ALA A 1 297 ? -11.466 1.960 32.787 1.00 93.31 297 ALA A C 1
ATOM 2313 O O . ALA A 1 297 ? -11.702 0.948 33.451 1.00 93.31 297 ALA A O 1
ATOM 2314 N N . ILE A 1 298 ? -11.465 1.940 31.449 1.00 93.88 298 ILE A N 1
ATOM 2315 C CA . ILE A 1 298 ? -11.744 0.740 30.652 1.00 93.88 298 ILE A CA 1
ATOM 2316 C C . ILE A 1 298 ? -10.748 -0.402 30.916 1.00 93.88 298 ILE A C 1
ATOM 2318 O O . ILE A 1 298 ? -11.132 -1.564 30.793 1.00 93.88 298 ILE A O 1
ATOM 2322 N N . ALA A 1 299 ? -9.524 -0.109 31.370 1.00 93.50 299 ALA A N 1
ATOM 2323 C CA . ALA A 1 299 ? -8.523 -1.119 31.730 1.00 93.50 299 ALA A CA 1
ATOM 2324 C C . ALA A 1 299 ? -8.946 -2.025 32.895 1.00 93.50 299 ALA A C 1
ATOM 2326 O O . ALA A 1 299 ? -8.457 -3.147 33.008 1.00 93.50 299 ALA A O 1
ATOM 2327 N N . GLY A 1 300 ? -9.901 -1.588 33.724 1.00 93.44 300 GLY A N 1
ATOM 2328 C CA . GLY A 1 300 ? -10.501 -2.440 34.754 1.00 93.44 300 GLY A CA 1
ATOM 2329 C C . GLY A 1 300 ? -11.460 -3.504 34.204 1.00 93.44 300 GLY A C 1
ATOM 2330 O O . GLY A 1 300 ? -11.733 -4.485 34.888 1.00 93.44 300 GLY A O 1
ATOM 2331 N N . SER A 1 301 ? -11.981 -3.319 32.986 1.00 93.75 301 SER A N 1
ATOM 2332 C CA . SER A 1 301 ? -12.957 -4.225 32.351 1.00 93.75 301 SER A CA 1
ATOM 2333 C C . SER A 1 301 ? -12.393 -4.978 31.147 1.00 93.75 301 SER A C 1
ATOM 2335 O O . SER A 1 301 ? -12.818 -6.098 30.870 1.00 93.75 301 SER A O 1
ATOM 2337 N N . VAL A 1 302 ? -11.441 -4.371 30.438 1.00 94.56 302 VAL A N 1
ATOM 2338 C CA . VAL A 1 302 ? -10.724 -4.960 29.307 1.00 94.56 302 VAL A CA 1
ATOM 2339 C C . VAL A 1 302 ? -9.241 -4.986 29.673 1.00 94.56 302 VAL A C 1
ATOM 2341 O O . VAL A 1 302 ? -8.584 -3.949 29.612 1.00 94.56 302 VAL A O 1
ATOM 2344 N N . PRO A 1 303 ? -8.692 -6.139 30.088 1.00 91.88 303 PRO A N 1
ATOM 2345 C CA . PRO A 1 303 ? -7.256 -6.275 30.295 1.00 91.88 303 PRO A CA 1
ATOM 2346 C C . PRO A 1 303 ? -6.488 -6.000 28.998 1.00 91.88 303 PRO A C 1
ATOM 2348 O O . PRO A 1 303 ? -7.011 -6.246 27.908 1.00 91.88 303 PRO A O 1
ATOM 2351 N N . MET A 1 304 ? -5.233 -5.550 29.107 1.00 90.69 304 MET A N 1
ATOM 2352 C CA . MET A 1 304 ? -4.373 -5.399 27.929 1.00 90.69 304 MET A CA 1
ATOM 2353 C C . MET A 1 304 ? -4.283 -6.732 27.163 1.00 90.69 304 MET A C 1
ATOM 2355 O O . MET A 1 304 ? -3.938 -7.751 27.773 1.00 90.69 304 MET A O 1
ATOM 2359 N N . PRO A 1 305 ? -4.595 -6.760 25.854 1.00 89.56 305 PRO A N 1
ATOM 2360 C CA . PRO A 1 305 ? -4.646 -8.008 25.103 1.00 89.56 305 PRO A CA 1
ATOM 2361 C C . PRO A 1 305 ? -3.292 -8.716 25.008 1.00 89.56 305 PRO A C 1
ATOM 2363 O O . PRO A 1 305 ? -2.246 -8.088 24.901 1.00 89.56 305 PRO A O 1
ATOM 2366 N N . SER A 1 306 ? -3.290 -10.048 24.953 1.00 82.38 306 SER A N 1
ATOM 2367 C CA . SER A 1 306 ? -2.047 -10.835 24.894 1.00 82.38 306 SER A CA 1
ATOM 2368 C C . SER A 1 306 ? -1.244 -10.657 23.599 1.00 82.38 306 SER A C 1
ATOM 2370 O O . SER A 1 306 ? -0.033 -10.852 23.596 1.00 82.38 306 SER A O 1
ATOM 2372 N N . TRP A 1 307 ? -1.893 -10.292 22.488 1.00 85.06 307 TRP A N 1
ATOM 2373 C CA . TRP A 1 307 ? -1.207 -10.030 21.214 1.00 85.06 307 TRP A CA 1
ATOM 2374 C C . TRP A 1 307 ? -0.352 -8.755 21.255 1.00 85.06 307 TRP A C 1
ATOM 2376 O O . TRP A 1 307 ? 0.576 -8.616 20.467 1.00 85.06 307 TRP A O 1
ATOM 2386 N N . VAL A 1 308 ? -0.594 -7.873 22.227 1.00 81.81 308 VAL A N 1
ATOM 2387 C CA . VAL A 1 308 ? 0.201 -6.665 22.465 1.00 81.81 308 VAL A CA 1
ATOM 2388 C C . VAL A 1 308 ? 1.587 -6.987 23.030 1.00 81.81 308 VAL A C 1
ATOM 2390 O O . VAL A 1 308 ? 2.568 -6.335 22.680 1.00 81.81 308 VAL A O 1
ATOM 2393 N N . THR A 1 309 ? 1.686 -7.985 23.911 1.00 66.88 309 THR A N 1
ATOM 2394 C CA . THR A 1 309 ? 2.921 -8.293 24.655 1.00 66.88 309 THR A CA 1
ATOM 2395 C C . THR A 1 309 ? 3.814 -9.325 23.963 1.00 66.88 309 THR A C 1
ATOM 2397 O O . THR A 1 309 ? 4.990 -9.438 24.303 1.00 66.88 309 THR A O 1
ATOM 2400 N N . GLY A 1 310 ? 3.279 -10.057 22.982 1.00 62.66 310 GLY A N 1
ATOM 2401 C CA . GLY A 1 310 ? 3.965 -11.139 22.264 1.00 62.66 310 GLY A CA 1
ATOM 2402 C C . GLY A 1 310 ? 5.218 -10.764 21.447 1.00 62.66 310 GLY A C 1
ATOM 2403 O O . GLY A 1 310 ? 6.150 -11.564 21.435 1.00 62.66 310 GLY A O 1
ATOM 2404 N N . PRO A 1 311 ? 5.303 -9.596 20.781 1.00 65.88 311 PRO A N 1
ATOM 2405 C CA . PRO A 1 311 ? 6.432 -9.279 19.888 1.00 65.88 311 PRO A CA 1
ATOM 2406 C C . PRO A 1 311 ? 7.688 -8.703 20.566 1.00 65.88 311 PRO A C 1
ATOM 2408 O O . PRO A 1 311 ? 8.628 -8.309 19.874 1.00 65.88 311 PRO A O 1
ATOM 2411 N N . GLY A 1 312 ? 7.698 -8.594 21.897 1.00 75.62 312 GLY A N 1
ATOM 2412 C CA . GLY A 1 312 ? 8.731 -7.858 22.627 1.00 75.62 312 GLY A CA 1
ATOM 2413 C C . GLY A 1 312 ? 8.553 -6.337 22.557 1.00 75.62 312 GLY A C 1
ATOM 2414 O O . GLY A 1 312 ? 7.601 -5.823 21.968 1.00 75.62 312 GLY A O 1
ATOM 2415 N N . ALA A 1 313 ? 9.447 -5.613 23.231 1.00 87.12 313 ALA A N 1
ATOM 2416 C CA . ALA A 1 313 ? 9.403 -4.157 23.288 1.00 87.12 313 ALA A CA 1
ATOM 2417 C C . ALA A 1 313 ? 9.777 -3.536 21.928 1.00 87.12 313 ALA A C 1
ATOM 2419 O O . ALA A 1 313 ? 10.692 -4.026 21.266 1.00 87.12 313 ALA A O 1
ATOM 2420 N N . LYS A 1 314 ? 9.087 -2.464 21.528 1.00 90.38 314 LYS A N 1
ATOM 2421 C CA . LYS A 1 314 ? 9.322 -1.717 20.288 1.00 90.38 314 LYS A CA 1
ATOM 2422 C C . LYS A 1 314 ? 9.508 -0.235 20.567 1.00 90.38 314 LYS A C 1
ATOM 2424 O O . LYS A 1 314 ? 8.787 0.367 21.366 1.00 90.38 314 LYS A O 1
ATOM 2429 N N . THR A 1 315 ? 10.461 0.338 19.854 1.00 92.31 315 THR A N 1
ATOM 2430 C CA . THR A 1 315 ? 10.736 1.768 19.784 1.00 92.31 315 THR A CA 1
ATOM 2431 C C . THR A 1 315 ? 10.173 2.363 18.502 1.00 92.31 315 THR A C 1
ATOM 2433 O O . THR A 1 315 ? 9.817 1.646 17.565 1.00 92.31 315 THR A O 1
ATOM 2436 N N . ASN A 1 316 ? 10.134 3.692 18.425 1.00 92.31 316 ASN A N 1
ATOM 2437 C CA . ASN A 1 316 ? 9.768 4.369 17.185 1.00 92.31 316 ASN A CA 1
ATOM 2438 C C . ASN A 1 316 ? 10.704 3.989 16.016 1.00 92.31 316 ASN A C 1
ATOM 2440 O O . ASN A 1 316 ? 10.237 3.778 14.894 1.00 92.31 316 ASN A O 1
ATOM 2444 N N . ALA A 1 317 ? 12.007 3.833 16.281 1.00 93.25 317 ALA A N 1
ATOM 2445 C CA . ALA A 1 317 ? 13.016 3.460 15.289 1.00 93.25 317 ALA A CA 1
ATOM 2446 C C . ALA A 1 317 ? 12.754 2.102 14.626 1.00 93.25 317 ALA A C 1
ATOM 2448 O O . ALA A 1 317 ? 12.989 1.961 13.425 1.00 93.25 317 ALA A O 1
ATOM 2449 N N . ASP A 1 318 ? 12.233 1.131 15.383 1.00 93.00 318 ASP A N 1
ATOM 2450 C CA . ASP A 1 318 ? 11.956 -0.221 14.878 1.00 93.00 318 ASP A CA 1
ATOM 2451 C C . ASP A 1 318 ? 10.900 -0.211 13.760 1.00 93.00 318 ASP A C 1
ATOM 2453 O O . ASP A 1 318 ? 10.837 -1.120 12.941 1.00 93.00 318 ASP A O 1
ATOM 2457 N N . THR A 1 319 ? 10.086 0.845 13.678 1.00 93.94 319 THR A N 1
ATOM 2458 C CA . THR A 1 319 ? 9.009 0.963 12.685 1.00 93.94 319 THR A CA 1
ATOM 2459 C C . THR A 1 319 ? 9.451 1.550 11.340 1.00 93.94 319 THR A C 1
ATOM 2461 O O . THR A 1 319 ? 8.670 1.561 10.383 1.00 93.94 319 THR A O 1
ATOM 2464 N N . LEU A 1 320 ? 10.691 2.044 11.240 1.00 94.44 320 LEU A N 1
ATOM 2465 C CA . LEU A 1 320 ? 11.183 2.728 10.042 1.00 94.44 320 LEU A CA 1
ATOM 2466 C C . LEU A 1 320 ? 11.359 1.763 8.869 1.00 94.44 320 LEU A C 1
ATOM 2468 O O . LEU A 1 320 ? 10.862 2.037 7.776 1.00 94.44 320 LEU A O 1
ATOM 2472 N N . ASN A 1 321 ? 11.998 0.611 9.093 1.00 92.50 321 ASN A N 1
ATOM 2473 C CA . ASN A 1 321 ? 12.163 -0.421 8.068 1.00 92.50 321 ASN A CA 1
ATOM 2474 C C . ASN A 1 321 ? 10.978 -1.397 8.065 1.00 92.50 321 ASN A C 1
ATOM 2476 O O . ASN A 1 321 ? 11.122 -2.595 8.303 1.00 92.50 321 ASN A O 1
ATOM 2480 N N . TYR A 1 322 ? 9.790 -0.865 7.783 1.00 93.38 322 TYR A N 1
ATOM 2481 C CA . TYR A 1 322 ? 8.539 -1.621 7.804 1.00 93.38 322 TYR A CA 1
ATOM 2482 C C . TYR A 1 322 ? 8.524 -2.818 6.840 1.00 93.38 322 TYR A C 1
ATOM 2484 O O . TYR A 1 322 ? 7.842 -3.805 7.104 1.00 93.38 322 TYR A O 1
ATOM 2492 N N . ARG A 1 323 ? 9.282 -2.758 5.737 1.00 92.56 323 ARG A N 1
ATOM 2493 C CA . ARG A 1 323 ? 9.366 -3.853 4.760 1.00 92.56 323 ARG A CA 1
ATOM 2494 C C . ARG A 1 323 ? 10.002 -5.093 5.372 1.00 92.56 323 ARG A C 1
ATOM 2496 O O . ARG A 1 323 ? 9.431 -6.170 5.266 1.00 92.56 323 ARG A O 1
ATOM 2503 N N . SER A 1 324 ? 11.151 -4.934 6.024 1.00 89.94 324 SER A N 1
ATOM 2504 C CA . SER A 1 324 ? 11.863 -6.058 6.641 1.00 89.94 324 SER A CA 1
ATOM 2505 C C . SER A 1 324 ? 11.237 -6.459 7.977 1.00 89.94 324 SER A C 1
ATOM 2507 O O . SER A 1 324 ? 11.031 -7.639 8.241 1.00 89.94 324 SER A O 1
ATOM 2509 N N . GLU A 1 325 ? 10.852 -5.477 8.794 1.00 90.19 325 GLU A N 1
ATOM 2510 C CA . GLU A 1 325 ? 10.322 -5.726 10.137 1.00 90.19 325 GLU A CA 1
ATOM 2511 C C . GLU A 1 325 ? 8.884 -6.270 10.110 1.00 90.19 325 GLU A C 1
ATOM 2513 O O . GLU A 1 325 ? 8.531 -7.181 10.858 1.00 90.19 325 GLU A O 1
ATOM 2518 N N . PHE A 1 326 ? 8.037 -5.719 9.237 1.00 91.50 326 PHE A N 1
ATOM 2519 C CA . PHE A 1 326 ? 6.607 -6.029 9.181 1.00 91.50 326 PHE A CA 1
ATOM 2520 C C . PHE A 1 326 ? 6.188 -6.680 7.866 1.00 91.50 326 PHE A C 1
ATOM 2522 O O . PHE A 1 326 ? 5.002 -6.902 7.662 1.00 91.50 326 PHE A O 1
ATOM 2529 N N . GLY A 1 327 ? 7.108 -6.985 6.953 1.00 92.44 327 GLY A N 1
ATOM 2530 C CA . GLY A 1 327 ? 6.834 -7.795 5.769 1.00 92.44 327 GLY A CA 1
ATOM 2531 C C . GLY A 1 327 ? 5.727 -7.282 4.839 1.00 92.44 327 GLY A C 1
ATOM 2532 O O . GLY A 1 327 ? 5.146 -8.102 4.128 1.00 92.44 327 GLY A O 1
ATOM 2533 N N . TYR A 1 328 ? 5.410 -5.987 4.805 1.00 94.88 328 TYR A N 1
ATOM 2534 C CA . TYR A 1 328 ? 4.417 -5.440 3.872 1.00 94.88 328 TYR A CA 1
ATOM 2535 C C . TYR A 1 328 ? 4.988 -4.326 2.986 1.00 94.88 328 TYR A C 1
ATOM 2537 O O . TYR A 1 328 ? 6.062 -3.783 3.238 1.00 94.88 328 TYR A O 1
ATOM 2545 N N . THR A 1 329 ? 4.255 -4.014 1.920 1.00 95.06 329 THR A N 1
ATOM 2546 C CA . THR A 1 329 ? 4.532 -2.935 0.961 1.00 95.06 329 THR A CA 1
ATOM 2547 C C . THR A 1 329 ? 3.231 -2.304 0.453 1.00 95.06 329 THR A C 1
ATOM 2549 O O . THR A 1 329 ? 2.144 -2.739 0.839 1.00 95.06 329 THR A O 1
ATOM 2552 N N . TYR A 1 330 ? 3.336 -1.312 -0.428 1.00 95.38 330 TYR A N 1
ATOM 2553 C CA . TYR A 1 330 ? 2.223 -0.616 -1.070 1.00 95.38 330 TYR A CA 1
ATOM 2554 C C . TYR A 1 330 ? 2.266 -0.786 -2.591 1.00 95.38 330 TYR A C 1
ATOM 2556 O O . TYR A 1 330 ? 3.338 -0.842 -3.191 1.00 95.38 330 TYR A O 1
ATOM 2564 N N . ASP A 1 331 ? 1.095 -0.850 -3.222 1.00 91.81 331 ASP A N 1
ATOM 2565 C CA . ASP A 1 331 ? 0.930 -0.831 -4.686 1.00 91.81 331 ASP A CA 1
ATOM 2566 C C . ASP A 1 331 ? 1.449 0.467 -5.337 1.00 91.81 331 ASP A C 1
ATOM 2568 O O . ASP A 1 331 ? 1.819 0.448 -6.509 1.00 91.81 331 ASP A O 1
ATOM 2572 N N . THR A 1 332 ? 1.571 1.556 -4.570 1.00 93.69 332 THR A N 1
ATOM 2573 C CA . THR A 1 332 ? 2.189 2.830 -4.985 1.00 93.69 332 THR A CA 1
ATOM 2574 C C . THR A 1 332 ? 3.720 2.847 -4.930 1.00 93.69 332 THR A C 1
ATOM 2576 O O . THR A 1 332 ? 4.325 3.856 -5.293 1.00 93.69 332 THR A O 1
ATOM 2579 N N . LEU A 1 333 ? 4.366 1.753 -4.506 1.00 94.62 333 LEU A N 1
ATOM 2580 C CA . LEU A 1 333 ? 5.829 1.617 -4.433 1.00 94.62 333 LEU A CA 1
ATOM 2581 C C . LEU A 1 333 ? 6.355 0.481 -5.331 1.00 94.62 333 LEU A C 1
ATOM 2583 O O . LEU A 1 333 ? 7.023 -0.436 -4.834 1.00 94.62 333 LEU A O 1
ATOM 2587 N N . PRO A 1 334 ? 6.042 0.489 -6.643 1.00 93.56 334 PRO A N 1
ATOM 2588 C CA . PRO A 1 334 ? 6.457 -0.571 -7.548 1.00 93.56 334 PRO A CA 1
ATOM 2589 C C . PRO A 1 334 ? 7.977 -0.617 -7.718 1.00 93.56 334 PRO A C 1
ATOM 2591 O O . PRO A 1 334 ? 8.671 0.402 -7.662 1.00 93.56 334 PRO A O 1
ATOM 2594 N N . ILE A 1 335 ? 8.477 -1.826 -7.991 1.00 94.44 335 ILE A N 1
ATOM 2595 C CA . ILE A 1 335 ? 9.882 -2.075 -8.325 1.00 94.44 335 ILE A CA 1
ATOM 2596 C C . ILE A 1 335 ? 9.982 -2.657 -9.720 1.00 94.44 335 ILE A C 1
ATOM 2598 O O . ILE A 1 335 ? 9.356 -3.684 -10.001 1.00 94.44 335 ILE A O 1
ATOM 2602 N N . LEU A 1 336 ? 10.797 -2.020 -10.558 1.00 95.00 336 LEU A N 1
ATOM 2603 C CA . LEU A 1 336 ? 10.989 -2.395 -11.951 1.00 95.00 336 LEU A CA 1
ATOM 2604 C C . LEU A 1 336 ? 12.473 -2.542 -12.304 1.00 95.00 336 LEU A C 1
ATOM 2606 O O . LEU A 1 336 ? 13.251 -1.595 -12.213 1.00 95.00 336 LEU A O 1
ATOM 2610 N N . GLY A 1 337 ? 12.856 -3.720 -12.788 1.00 96.06 337 GLY A N 1
ATOM 2611 C CA . GLY A 1 337 ? 14.119 -3.907 -13.503 1.00 96.06 337 GLY A CA 1
ATOM 2612 C C . GLY A 1 337 ? 13.900 -3.813 -15.010 1.00 96.06 337 GLY A C 1
ATOM 2613 O O . GLY A 1 337 ? 12.976 -4.436 -15.530 1.00 96.06 337 GLY A O 1
ATOM 2614 N N . ILE A 1 338 ? 14.754 -3.077 -15.719 1.00 96.25 338 ILE A N 1
ATOM 2615 C CA . ILE A 1 338 ? 14.706 -2.969 -17.182 1.00 96.25 338 ILE A CA 1
ATOM 2616 C C . ILE A 1 338 ? 15.985 -3.570 -17.767 1.00 96.25 338 ILE A C 1
ATOM 2618 O O . ILE A 1 338 ? 17.085 -3.074 -17.527 1.00 96.25 338 ILE A O 1
ATOM 2622 N N . GLY A 1 339 ? 15.838 -4.644 -18.537 1.00 96.56 339 GLY A N 1
ATOM 2623 C CA . GLY A 1 339 ? 16.894 -5.221 -19.360 1.00 96.56 339 GLY A CA 1
ATOM 2624 C C . GLY A 1 339 ? 16.735 -4.775 -20.805 1.00 96.56 339 GLY A C 1
ATOM 2625 O O . GLY A 1 339 ? 15.734 -5.107 -21.435 1.00 96.56 339 GLY A O 1
ATOM 2626 N N . LEU A 1 340 ? 17.729 -4.069 -21.334 1.00 95.44 340 LEU A N 1
ATOM 2627 C CA . LEU A 1 340 ? 17.734 -3.515 -22.681 1.00 95.44 340 LEU A CA 1
ATOM 2628 C C . LEU A 1 340 ? 18.754 -4.226 -23.580 1.00 95.44 340 LEU A C 1
ATOM 2630 O O . LEU A 1 340 ? 19.965 -4.191 -23.351 1.00 95.44 340 LEU A O 1
ATOM 2634 N N . ASP A 1 341 ? 18.257 -4.868 -24.626 1.00 94.12 341 ASP A N 1
ATOM 2635 C CA . ASP A 1 341 ? 19.069 -5.539 -25.628 1.00 94.12 341 ASP A CA 1
ATOM 2636 C C . ASP A 1 341 ? 19.897 -4.514 -26.411 1.00 94.12 341 ASP A C 1
ATOM 2638 O O . ASP A 1 341 ? 19.357 -3.590 -27.022 1.00 94.12 341 ASP A O 1
ATOM 2642 N N . ARG A 1 342 ? 21.222 -4.681 -26.392 1.00 93.62 342 ARG A N 1
ATOM 2643 C CA . ARG A 1 342 ? 22.165 -3.889 -27.196 1.00 93.62 342 ARG A CA 1
ATOM 2644 C C . ARG A 1 342 ? 22.960 -4.769 -28.157 1.00 93.62 342 ARG A C 1
ATOM 2646 O O . ARG A 1 342 ? 24.151 -4.563 -28.375 1.00 93.62 342 ARG A O 1
ATOM 2653 N N . THR A 1 343 ? 22.359 -5.826 -28.669 1.00 90.94 343 THR A N 1
ATOM 2654 C CA . THR A 1 343 ? 23.057 -6.816 -29.493 1.00 90.94 343 THR A CA 1
ATOM 2655 C C . THR A 1 343 ? 23.100 -6.396 -30.954 1.00 90.94 343 THR A C 1
ATOM 2657 O O . THR A 1 343 ? 22.475 -5.416 -31.354 1.00 90.94 343 THR A O 1
ATOM 2660 N N . GLY A 1 344 ? 23.854 -7.117 -31.788 1.00 86.25 344 GLY A N 1
ATOM 2661 C CA . GLY A 1 344 ? 23.940 -6.798 -33.215 1.00 86.25 344 GLY A CA 1
ATOM 2662 C C . GLY A 1 344 ? 22.590 -6.834 -33.947 1.00 86.25 344 GLY A C 1
ATOM 2663 O O . GLY A 1 344 ? 22.430 -6.113 -34.930 1.00 86.25 344 GLY A O 1
ATOM 2664 N N . SER A 1 345 ? 21.606 -7.608 -33.470 1.00 85.31 345 SER A N 1
ATOM 2665 C CA . SER A 1 345 ? 20.268 -7.663 -34.083 1.00 85.31 345 SER A CA 1
ATOM 2666 C C . SER A 1 345 ? 19.503 -6.337 -33.948 1.00 85.31 345 SER A C 1
ATOM 2668 O O . SER A 1 345 ? 18.706 -5.978 -34.817 1.00 85.31 345 SER A O 1
ATOM 2670 N N . MET A 1 346 ? 19.860 -5.528 -32.947 1.00 88.94 346 MET A N 1
ATOM 2671 C CA . MET A 1 346 ? 19.298 -4.199 -32.704 1.00 88.94 346 MET A CA 1
ATOM 2672 C C . MET A 1 346 ? 19.792 -3.118 -33.686 1.00 88.94 346 MET A C 1
ATOM 2674 O O . MET A 1 346 ? 19.338 -1.976 -33.615 1.00 88.94 346 MET A O 1
ATOM 2678 N N . LEU A 1 347 ? 20.694 -3.460 -34.618 1.00 89.56 347 LEU A N 1
ATOM 2679 C CA . LEU A 1 347 ? 21.096 -2.594 -35.738 1.00 89.56 347 LEU A CA 1
ATOM 2680 C C . LEU A 1 347 ? 20.104 -2.614 -36.912 1.00 89.56 347 LEU A C 1
ATOM 2682 O O . LEU A 1 347 ? 20.233 -1.787 -37.814 1.00 89.56 347 LEU A O 1
ATOM 2686 N N . GLY A 1 348 ? 19.134 -3.537 -36.921 1.00 87.94 348 GLY A N 1
ATOM 2687 C CA . GLY A 1 348 ? 18.051 -3.533 -37.909 1.00 87.94 348 GLY A CA 1
ATOM 2688 C C . GLY A 1 348 ? 17.264 -2.221 -37.871 1.00 87.94 348 GLY A C 1
ATOM 2689 O O . GLY A 1 348 ? 17.182 -1.591 -36.820 1.00 87.94 348 GLY A O 1
ATOM 2690 N N . LEU A 1 349 ? 16.713 -1.801 -39.010 1.00 88.25 349 LEU A N 1
ATOM 2691 C CA . LEU A 1 349 ? 15.969 -0.546 -39.125 1.00 88.25 349 LEU A CA 1
ATOM 2692 C C . LEU A 1 349 ? 14.486 -0.726 -38.775 1.00 88.25 349 LEU A C 1
ATOM 2694 O O . LEU A 1 349 ? 13.925 -1.801 -38.977 1.00 88.25 349 LEU A O 1
ATOM 2698 N N . THR A 1 350 ? 13.869 0.328 -38.249 1.00 84.25 350 THR A N 1
ATOM 2699 C CA . THR A 1 350 ? 12.444 0.410 -37.920 1.00 84.25 350 THR A CA 1
ATOM 2700 C C . THR A 1 350 ? 11.942 1.856 -38.079 1.00 84.25 350 THR A C 1
ATOM 2702 O O . THR A 1 350 ? 12.724 2.790 -37.861 1.00 84.25 350 THR A O 1
ATOM 2705 N N . PRO A 1 351 ? 10.667 2.079 -38.441 1.00 78.81 351 PRO A N 1
ATOM 2706 C CA . PRO A 1 351 ? 10.115 3.430 -38.561 1.00 78.81 351 PRO A CA 1
ATOM 2707 C C . PRO A 1 351 ? 9.931 4.109 -37.189 1.00 78.81 351 PRO A C 1
ATOM 2709 O O . PRO A 1 351 ? 9.150 3.624 -36.376 1.00 78.81 351 PRO A O 1
ATOM 2712 N N . ASP A 1 352 ? 10.586 5.250 -36.925 1.00 71.38 352 ASP A N 1
ATOM 2713 C CA . ASP A 1 352 ? 10.409 6.013 -35.671 1.00 71.38 352 ASP A CA 1
ATOM 2714 C C . ASP A 1 352 ? 10.701 7.533 -35.809 1.00 71.38 352 ASP A C 1
ATOM 2716 O O . ASP A 1 352 ? 11.858 7.925 -36.019 1.00 71.38 352 ASP A O 1
ATOM 2720 N N . PRO A 1 353 ? 9.700 8.421 -35.624 1.00 62.31 353 PRO A N 1
ATOM 2721 C CA . PRO A 1 353 ? 8.277 8.105 -35.479 1.00 62.31 353 PRO A CA 1
ATOM 2722 C C . PRO A 1 353 ? 7.699 7.533 -36.783 1.00 62.31 353 PRO A C 1
ATOM 2724 O O . PRO A 1 353 ? 8.328 7.645 -37.833 1.00 62.31 353 PRO A O 1
ATOM 2727 N N . MET A 1 354 ? 6.500 6.940 -36.749 1.00 55.06 354 MET A N 1
ATOM 2728 C CA . MET A 1 354 ? 5.820 6.376 -37.934 1.00 55.06 354 MET A CA 1
ATOM 2729 C C . MET A 1 354 ? 5.321 7.459 -38.919 1.00 55.06 354 MET A C 1
ATOM 2731 O O . MET A 1 354 ? 4.148 7.503 -39.279 1.00 55.06 354 MET A O 1
ATOM 2735 N N . VAL A 1 355 ? 6.208 8.342 -39.379 1.00 57.03 355 VAL A N 1
ATOM 2736 C CA . VAL A 1 355 ? 5.941 9.344 -40.415 1.00 57.03 355 VAL A CA 1
ATOM 2737 C C . VAL A 1 355 ? 6.796 9.058 -41.641 1.00 57.03 355 VAL A C 1
ATOM 2739 O O . VAL A 1 355 ? 8.004 8.866 -41.551 1.00 57.03 355 VAL A O 1
ATOM 2742 N N . THR A 1 356 ? 6.179 9.090 -42.821 1.00 55.41 356 THR A N 1
ATOM 2743 C CA . THR A 1 356 ? 6.817 8.734 -44.103 1.00 55.41 356 THR A CA 1
ATOM 2744 C C . THR A 1 356 ? 7.929 9.693 -44.550 1.00 55.41 356 THR A C 1
ATOM 2746 O O . THR A 1 356 ? 8.498 9.513 -45.624 1.00 55.41 356 THR A O 1
ATOM 2749 N N . THR A 1 357 ? 8.197 10.756 -43.788 1.00 62.75 357 THR A N 1
ATOM 2750 C CA . THR A 1 357 ? 9.163 11.814 -44.118 1.00 62.75 357 THR A CA 1
ATOM 2751 C C . THR A 1 357 ? 10.475 11.716 -43.344 1.00 62.75 357 THR A C 1
ATOM 2753 O O . THR A 1 357 ? 11.444 12.354 -43.752 1.00 62.75 357 THR A O 1
ATOM 2756 N N . ASN A 1 358 ? 10.524 10.953 -42.248 1.00 67.00 358 ASN A N 1
ATOM 2757 C CA . ASN A 1 358 ? 11.745 10.764 -41.467 1.00 67.00 358 ASN A CA 1
ATOM 2758 C C . ASN A 1 358 ? 12.442 9.460 -41.881 1.00 67.00 358 ASN A C 1
ATOM 2760 O O . ASN A 1 358 ? 11.762 8.497 -42.230 1.00 67.00 358 ASN A O 1
ATOM 2764 N N . PRO A 1 359 ? 13.785 9.417 -41.876 1.00 77.62 359 PRO A N 1
ATOM 2765 C CA . PRO A 1 359 ? 14.505 8.181 -42.147 1.00 77.62 359 PRO A CA 1
ATOM 2766 C C . PRO A 1 359 ? 14.254 7.163 -41.031 1.00 77.62 359 PRO A C 1
ATOM 2768 O O . PRO A 1 359 ? 14.202 7.537 -39.857 1.00 77.62 359 PRO A O 1
ATOM 2771 N N . ASP A 1 360 ? 14.171 5.884 -41.402 1.00 85.69 360 ASP A N 1
ATOM 2772 C CA . ASP A 1 360 ? 14.149 4.790 -40.434 1.00 85.69 360 ASP A CA 1
ATOM 2773 C C . ASP A 1 360 ? 15.366 4.880 -39.505 1.00 85.69 360 ASP A C 1
ATOM 2775 O O . ASP A 1 360 ? 16.482 5.219 -39.921 1.00 85.69 360 ASP A O 1
ATOM 2779 N N . VAL A 1 361 ? 15.157 4.540 -38.239 1.00 88.31 361 VAL A N 1
ATOM 2780 C CA . VAL A 1 361 ? 16.219 4.473 -37.232 1.00 88.31 361 VAL A CA 1
ATOM 2781 C C . VAL A 1 361 ? 16.517 3.020 -36.907 1.00 88.31 361 VAL A C 1
ATOM 2783 O O . VAL A 1 361 ? 15.765 2.121 -37.270 1.00 88.31 361 VAL A O 1
ATOM 2786 N N . THR A 1 362 ? 17.613 2.750 -36.206 1.00 90.50 362 THR A N 1
ATOM 2787 C CA . THR A 1 362 ? 17.853 1.388 -35.723 1.00 90.50 362 THR A CA 1
ATOM 2788 C C . THR A 1 362 ? 16.870 1.033 -34.605 1.00 90.50 362 THR A C 1
ATOM 2790 O O . THR A 1 362 ? 16.456 1.898 -33.830 1.00 90.50 362 THR A O 1
ATOM 2793 N N . LYS A 1 363 ? 16.551 -0.255 -34.449 1.00 89.81 363 LYS A N 1
ATOM 2794 C CA . LYS A 1 363 ? 15.782 -0.775 -33.306 1.00 89.81 363 LYS A CA 1
ATOM 2795 C C . LYS A 1 363 ? 16.359 -0.293 -31.970 1.00 89.81 363 LYS A C 1
ATOM 2797 O O . LYS A 1 363 ? 15.605 0.021 -31.056 1.00 89.81 363 LYS A O 1
ATOM 2802 N N . TRP A 1 364 ? 17.689 -0.195 -31.865 1.00 91.56 364 TRP A N 1
ATOM 2803 C CA . TRP A 1 364 ? 18.384 0.379 -30.709 1.00 91.56 364 TRP A CA 1
ATOM 2804 C C . TRP A 1 364 ? 17.980 1.829 -30.417 1.00 91.56 364 TRP A C 1
ATOM 2806 O O . TRP A 1 364 ? 17.676 2.158 -29.272 1.00 91.56 364 TRP A O 1
ATOM 2816 N N . GLU A 1 365 ? 17.961 2.700 -31.429 1.00 90.19 365 GLU A N 1
ATOM 2817 C CA . GLU A 1 365 ? 17.569 4.101 -31.239 1.00 90.19 365 GLU A CA 1
ATOM 2818 C C . GLU A 1 365 ? 16.107 4.229 -30.800 1.00 90.19 365 GLU A C 1
ATOM 2820 O O . GLU A 1 365 ? 15.829 4.947 -29.837 1.00 90.19 365 GLU A O 1
ATOM 2825 N N . ALA A 1 366 ? 15.194 3.482 -31.430 1.00 87.44 366 ALA A N 1
ATOM 2826 C CA . ALA A 1 366 ? 13.785 3.453 -31.031 1.00 87.44 366 ALA A CA 1
ATOM 2827 C C . ALA A 1 366 ? 13.614 2.953 -29.583 1.00 87.44 366 ALA A C 1
ATOM 2829 O O . ALA A 1 366 ? 12.894 3.559 -28.789 1.00 87.44 366 ALA A O 1
ATOM 2830 N N . ALA A 1 367 ? 14.337 1.894 -29.201 1.00 89.19 367 ALA A N 1
ATOM 2831 C CA . ALA A 1 367 ? 14.296 1.333 -27.853 1.00 89.19 367 ALA A CA 1
ATOM 2832 C C . ALA A 1 367 ? 14.767 2.329 -26.780 1.00 89.19 367 ALA A C 1
ATOM 2834 O O . ALA A 1 367 ? 14.103 2.489 -25.755 1.00 89.19 367 ALA A O 1
ATOM 2835 N N . LYS A 1 368 ? 15.877 3.044 -27.020 1.00 91.56 368 LYS A N 1
ATOM 2836 C CA . LYS A 1 368 ? 16.364 4.090 -26.103 1.00 91.56 368 LYS A CA 1
ATOM 2837 C C . LYS A 1 368 ? 15.341 5.206 -25.918 1.00 91.56 368 LYS A C 1
ATOM 2839 O O . LYS A 1 368 ? 15.096 5.624 -24.790 1.00 91.56 368 LYS A O 1
ATOM 2844 N N . ARG A 1 369 ? 14.742 5.680 -27.015 1.00 89.75 369 ARG A N 1
ATOM 2845 C CA . ARG A 1 369 ? 13.719 6.736 -26.981 1.00 89.75 369 ARG A CA 1
ATOM 2846 C C . ARG A 1 369 ? 12.481 6.293 -26.203 1.00 89.75 369 ARG A C 1
ATOM 2848 O O . ARG A 1 369 ? 12.009 7.051 -25.367 1.00 89.75 369 ARG A O 1
ATOM 2855 N N . GLY A 1 370 ? 12.027 5.055 -26.402 1.00 87.38 370 GLY A N 1
ATOM 2856 C CA . GLY A 1 370 ? 10.907 4.490 -25.646 1.00 87.38 370 GLY A CA 1
ATOM 2857 C C . GLY A 1 370 ? 11.175 4.399 -24.140 1.00 87.38 370 GLY A C 1
ATOM 2858 O O . GLY A 1 370 ? 10.327 4.784 -23.344 1.00 87.38 370 GLY A O 1
ATOM 2859 N N . VAL A 1 371 ? 12.373 3.963 -23.727 1.00 91.88 371 VAL A N 1
ATOM 2860 C CA . VAL A 1 371 ? 12.758 3.966 -22.299 1.00 91.88 371 VAL A CA 1
ATOM 2861 C C . VAL A 1 371 ? 12.829 5.392 -21.743 1.00 91.88 371 VAL A C 1
ATOM 2863 O O . VAL A 1 371 ? 12.399 5.629 -20.619 1.00 91.88 371 VAL A O 1
ATOM 2866 N N . SER A 1 372 ? 13.342 6.347 -22.523 1.00 92.56 372 SER A N 1
ATOM 2867 C CA . SER A 1 372 ? 13.399 7.763 -22.137 1.00 92.56 372 SER A CA 1
ATOM 2868 C C . SER A 1 372 ? 12.005 8.355 -21.890 1.00 92.56 372 SER A C 1
ATOM 2870 O O . SER A 1 372 ? 11.812 9.055 -20.896 1.00 92.56 372 SER A O 1
ATOM 2872 N N . ALA A 1 373 ? 11.033 8.039 -22.751 1.00 88.62 373 ALA A N 1
ATOM 2873 C CA . ALA A 1 373 ? 9.635 8.444 -22.594 1.00 88.62 373 ALA A CA 1
ATOM 2874 C C . ALA A 1 373 ? 8.991 7.801 -21.352 1.00 88.62 373 ALA A C 1
ATOM 2876 O O . ALA A 1 373 ? 8.485 8.515 -20.493 1.00 88.62 373 ALA A O 1
ATOM 2877 N N . PHE A 1 374 ? 9.185 6.496 -21.143 1.00 89.12 374 PHE A N 1
ATOM 2878 C CA . PHE A 1 374 ? 8.696 5.820 -19.934 1.00 89.12 374 PHE A CA 1
ATOM 2879 C C . PHE A 1 374 ? 9.247 6.435 -18.635 1.00 89.12 374 PHE A C 1
ATOM 2881 O O . PHE A 1 374 ? 8.537 6.576 -17.637 1.00 89.12 374 PHE A O 1
ATOM 2888 N N . LEU A 1 375 ? 10.525 6.830 -18.622 1.00 92.38 375 LEU A N 1
ATOM 2889 C CA . LEU A 1 375 ? 11.107 7.524 -17.470 1.00 92.38 375 LEU A CA 1
ATOM 2890 C C . LEU A 1 375 ? 10.482 8.910 -17.253 1.00 92.38 375 LEU A C 1
ATOM 2892 O O . LEU A 1 375 ? 10.357 9.332 -16.107 1.00 92.38 375 LEU A O 1
ATOM 2896 N N . GLN A 1 376 ? 10.064 9.603 -18.315 1.00 91.19 376 GLN A N 1
ATOM 2897 C CA . GLN A 1 376 ? 9.332 10.870 -18.217 1.00 91.19 376 GLN A CA 1
ATOM 2898 C C . GLN A 1 376 ? 7.965 10.690 -17.546 1.00 91.19 376 GLN A C 1
ATOM 2900 O O . GLN A 1 376 ? 7.591 11.484 -16.677 1.00 91.19 376 GLN A O 1
ATOM 2905 N N . ASP A 1 377 ? 7.237 9.638 -17.916 1.00 87.25 377 ASP A N 1
ATOM 2906 C CA . ASP A 1 377 ? 5.955 9.282 -17.303 1.00 87.25 377 ASP A CA 1
ATOM 2907 C C . ASP A 1 377 ? 6.121 8.956 -15.818 1.00 87.25 377 ASP A C 1
ATOM 2909 O O . ASP A 1 377 ? 5.374 9.454 -14.972 1.00 87.25 377 ASP A O 1
ATOM 2913 N N . ALA A 1 378 ? 7.150 8.175 -15.480 1.00 90.56 378 ALA A N 1
ATOM 2914 C CA . ALA A 1 378 ? 7.473 7.851 -14.095 1.00 90.56 378 ALA A CA 1
ATOM 2915 C C . ALA A 1 378 ? 7.832 9.099 -13.268 1.00 90.56 378 ALA A C 1
ATOM 2917 O O . ALA A 1 378 ? 7.365 9.238 -12.137 1.00 90.56 378 ALA A O 1
ATOM 2918 N N . GLU A 1 379 ? 8.612 10.030 -13.826 1.00 92.56 379 GLU A N 1
ATOM 2919 C CA . GLU A 1 379 ? 8.907 11.320 -13.190 1.00 92.56 379 GLU A CA 1
ATOM 2920 C C . GLU A 1 379 ? 7.640 12.164 -12.985 1.00 92.56 379 GLU A C 1
ATOM 2922 O O . GLU A 1 379 ? 7.466 12.781 -11.933 1.00 92.56 379 GLU A O 1
ATOM 2927 N N . THR A 1 380 ? 6.724 12.152 -13.956 1.00 89.62 380 THR A N 1
ATOM 2928 C CA . THR A 1 380 ? 5.442 12.868 -13.873 1.00 89.62 380 THR A CA 1
ATOM 2929 C C . THR A 1 380 ? 4.553 12.295 -12.767 1.00 89.62 380 THR A C 1
ATOM 2931 O O . THR A 1 380 ? 4.007 13.054 -11.964 1.00 89.62 380 THR A O 1
ATOM 2934 N N . ALA A 1 381 ? 4.456 10.966 -12.670 1.00 87.94 381 ALA A N 1
ATOM 2935 C CA . ALA A 1 381 ? 3.704 10.279 -11.618 1.00 87.94 381 ALA A CA 1
ATOM 2936 C C . ALA A 1 381 ? 4.322 10.465 -10.218 1.00 87.94 381 ALA A C 1
ATOM 2938 O O . ALA A 1 381 ? 3.608 10.540 -9.215 1.00 87.94 381 ALA A O 1
ATOM 2939 N N . GLN A 1 382 ? 5.652 10.572 -10.135 1.00 92.38 382 GLN A N 1
ATOM 2940 C CA . GLN A 1 382 ? 6.332 10.909 -8.886 1.00 92.38 382 GLN A CA 1
ATOM 2941 C C . GLN A 1 382 ? 6.006 12.349 -8.470 1.00 92.38 382 GLN A C 1
ATOM 2943 O O . GLN A 1 382 ? 5.654 12.585 -7.313 1.00 92.38 382 GLN A O 1
ATOM 2948 N N . ALA A 1 383 ? 6.069 13.301 -9.405 1.00 90.75 383 ALA A N 1
ATOM 2949 C CA . ALA A 1 383 ? 5.771 14.709 -9.150 1.00 90.75 383 ALA A CA 1
ATOM 2950 C C . ALA A 1 383 ? 4.305 14.954 -8.747 1.00 90.75 383 ALA A C 1
ATOM 2952 O O . ALA A 1 383 ? 4.035 15.868 -7.966 1.00 90.75 383 ALA A O 1
ATOM 2953 N N . SER A 1 384 ? 3.362 14.140 -9.237 1.00 88.31 384 SER A N 1
ATOM 2954 C CA . SER A 1 384 ? 1.951 14.233 -8.847 1.00 88.31 384 SER A CA 1
ATOM 2955 C C . SER A 1 384 ? 1.669 13.705 -7.436 1.00 88.31 384 SER A C 1
ATOM 2957 O O . SER A 1 384 ? 0.645 14.069 -6.854 1.00 88.31 384 SER A O 1
ATOM 2959 N N . GLY A 1 385 ? 2.574 12.908 -6.859 1.00 89.56 385 GLY A N 1
ATOM 2960 C CA . GLY A 1 385 ? 2.360 12.262 -5.566 1.00 89.56 385 GLY A CA 1
ATOM 2961 C C . GLY A 1 385 ? 1.538 10.973 -5.647 1.00 89.56 385 GLY A C 1
ATOM 2962 O O . GLY A 1 385 ? 1.021 10.544 -4.617 1.00 89.56 385 GLY A O 1
ATOM 2963 N N . ASP A 1 386 ? 1.409 10.363 -6.831 1.00 85.38 386 ASP A N 1
ATOM 2964 C CA . ASP A 1 386 ? 0.569 9.173 -7.036 1.00 85.38 386 ASP A CA 1
ATOM 2965 C C . ASP A 1 386 ? 1.349 7.865 -6.835 1.00 85.38 386 ASP A C 1
ATOM 2967 O O . ASP A 1 386 ? 0.930 6.987 -6.076 1.00 85.38 386 ASP A O 1
ATOM 2971 N N . ILE A 1 387 ? 2.487 7.718 -7.527 1.00 90.00 387 ILE A N 1
ATOM 2972 C CA . ILE A 1 387 ? 3.282 6.479 -7.570 1.00 90.00 387 ILE A CA 1
ATOM 2973 C C . ILE A 1 387 ? 4.770 6.814 -7.514 1.00 90.00 387 ILE A C 1
ATOM 2975 O O . ILE A 1 387 ? 5.258 7.677 -8.237 1.00 90.00 387 ILE A O 1
ATOM 2979 N N . TYR A 1 388 ? 5.508 6.109 -6.658 1.00 94.94 388 TYR A N 1
ATOM 2980 C CA . TYR A 1 388 ? 6.943 6.297 -6.447 1.00 94.94 388 TYR A CA 1
ATOM 2981 C C . TYR A 1 388 ? 7.675 5.046 -6.950 1.00 94.94 388 TYR A C 1
ATOM 2983 O O . TYR A 1 388 ? 7.846 4.061 -6.229 1.00 94.94 388 TYR A O 1
ATOM 2991 N N . LEU A 1 389 ? 8.066 5.070 -8.227 1.00 94.69 389 LEU A N 1
ATOM 2992 C CA . LEU A 1 389 ? 8.692 3.938 -8.913 1.00 94.69 389 LEU A CA 1
ATOM 2993 C C . LEU A 1 389 ? 10.180 3.829 -8.568 1.00 94.69 389 LEU A C 1
ATOM 2995 O O . LEU A 1 389 ? 10.966 4.703 -8.924 1.00 94.69 389 LEU A O 1
ATOM 2999 N N . THR A 1 390 ? 10.591 2.720 -7.952 1.00 95.19 390 THR A N 1
ATOM 3000 C CA . THR A 1 390 ? 12.016 2.371 -7.836 1.00 95.19 390 THR A CA 1
ATOM 3001 C C . THR A 1 390 ? 12.423 1.522 -9.030 1.00 95.19 390 THR A C 1
ATOM 3003 O O . THR A 1 390 ? 11.870 0.440 -9.235 1.00 95.19 390 THR A O 1
ATOM 3006 N N . ALA A 1 391 ? 13.395 1.980 -9.815 1.00 95.62 391 ALA A N 1
ATOM 3007 C CA . ALA A 1 391 ? 13.838 1.244 -10.988 1.00 95.62 391 ALA A CA 1
ATOM 3008 C C . ALA A 1 391 ? 15.352 1.269 -11.192 1.00 95.62 391 ALA A C 1
ATOM 3010 O O . ALA A 1 391 ? 16.066 2.151 -10.715 1.00 95.62 391 ALA A O 1
ATOM 3011 N N . GLY A 1 392 ? 15.830 0.273 -11.931 1.00 96.19 392 GLY A N 1
ATOM 3012 C CA . GLY A 1 392 ? 17.191 0.210 -12.444 1.00 96.19 392 GLY A CA 1
ATOM 3013 C C . GLY A 1 392 ? 17.205 -0.315 -13.874 1.00 96.19 392 GLY A C 1
ATOM 3014 O O . GLY A 1 392 ? 16.270 -0.992 -14.311 1.00 96.19 392 GLY A O 1
ATOM 3015 N N . ILE A 1 393 ? 18.261 0.016 -14.615 1.00 96.88 393 ILE A N 1
ATOM 3016 C CA . ILE A 1 393 ? 18.369 -0.295 -16.043 1.00 96.88 393 ILE A CA 1
ATOM 3017 C C . ILE A 1 393 ? 19.728 -0.928 -16.320 1.00 96.88 393 ILE A C 1
ATOM 3019 O O . ILE A 1 393 ? 20.768 -0.397 -15.918 1.00 96.88 393 ILE A O 1
ATOM 3023 N N . LYS A 1 394 ? 19.710 -2.051 -17.034 1.00 95.69 394 LYS A N 1
ATOM 3024 C CA . LYS A 1 394 ? 20.890 -2.723 -17.573 1.00 95.69 394 LYS A CA 1
ATOM 3025 C C . LYS A 1 394 ? 20.773 -2.895 -19.072 1.00 95.69 394 LYS A C 1
ATOM 3027 O O . LYS A 1 394 ? 19.695 -3.180 -19.581 1.00 95.69 394 LYS A O 1
ATOM 3032 N N . THR A 1 395 ? 21.901 -2.819 -19.759 1.00 96.44 395 THR A N 1
ATOM 3033 C CA . THR A 1 395 ? 22.022 -3.284 -21.140 1.00 96.44 395 THR A CA 1
ATOM 3034 C C . THR A 1 395 ? 22.679 -4.656 -21.179 1.00 96.44 395 THR A C 1
ATOM 3036 O O . THR A 1 395 ? 23.485 -4.973 -20.305 1.00 96.44 395 THR A O 1
ATOM 3039 N N . PHE A 1 396 ? 22.357 -5.479 -22.176 1.00 95.81 396 PHE A N 1
ATOM 3040 C CA . PHE A 1 396 ? 22.935 -6.818 -22.291 1.00 95.81 396 PHE A CA 1
ATOM 3041 C C . PHE A 1 396 ? 23.388 -7.167 -23.709 1.00 95.81 396 PHE A C 1
ATOM 3043 O O . PHE A 1 396 ? 22.746 -6.808 -24.696 1.00 95.81 396 PHE A O 1
ATOM 3050 N N . ARG A 1 397 ? 24.512 -7.888 -23.799 1.00 94.94 397 ARG A N 1
ATOM 3051 C CA . ARG A 1 397 ? 25.024 -8.551 -25.011 1.00 94.94 397 ARG A CA 1
ATOM 3052 C C . ARG A 1 397 ? 26.000 -9.666 -24.642 1.00 94.94 397 ARG A C 1
ATOM 3054 O O . ARG A 1 397 ? 26.389 -9.805 -23.491 1.00 94.94 397 ARG A O 1
ATOM 3061 N N . SER A 1 398 ? 26.439 -10.446 -25.616 1.00 92.06 398 SER A N 1
ATOM 3062 C CA . SER A 1 398 ? 27.412 -11.520 -25.432 1.00 92.06 398 SER A CA 1
ATOM 3063 C C . SER A 1 398 ? 28.569 -11.358 -26.404 1.00 92.06 398 SER A C 1
ATOM 3065 O O . SER A 1 398 ? 28.365 -11.317 -27.621 1.00 92.06 398 SER A O 1
ATOM 3067 N N . LEU A 1 399 ? 29.779 -11.260 -25.856 1.00 84.88 399 LEU A N 1
ATOM 3068 C CA . LEU A 1 399 ? 31.027 -11.313 -26.615 1.00 84.88 399 LEU A CA 1
ATOM 3069 C C . LEU A 1 399 ? 31.715 -12.661 -26.338 1.00 84.88 399 LEU A C 1
ATOM 3071 O O . LEU A 1 399 ? 31.233 -13.696 -26.785 1.00 84.88 399 LEU A O 1
ATOM 3075 N N . LEU A 1 400 ? 32.817 -12.655 -25.577 1.00 78.94 400 LEU A N 1
ATOM 3076 C CA . LEU A 1 400 ? 33.489 -13.859 -25.054 1.00 78.94 400 LEU A CA 1
ATOM 3077 C C . LEU A 1 400 ? 33.017 -14.230 -23.634 1.00 78.94 400 LEU A C 1
ATOM 3079 O O . LEU A 1 400 ? 33.194 -15.361 -23.194 1.00 78.94 400 LEU A O 1
ATOM 3083 N N . GLY A 1 401 ? 32.375 -13.286 -22.950 1.00 81.25 401 GLY A N 1
ATOM 3084 C CA . GLY A 1 401 ? 31.574 -13.467 -21.746 1.00 81.25 401 GLY A CA 1
ATOM 3085 C C . GLY A 1 401 ? 30.337 -12.585 -21.884 1.00 81.25 401 GLY A C 1
ATOM 3086 O O . GLY A 1 401 ? 30.383 -11.569 -22.587 1.00 81.25 401 GLY A O 1
ATOM 3087 N N . ASN A 1 402 ? 29.216 -13.000 -21.301 1.00 90.44 402 ASN A N 1
ATOM 3088 C CA . ASN A 1 402 ? 28.027 -12.155 -21.289 1.00 90.44 402 ASN A CA 1
ATOM 3089 C C . ASN A 1 402 ? 28.345 -10.844 -20.563 1.00 90.44 402 ASN A C 1
ATOM 3091 O O . ASN A 1 402 ? 28.987 -10.845 -19.516 1.00 90.44 402 ASN A O 1
ATOM 3095 N N . ASP A 1 403 ? 27.920 -9.747 -21.166 1.00 93.69 403 ASP A N 1
ATOM 3096 C CA . ASP A 1 403 ? 28.274 -8.384 -20.817 1.00 93.69 403 ASP A CA 1
ATOM 3097 C C . ASP A 1 403 ? 26.985 -7.645 -20.434 1.00 93.69 403 ASP A C 1
ATOM 3099 O O . ASP A 1 403 ? 26.093 -7.466 -21.274 1.00 93.69 403 ASP A O 1
ATOM 3103 N N . PHE A 1 404 ? 26.883 -7.285 -19.152 1.00 94.44 404 PHE A N 1
ATOM 3104 C CA . PHE A 1 404 ? 25.695 -6.726 -18.506 1.00 94.44 404 PHE A CA 1
ATOM 3105 C C . PHE A 1 404 ? 26.043 -5.387 -17.851 1.00 94.44 404 PHE A C 1
ATOM 3107 O O . PHE A 1 404 ? 26.482 -5.343 -16.699 1.00 94.44 404 PHE A O 1
ATOM 3114 N N . ASP A 1 405 ? 25.833 -4.295 -18.580 1.00 94.56 405 ASP A N 1
ATOM 3115 C CA . ASP A 1 405 ? 26.234 -2.959 -18.137 1.00 94.56 405 ASP A CA 1
ATOM 3116 C C . ASP A 1 405 ? 25.068 -2.233 -17.479 1.00 94.56 405 ASP A C 1
ATOM 3118 O O . ASP A 1 405 ? 24.010 -2.066 -18.089 1.00 94.56 405 ASP A O 1
ATOM 3122 N N . PHE A 1 406 ? 25.273 -1.753 -16.255 1.00 95.38 406 PHE A N 1
ATOM 3123 C CA . PHE A 1 406 ? 24.338 -0.843 -15.602 1.00 95.38 406 PHE A CA 1
ATOM 3124 C C . PHE A 1 406 ? 24.346 0.523 -16.294 1.00 95.38 406 PHE A C 1
ATOM 3126 O O . PHE A 1 406 ? 25.406 1.059 -16.613 1.00 95.38 406 PHE A O 1
ATOM 3133 N N . VAL A 1 407 ? 23.160 1.095 -16.505 1.00 96.06 407 VAL A N 1
ATOM 3134 C CA . VAL A 1 407 ? 23.018 2.440 -17.083 1.00 96.06 407 VAL A CA 1
ATOM 3135 C C . VAL A 1 407 ? 23.056 3.510 -15.997 1.00 96.06 407 VAL A C 1
ATOM 3137 O O . VAL A 1 407 ? 23.627 4.574 -16.212 1.00 96.06 407 VAL A O 1
ATOM 3140 N N . PHE A 1 408 ? 22.485 3.242 -14.823 1.00 95.94 408 PHE A N 1
ATOM 3141 C CA . PHE A 1 408 ? 22.609 4.126 -13.664 1.00 95.94 408 PHE A CA 1
ATOM 3142 C C . PHE A 1 408 ? 23.834 3.759 -12.820 1.00 95.94 408 PHE A C 1
ATOM 3144 O O . PHE A 1 408 ? 24.238 2.597 -12.773 1.00 95.94 408 PHE A O 1
ATOM 3151 N N . GLY A 1 409 ? 24.425 4.759 -12.160 1.00 91.94 409 GLY A N 1
ATOM 3152 C CA . GLY A 1 409 ? 25.534 4.552 -11.225 1.00 91.94 409 GLY A CA 1
ATOM 3153 C C . GLY A 1 409 ? 25.090 3.868 -9.930 1.00 91.94 409 GLY A C 1
ATOM 3154 O O . GLY A 1 409 ? 23.899 3.741 -9.678 1.00 91.94 409 GLY A O 1
ATOM 3155 N N . ALA A 1 410 ? 26.046 3.449 -9.096 1.00 92.06 410 ALA A N 1
ATOM 3156 C CA . ALA A 1 410 ? 25.751 2.764 -7.838 1.00 92.06 410 ALA A CA 1
ATOM 3157 C C . ALA A 1 410 ? 25.062 3.691 -6.801 1.00 92.06 410 ALA A C 1
ATOM 3159 O O . ALA A 1 410 ? 25.508 4.830 -6.639 1.00 92.06 410 ALA A O 1
ATOM 3160 N N . PRO A 1 411 ? 24.054 3.207 -6.040 1.00 90.56 411 PRO A N 1
ATOM 3161 C CA . PRO A 1 411 ? 23.414 1.891 -6.167 1.00 90.56 411 PRO A CA 1
ATOM 3162 C C . PRO A 1 411 ? 22.665 1.803 -7.500 1.00 90.56 411 PRO A C 1
ATOM 3164 O O . PRO A 1 411 ? 22.006 2.749 -7.876 1.00 90.56 411 PRO A O 1
ATOM 3167 N N . ASN A 1 412 ? 22.766 0.703 -8.250 1.00 94.06 412 ASN A N 1
ATOM 3168 C CA . ASN A 1 412 ? 22.361 0.688 -9.670 1.00 94.06 412 ASN A CA 1
ATOM 3169 C C . ASN A 1 412 ? 20.831 0.725 -9.930 1.00 94.06 412 ASN A C 1
ATOM 3171 O O . ASN A 1 412 ? 20.360 0.367 -11.012 1.00 94.06 412 ASN A O 1
ATOM 3175 N N . TYR A 1 413 ? 20.062 1.122 -8.923 1.00 94.94 413 TYR A N 1
ATOM 3176 C CA . TYR A 1 413 ? 18.622 1.316 -8.899 1.00 94.94 413 TYR A CA 1
ATOM 3177 C C . TYR A 1 413 ? 18.287 2.452 -7.921 1.00 94.94 413 TYR A C 1
ATOM 3179 O O . TYR A 1 413 ? 19.019 2.692 -6.957 1.00 94.94 413 TYR A O 1
ATOM 3187 N N . GLY A 1 414 ? 17.143 3.099 -8.116 1.00 95.19 414 GLY A N 1
ATOM 3188 C CA . GLY A 1 414 ? 16.639 4.115 -7.198 1.00 95.19 414 GLY A CA 1
ATOM 3189 C C . GLY A 1 414 ? 15.284 4.665 -7.621 1.00 95.19 414 GLY A C 1
ATOM 3190 O O . GLY A 1 414 ? 14.723 4.241 -8.631 1.00 95.19 414 GLY A O 1
ATOM 3191 N N . LEU A 1 415 ? 14.741 5.577 -6.814 1.00 96.00 415 LEU A N 1
ATOM 3192 C CA . LEU A 1 415 ? 13.480 6.255 -7.107 1.00 96.00 415 LEU A CA 1
ATOM 3193 C C . LEU A 1 415 ? 13.622 7.102 -8.375 1.00 96.00 415 LEU A C 1
ATOM 3195 O O . LEU A 1 415 ? 14.483 7.982 -8.421 1.00 96.00 415 LEU A O 1
ATOM 3199 N N . ILE A 1 416 ? 12.760 6.867 -9.366 1.00 96.75 416 ILE A N 1
ATOM 3200 C CA . ILE A 1 416 ? 12.711 7.687 -10.572 1.00 96.75 416 ILE A CA 1
ATOM 3201 C C . ILE A 1 416 ? 12.174 9.072 -10.222 1.00 96.75 416 ILE A C 1
ATOM 3203 O O . ILE A 1 416 ? 11.021 9.216 -9.818 1.00 96.75 416 ILE A O 1
ATOM 3207 N N . LYS A 1 417 ? 13.037 10.084 -10.333 1.00 95.44 417 LYS A N 1
ATOM 3208 C CA . LYS A 1 417 ? 12.749 11.454 -9.894 1.00 95.44 417 LYS A CA 1
ATOM 3209 C C . LYS A 1 417 ? 13.555 12.462 -10.696 1.00 95.44 417 LYS A C 1
ATOM 3211 O O . LYS A 1 417 ? 14.781 12.338 -10.795 1.00 95.44 417 LYS A O 1
ATOM 3216 N N . THR A 1 418 ? 12.885 13.495 -11.201 1.00 95.12 418 THR A N 1
ATOM 3217 C CA . THR A 1 418 ? 13.515 14.563 -11.982 1.00 95.12 418 THR A CA 1
ATOM 3218 C C . THR A 1 418 ? 14.673 15.199 -11.214 1.00 95.12 418 THR A C 1
ATOM 3220 O O . THR A 1 418 ? 14.559 15.543 -10.038 1.00 95.12 418 THR A O 1
ATOM 3223 N N . GLY A 1 419 ? 15.814 15.356 -11.890 1.00 93.38 419 GLY A N 1
ATOM 3224 C CA . GLY A 1 419 ? 17.019 15.959 -11.310 1.00 93.38 419 GLY A CA 1
ATOM 3225 C C . GLY A 1 419 ? 17.805 15.057 -10.349 1.00 93.38 419 GLY A C 1
ATOM 3226 O O . GLY A 1 419 ? 18.832 15.492 -9.832 1.00 93.38 419 GLY A O 1
ATOM 3227 N N . SER A 1 420 ? 17.369 13.814 -10.118 1.00 93.88 420 SER A N 1
ATOM 3228 C CA . SER A 1 420 ? 18.126 12.815 -9.354 1.00 93.88 420 SER A CA 1
ATOM 3229 C C . SER A 1 420 ? 19.087 12.010 -10.244 1.00 93.88 420 SER A C 1
ATOM 3231 O O . SER A 1 420 ? 19.063 12.124 -11.472 1.00 93.88 420 SER A O 1
ATOM 3233 N N . SER A 1 421 ? 19.906 11.144 -9.637 1.00 95.19 421 SER A N 1
ATOM 3234 C CA . SER A 1 421 ? 20.754 10.174 -10.352 1.00 95.19 421 SER A CA 1
ATOM 3235 C C . SER A 1 421 ? 19.971 9.070 -11.075 1.00 95.19 421 SER A C 1
ATOM 3237 O O . SER A 1 421 ? 20.552 8.339 -11.874 1.00 95.19 421 SER A O 1
ATOM 3239 N N . PHE A 1 422 ? 18.669 8.947 -10.808 1.00 96.38 422 PHE A N 1
ATOM 3240 C CA . PHE A 1 422 ? 17.754 8.005 -11.452 1.00 96.38 422 PHE A CA 1
ATOM 3241 C C . PHE A 1 422 ? 16.680 8.811 -12.178 1.00 96.38 422 PHE A C 1
ATOM 3243 O O . PHE A 1 422 ? 15.508 8.812 -11.827 1.00 96.38 422 PHE A O 1
ATOM 3250 N N . SER A 1 423 ? 17.118 9.590 -13.157 1.00 97.06 423 SER A N 1
ATOM 3251 C CA . SER A 1 423 ? 16.259 10.457 -13.959 1.00 97.06 423 SER A CA 1
ATOM 3252 C C . SER A 1 423 ? 16.382 10.115 -15.434 1.00 97.06 423 SER A C 1
ATOM 3254 O O . SER A 1 423 ? 17.393 9.555 -15.878 1.00 97.06 423 SER A O 1
ATOM 3256 N N . LYS A 1 424 ? 15.384 10.531 -16.209 1.00 96.00 424 LYS A N 1
ATOM 3257 C CA . LYS A 1 424 ? 15.412 10.523 -17.669 1.00 96.00 424 LYS A CA 1
ATOM 3258 C C . LYS A 1 424 ? 16.685 11.177 -18.201 1.00 96.00 424 LYS A C 1
ATOM 3260 O O . LYS A 1 424 ? 17.366 10.603 -19.042 1.00 96.00 424 LYS A O 1
ATOM 3265 N N . SER A 1 425 ? 17.045 12.353 -17.685 1.00 96.94 425 SER A N 1
ATOM 3266 C CA . SER A 1 425 ? 18.231 13.085 -18.149 1.00 96.94 425 SER A CA 1
ATOM 3267 C C . SER A 1 425 ? 19.534 12.323 -17.889 1.00 96.94 425 SER A C 1
ATOM 3269 O O . SER A 1 425 ? 20.428 12.334 -18.734 1.00 96.94 425 SER A O 1
ATOM 3271 N N . THR A 1 426 ? 19.636 11.621 -16.756 1.00 96.81 426 THR A N 1
ATOM 3272 C CA . THR A 1 426 ? 20.799 10.776 -16.449 1.00 96.81 426 THR A CA 1
ATOM 3273 C C . THR A 1 426 ? 20.849 9.544 -17.351 1.00 96.81 426 THR A C 1
ATOM 3275 O O . THR A 1 426 ? 21.920 9.188 -17.843 1.00 96.81 426 THR A O 1
ATOM 3278 N N . PHE A 1 427 ? 19.700 8.916 -17.613 1.00 97.00 427 PHE A N 1
ATOM 3279 C CA . PHE A 1 427 ? 19.601 7.819 -18.574 1.00 97.00 427 PHE A CA 1
ATOM 3280 C C . PHE A 1 427 ? 20.057 8.263 -19.970 1.00 97.00 427 PHE A C 1
ATOM 3282 O O . PHE A 1 427 ? 20.960 7.644 -20.536 1.00 97.00 427 PHE A O 1
ATOM 3289 N N . ASP A 1 428 ? 19.495 9.363 -20.481 1.00 96.50 428 ASP A N 1
ATOM 3290 C CA . ASP A 1 428 ? 19.804 9.918 -21.803 1.00 96.50 428 ASP A CA 1
ATOM 3291 C C . ASP A 1 428 ? 21.301 10.227 -21.941 1.00 96.50 428 ASP A C 1
ATOM 3293 O O . ASP A 1 428 ? 21.910 9.924 -22.966 1.00 96.50 428 ASP A O 1
ATOM 3297 N N . LEU A 1 429 ? 21.922 10.776 -20.892 1.00 96.19 429 LEU A N 1
ATOM 3298 C CA . LEU A 1 429 ? 23.359 11.034 -20.866 1.00 96.19 429 LEU A CA 1
ATOM 3299 C C . LEU A 1 429 ? 24.166 9.733 -20.980 1.00 96.19 429 LEU A C 1
ATOM 3301 O O . LEU A 1 429 ? 25.026 9.613 -21.854 1.00 96.19 429 LEU A O 1
ATOM 3305 N N . ASN A 1 430 ? 23.890 8.754 -20.118 1.00 95.50 430 ASN A N 1
ATOM 3306 C CA . ASN A 1 430 ? 24.719 7.554 -19.988 1.00 95.50 430 ASN A CA 1
ATOM 3307 C C . ASN A 1 430 ? 24.586 6.622 -21.200 1.00 95.50 430 ASN A C 1
ATOM 3309 O O . ASN A 1 430 ? 25.573 6.027 -21.646 1.00 95.50 430 ASN A O 1
ATOM 3313 N N . ILE A 1 431 ? 23.385 6.533 -21.776 1.00 94.50 431 ILE A N 1
ATOM 3314 C CA . ILE A 1 431 ? 23.083 5.606 -22.870 1.00 94.50 431 ILE A CA 1
ATOM 3315 C C . ILE A 1 431 ? 23.707 6.031 -24.210 1.00 94.50 431 ILE A C 1
ATOM 3317 O O . ILE A 1 431 ? 23.894 5.192 -25.091 1.00 94.50 431 ILE A O 1
ATOM 3321 N N . THR A 1 432 ? 24.073 7.309 -24.379 1.00 91.19 432 THR A N 1
ATOM 3322 C CA . THR A 1 432 ? 24.664 7.834 -25.632 1.00 91.19 432 THR A CA 1
ATOM 3323 C C . THR A 1 432 ? 25.982 7.164 -26.013 1.00 91.19 432 THR A C 1
ATOM 3325 O O . THR A 1 432 ? 26.268 7.000 -27.197 1.00 91.19 432 THR A O 1
ATOM 3328 N N . SER A 1 433 ? 26.773 6.754 -25.020 1.00 85.75 433 SER A N 1
ATOM 3329 C CA . SER A 1 433 ? 28.078 6.114 -25.226 1.00 85.75 433 SER A CA 1
ATOM 3330 C C . SER A 1 433 ? 27.987 4.612 -25.530 1.00 85.75 433 SER A C 1
ATOM 3332 O O . SER A 1 433 ? 28.991 3.987 -25.879 1.00 85.75 433 SER A O 1
ATOM 3334 N N . ILE A 1 434 ? 26.792 4.022 -25.412 1.00 91.25 434 ILE A N 1
ATOM 3335 C CA . ILE A 1 434 ? 26.575 2.581 -25.533 1.00 91.25 434 ILE A CA 1
ATOM 3336 C C . ILE A 1 434 ? 26.189 2.223 -26.972 1.00 91.25 434 ILE A C 1
ATOM 3338 O O . ILE A 1 434 ? 25.190 2.701 -27.511 1.00 91.25 434 ILE A O 1
ATOM 3342 N N . VAL A 1 435 ? 26.982 1.338 -27.583 1.00 87.94 435 VAL A N 1
ATOM 3343 C CA . VAL A 1 435 ? 26.836 0.926 -28.988 1.00 87.94 435 VAL A CA 1
ATOM 3344 C C . VAL A 1 435 ? 26.437 -0.551 -29.090 1.00 87.94 435 VAL A C 1
ATOM 3346 O O . VAL A 1 435 ? 27.008 -1.380 -28.364 1.00 87.94 435 VAL A O 1
ATOM 3349 N N . PRO A 1 436 ? 25.513 -0.910 -30.006 1.00 91.81 436 PRO A N 1
ATOM 3350 C CA . PRO A 1 436 ? 25.128 -2.296 -30.208 1.00 91.81 436 PRO A CA 1
ATOM 3351 C C . PRO A 1 436 ? 26.261 -3.202 -30.708 1.00 91.81 436 PRO A C 1
ATOM 3353 O O . PRO A 1 436 ? 27.140 -2.772 -31.456 1.00 91.81 436 PRO A O 1
ATOM 3356 N N . GLY A 1 437 ? 26.234 -4.482 -30.336 1.00 92.00 437 GLY A N 1
ATOM 3357 C CA . GLY A 1 437 ? 27.157 -5.495 -30.856 1.00 92.00 437 GLY A CA 1
ATOM 3358 C C . GLY A 1 437 ? 27.081 -6.830 -30.118 1.00 92.00 437 GLY A C 1
ATOM 3359 O O . GLY A 1 437 ? 26.424 -6.944 -29.090 1.00 92.00 437 GLY A O 1
ATOM 3360 N N . GLY A 1 438 ? 27.777 -7.850 -30.622 1.00 92.56 438 GLY A N 1
ATOM 3361 C CA . GLY A 1 438 ? 27.741 -9.196 -30.037 1.00 92.56 438 GLY A CA 1
ATOM 3362 C C . GLY A 1 438 ? 26.411 -9.931 -30.257 1.00 92.56 438 GLY A C 1
ATOM 3363 O O . GLY A 1 438 ? 25.543 -9.463 -30.997 1.00 92.56 438 GLY A O 1
ATOM 3364 N N . GLY A 1 439 ? 26.280 -11.106 -29.637 1.00 92.62 439 GLY A N 1
ATOM 3365 C CA . GLY A 1 439 ? 25.071 -11.938 -29.688 1.00 92.62 439 GLY A CA 1
ATOM 3366 C C . GLY A 1 439 ? 24.155 -11.735 -28.482 1.00 92.62 439 GLY A C 1
ATOM 3367 O O . GLY A 1 439 ? 24.563 -11.099 -27.518 1.00 92.62 439 GLY A O 1
ATOM 3368 N N . THR A 1 440 ? 22.948 -12.296 -28.525 1.00 92.19 440 THR A N 1
ATOM 3369 C CA . THR A 1 440 ? 21.845 -12.092 -27.568 1.00 92.19 440 THR A CA 1
ATOM 3370 C C . THR A 1 440 ? 21.766 -13.202 -26.512 1.00 92.19 440 THR A C 1
ATOM 3372 O O . THR A 1 440 ? 21.177 -14.251 -26.795 1.00 92.19 440 THR A O 1
ATOM 3375 N N . PRO A 1 441 ? 22.296 -13.001 -25.282 1.00 94.38 441 PRO A N 1
ATOM 3376 C CA . PRO A 1 441 ? 22.299 -14.003 -24.216 1.00 94.38 441 PRO A CA 1
ATOM 3377 C C . PRO A 1 441 ? 21.041 -13.901 -23.344 1.00 94.38 441 PRO A C 1
ATOM 3379 O O . PRO A 1 441 ? 21.104 -13.650 -22.144 1.00 94.38 441 PRO A O 1
ATOM 3382 N N . LEU A 1 442 ? 19.872 -14.047 -23.962 1.00 94.50 442 LEU A N 1
ATOM 3383 C CA . LEU A 1 442 ? 18.600 -13.619 -23.374 1.00 94.50 442 LEU A CA 1
ATOM 3384 C C . LEU A 1 442 ? 18.243 -14.296 -22.037 1.00 94.50 442 LEU A C 1
ATOM 3386 O O . LEU A 1 442 ? 17.740 -13.636 -21.132 1.00 94.50 442 LEU A O 1
ATOM 3390 N N . ALA A 1 443 ? 18.518 -15.597 -21.895 1.00 95.25 443 ALA A N 1
ATOM 3391 C CA . ALA A 1 443 ? 18.273 -16.315 -20.642 1.00 95.25 443 ALA A CA 1
ATOM 3392 C C . ALA A 1 443 ? 19.169 -15.786 -19.511 1.00 95.25 443 ALA A C 1
ATOM 3394 O O . ALA A 1 443 ? 18.701 -15.533 -18.404 1.00 95.25 443 ALA A O 1
ATOM 3395 N N . ASP A 1 444 ? 20.446 -15.559 -19.814 1.00 95.62 444 ASP A N 1
ATOM 3396 C CA . ASP A 1 444 ? 21.418 -15.065 -18.843 1.00 95.62 444 ASP A CA 1
ATOM 3397 C C . ASP A 1 444 ? 21.093 -13.617 -18.437 1.00 95.62 444 ASP A C 1
ATOM 3399 O O . ASP A 1 444 ? 21.125 -13.288 -17.254 1.00 95.62 444 ASP A O 1
ATOM 3403 N N . ALA A 1 445 ? 20.690 -12.781 -19.403 1.00 95.88 445 ALA A N 1
ATOM 3404 C CA . ALA A 1 445 ? 20.235 -11.412 -19.167 1.00 95.88 445 ALA A CA 1
ATOM 3405 C C . ALA A 1 445 ? 19.002 -11.362 -18.260 1.00 95.88 445 ALA A C 1
ATOM 3407 O O . ALA A 1 445 ? 18.952 -10.573 -17.319 1.00 95.88 445 ALA A O 1
ATOM 3408 N N . LEU A 1 446 ? 18.017 -12.226 -18.515 1.00 96.94 446 LEU A N 1
ATOM 3409 C CA . LEU A 1 446 ? 16.812 -12.302 -17.700 1.00 96.94 446 LEU A CA 1
ATOM 3410 C C . LEU A 1 446 ? 17.143 -12.639 -16.239 1.00 96.94 446 LEU A C 1
ATOM 3412 O O . LEU A 1 446 ? 16.651 -11.974 -15.328 1.00 96.94 446 LEU A O 1
ATOM 3416 N N . GLN A 1 447 ? 17.983 -13.652 -16.016 1.00 96.69 447 GLN A N 1
ATOM 3417 C CA . GLN A 1 447 ? 18.386 -14.059 -14.671 1.00 96.69 447 GLN A CA 1
ATOM 3418 C C . GLN A 1 447 ? 19.202 -12.967 -13.965 1.00 96.69 447 GLN A C 1
ATOM 3420 O O . GLN A 1 447 ? 19.009 -12.727 -12.772 1.00 96.69 447 GLN A O 1
ATOM 3425 N N . ASP A 1 448 ? 20.098 -12.298 -14.690 1.00 96.62 448 ASP A N 1
ATOM 3426 C CA . ASP A 1 448 ? 20.932 -11.223 -14.156 1.00 96.62 448 ASP A CA 1
ATOM 3427 C C . ASP A 1 448 ? 20.107 -9.987 -13.760 1.00 96.62 448 ASP A C 1
ATOM 3429 O O . ASP A 1 448 ? 20.240 -9.498 -12.636 1.00 96.62 448 ASP A O 1
ATOM 3433 N N . VAL A 1 449 ? 19.200 -9.514 -14.623 1.00 96.69 449 VAL A N 1
ATOM 3434 C CA . VAL A 1 449 ? 18.312 -8.375 -14.321 1.00 96.69 449 VAL A CA 1
ATOM 3435 C C . VAL A 1 449 ? 17.409 -8.694 -13.130 1.00 96.69 449 VAL A C 1
ATOM 3437 O O . VAL A 1 449 ? 17.300 -7.878 -12.212 1.00 96.69 449 VAL A O 1
ATOM 3440 N N . GLN A 1 450 ? 16.821 -9.895 -13.092 1.00 95.38 450 GLN A N 1
ATOM 3441 C CA . GLN A 1 450 ? 16.030 -10.353 -11.948 1.00 95.38 450 GLN A CA 1
ATOM 3442 C C . GLN A 1 450 ? 16.843 -10.262 -10.647 1.00 95.38 450 GLN A C 1
ATOM 3444 O O . GLN A 1 450 ? 16.405 -9.651 -9.675 1.00 95.38 450 GLN A O 1
ATOM 3449 N N . ASN A 1 451 ? 18.053 -10.818 -10.628 1.00 94.38 451 ASN A N 1
ATOM 3450 C CA . ASN A 1 451 ? 18.849 -10.905 -9.405 1.00 94.38 451 ASN A CA 1
ATOM 3451 C C . ASN A 1 451 ? 19.409 -9.551 -8.956 1.00 94.38 451 ASN A C 1
ATOM 3453 O O . ASN A 1 451 ? 19.515 -9.291 -7.760 1.00 94.38 451 ASN A O 1
ATOM 3457 N N . THR A 1 452 ? 19.799 -8.697 -9.902 1.00 94.38 452 THR A N 1
ATOM 3458 C CA . THR A 1 452 ? 20.597 -7.498 -9.600 1.00 94.38 452 THR A CA 1
ATOM 3459 C C . THR A 1 452 ? 19.805 -6.197 -9.589 1.00 94.38 452 THR A C 1
ATOM 3461 O O . THR A 1 452 ? 20.282 -5.229 -9.002 1.00 94.38 452 THR A O 1
ATOM 3464 N N . LEU A 1 453 ? 18.619 -6.158 -10.207 1.00 95.00 453 LEU A N 1
ATOM 3465 C CA . LEU A 1 453 ? 17.769 -4.963 -10.259 1.00 95.00 453 LEU A CA 1
ATOM 3466 C C . LEU A 1 453 ? 16.398 -5.170 -9.619 1.00 95.00 453 LEU A C 1
ATOM 3468 O O . LEU A 1 453 ? 15.870 -4.242 -9.016 1.00 95.00 453 LEU A O 1
ATOM 3472 N N . VAL A 1 454 ? 15.818 -6.365 -9.742 1.00 94.00 454 VAL A N 1
ATOM 3473 C CA . VAL A 1 454 ? 14.458 -6.627 -9.248 1.00 94.00 454 VAL A CA 1
ATOM 3474 C C . VAL A 1 454 ? 14.467 -7.079 -7.787 1.00 94.00 454 VAL A C 1
ATOM 3476 O O . VAL A 1 454 ? 13.691 -6.580 -6.975 1.00 94.00 454 VAL A O 1
ATOM 3479 N N . GLU A 1 455 ? 15.361 -8.003 -7.438 1.00 91.12 455 GLU A N 1
ATOM 3480 C CA . GLU A 1 455 ? 15.470 -8.574 -6.088 1.00 91.12 455 GLU A CA 1
ATOM 3481 C C . GLU A 1 455 ? 16.343 -7.728 -5.147 1.00 91.12 455 GLU A C 1
ATOM 3483 O O . GLU A 1 455 ? 16.060 -7.615 -3.952 1.00 91.12 455 GLU A O 1
ATOM 3488 N N . ALA A 1 456 ? 17.387 -7.099 -5.692 1.00 85.62 456 ALA A N 1
ATOM 3489 C CA . ALA A 1 456 ? 18.400 -6.369 -4.933 1.00 85.62 456 ALA A CA 1
ATOM 3490 C C . ALA A 1 456 ? 17.898 -5.159 -4.115 1.00 85.62 456 ALA A C 1
ATOM 3492 O O . ALA A 1 456 ? 18.414 -4.994 -3.008 1.00 85.62 456 ALA A O 1
ATOM 3493 N N . PRO A 1 457 ? 16.913 -4.342 -4.562 1.00 82.00 457 PRO A N 1
ATOM 3494 C CA . PRO A 1 457 ? 16.531 -3.118 -3.854 1.00 82.00 457 PRO A CA 1
ATOM 3495 C C . PRO A 1 457 ? 16.202 -3.294 -2.376 1.00 82.00 457 PRO A C 1
ATOM 3497 O O . PRO A 1 457 ? 16.566 -2.443 -1.568 1.00 82.00 457 PRO A O 1
ATOM 3500 N N . PHE A 1 458 ? 15.580 -4.419 -2.020 1.00 83.69 458 PHE A N 1
ATOM 3501 C CA . PHE A 1 458 ? 15.185 -4.723 -0.643 1.00 83.69 458 PHE A CA 1
ATOM 3502 C C . PHE A 1 458 ? 15.462 -6.179 -0.254 1.00 83.69 458 PHE A C 1
ATOM 3504 O O . PHE A 1 458 ? 14.770 -6.725 0.598 1.00 83.69 458 PHE A O 1
ATOM 3511 N N . GLY A 1 459 ? 16.432 -6.837 -0.904 1.00 77.69 459 GLY A N 1
ATOM 3512 C CA . GLY A 1 459 ? 16.803 -8.229 -0.600 1.00 77.69 459 GLY A CA 1
ATOM 3513 C C . GLY A 1 459 ? 15.641 -9.219 -0.723 1.00 77.69 459 GLY A C 1
ATOM 3514 O O . GLY A 1 459 ? 15.639 -10.263 -0.078 1.00 77.69 459 GLY A O 1
ATOM 3515 N N . GLY A 1 460 ? 14.639 -8.865 -1.527 1.00 73.12 460 GLY A N 1
ATOM 3516 C CA . GLY A 1 460 ? 13.428 -9.639 -1.686 1.00 73.12 460 GLY A CA 1
ATOM 3517 C C . GLY A 1 460 ? 12.348 -9.461 -0.614 1.00 73.12 460 GLY A C 1
ATOM 3518 O O . GLY A 1 460 ? 11.373 -10.214 -0.662 1.00 73.12 460 GLY A O 1
ATOM 3519 N N . ASP A 1 461 ? 12.445 -8.470 0.272 1.00 84.25 461 ASP A N 1
ATOM 3520 C CA . ASP A 1 461 ? 11.404 -8.175 1.258 1.00 84.25 461 ASP A CA 1
ATOM 3521 C C . ASP A 1 461 ? 10.375 -7.132 0.756 1.00 84.25 461 ASP A C 1
ATOM 3523 O O . ASP A 1 461 ? 10.750 -6.106 0.173 1.00 84.25 461 ASP A O 1
ATOM 3527 N N . PRO A 1 462 ? 9.071 -7.356 1.001 1.00 87.00 462 PRO A N 1
ATOM 3528 C CA . PRO A 1 462 ? 8.504 -8.607 1.500 1.00 87.00 462 PRO A CA 1
ATOM 3529 C C . PRO A 1 462 ? 8.410 -9.697 0.429 1.00 87.00 462 PRO A C 1
ATOM 3531 O O . PRO A 1 462 ? 8.336 -9.414 -0.767 1.00 87.00 462 PRO A O 1
ATOM 3534 N N . THR A 1 463 ? 8.369 -10.961 0.860 1.00 81.31 463 THR A N 1
ATOM 3535 C CA . THR A 1 463 ? 8.410 -12.138 -0.031 1.00 81.31 463 THR A CA 1
ATOM 3536 C C . THR A 1 463 ? 7.303 -12.144 -1.083 1.00 81.31 463 THR A C 1
ATOM 3538 O O . THR A 1 463 ? 7.551 -12.504 -2.230 1.00 81.31 463 THR A O 1
ATOM 3541 N N . GLU A 1 464 ? 6.108 -11.677 -0.727 1.00 82.88 464 GLU A N 1
ATOM 3542 C CA . GLU A 1 464 ? 4.944 -11.631 -1.620 1.00 82.88 464 GLU A CA 1
ATOM 3543 C C . GLU A 1 464 ? 4.802 -10.294 -2.369 1.00 82.88 464 GLU A C 1
ATOM 3545 O O . GLU A 1 464 ? 3.796 -10.074 -3.044 1.00 82.88 464 GLU A O 1
ATOM 3550 N N . GLU A 1 465 ? 5.768 -9.369 -2.257 1.00 89.00 465 GLU A N 1
ATOM 3551 C CA . GLU A 1 465 ? 5.734 -8.137 -3.049 1.00 89.00 465 GLU A CA 1
ATOM 3552 C C . GLU A 1 465 ? 5.802 -8.472 -4.531 1.00 89.00 465 GLU A C 1
ATOM 3554 O O . GLU A 1 465 ? 6.779 -9.056 -5.010 1.00 89.00 465 GLU A O 1
ATOM 3559 N N . ARG A 1 466 ? 4.770 -8.055 -5.265 1.00 90.56 466 ARG A N 1
ATOM 3560 C CA . ARG A 1 466 ? 4.786 -8.138 -6.717 1.00 90.56 466 ARG A CA 1
ATOM 3561 C C . ARG A 1 466 ? 5.920 -7.275 -7.259 1.00 90.56 466 ARG A C 1
ATOM 3563 O O . ARG A 1 466 ? 6.039 -6.098 -6.923 1.00 90.56 466 ARG A O 1
ATOM 3570 N N . ARG A 1 467 ? 6.721 -7.872 -8.134 1.00 93.31 467 ARG A N 1
ATOM 3571 C CA . ARG A 1 467 ? 7.830 -7.218 -8.824 1.00 93.31 467 ARG A CA 1
ATOM 3572 C C . ARG A 1 467 ? 7.563 -7.138 -10.316 1.00 93.31 467 ARG A C 1
ATOM 3574 O O . ARG A 1 467 ? 6.775 -7.923 -10.849 1.00 93.31 467 ARG A O 1
ATOM 3581 N N . TYR A 1 468 ? 8.268 -6.243 -10.990 1.00 95.06 468 TYR A N 1
ATOM 3582 C CA . TYR A 1 468 ? 8.152 -6.063 -12.428 1.00 95.06 468 TYR A CA 1
ATOM 3583 C C . TYR A 1 468 ? 9.518 -6.144 -13.092 1.00 95.06 468 TYR A C 1
ATOM 3585 O O . TYR A 1 468 ? 10.527 -5.680 -12.558 1.00 95.06 468 TYR A O 1
ATOM 3593 N N . LEU A 1 469 ? 9.546 -6.755 -14.270 1.00 96.06 469 LEU A N 1
ATOM 3594 C CA . LEU A 1 469 ? 10.756 -6.893 -15.061 1.00 96.06 469 LEU A CA 1
ATOM 3595 C C . LEU A 1 469 ? 10.405 -6.684 -16.529 1.00 96.06 469 LEU A C 1
ATOM 3597 O O . LEU A 1 469 ? 9.628 -7.445 -17.099 1.00 96.06 469 LEU A O 1
ATOM 3601 N N . ALA A 1 470 ? 10.980 -5.658 -17.141 1.00 95.12 470 ALA A N 1
ATOM 3602 C CA . ALA A 1 470 ? 10.863 -5.411 -18.567 1.00 95.12 470 ALA A CA 1
ATOM 3603 C C . ALA A 1 470 ? 12.096 -5.968 -19.292 1.00 95.12 470 ALA A C 1
ATOM 3605 O O . ALA A 1 470 ? 13.221 -5.583 -18.975 1.00 95.12 470 ALA A O 1
ATOM 3606 N N . ILE A 1 471 ? 11.897 -6.869 -20.258 1.00 95.12 471 ILE A N 1
ATOM 3607 C CA . ILE A 1 471 ? 12.945 -7.284 -21.200 1.00 95.12 471 ILE A CA 1
ATOM 3608 C C . ILE A 1 471 ? 12.608 -6.724 -22.574 1.00 95.12 471 ILE A C 1
ATOM 3610 O O . ILE A 1 471 ? 11.595 -7.081 -23.175 1.00 95.12 471 ILE A O 1
ATOM 3614 N N . LEU A 1 472 ? 13.489 -5.855 -23.044 1.00 92.62 472 LEU A N 1
ATOM 3615 C CA . LEU A 1 472 ? 13.407 -5.103 -24.282 1.00 92.62 472 LEU A CA 1
ATOM 3616 C C . LEU A 1 472 ? 14.384 -5.771 -25.259 1.00 92.62 472 LEU A C 1
ATOM 3618 O O . LEU A 1 472 ? 15.586 -5.635 -25.070 1.00 92.62 472 LEU A O 1
ATOM 3622 N N . THR A 1 473 ? 13.904 -6.519 -26.258 1.00 92.06 473 THR A N 1
ATOM 3623 C CA . THR A 1 473 ? 14.717 -7.321 -27.207 1.00 92.06 473 THR A CA 1
ATOM 3624 C C . THR A 1 473 ? 13.961 -7.538 -28.519 1.00 92.06 473 THR A C 1
ATOM 3626 O O . THR A 1 473 ? 12.763 -7.337 -28.564 1.00 92.06 473 THR A O 1
ATOM 3629 N N . ASP A 1 474 ? 14.579 -7.998 -29.604 1.00 86.31 474 ASP A N 1
ATOM 3630 C CA . ASP A 1 474 ? 13.814 -8.551 -30.739 1.00 86.31 474 ASP A CA 1
ATOM 3631 C C . ASP A 1 474 ? 13.533 -10.062 -30.602 1.00 86.31 474 ASP A C 1
ATOM 3633 O O . ASP A 1 474 ? 12.801 -10.665 -31.390 1.00 86.31 474 ASP A O 1
ATOM 3637 N N . GLY A 1 475 ? 14.059 -10.696 -29.550 1.00 87.19 475 GLY A N 1
ATOM 3638 C CA . GLY A 1 475 ? 13.845 -12.111 -29.250 1.00 87.19 475 GLY A CA 1
ATOM 3639 C C . GLY A 1 475 ? 14.619 -13.060 -30.171 1.00 87.19 475 GLY A C 1
ATOM 3640 O O . GLY A 1 475 ? 14.472 -14.285 -30.042 1.00 87.19 475 GLY A O 1
ATOM 3641 N N . ILE A 1 476 ? 15.453 -12.531 -31.075 1.00 88.12 476 ILE A N 1
ATOM 3642 C CA . ILE A 1 476 ? 16.301 -13.313 -31.976 1.00 88.12 476 ILE A CA 1
ATOM 3643 C C . ILE A 1 476 ? 17.552 -13.748 -31.207 1.00 88.12 476 ILE A C 1
ATOM 3645 O O . ILE A 1 476 ? 18.580 -13.077 -31.165 1.00 88.12 476 ILE A O 1
ATOM 3649 N N . ARG A 1 477 ? 17.470 -14.916 -30.568 1.00 85.12 477 ARG A N 1
ATOM 3650 C CA . ARG A 1 477 ? 18.583 -15.462 -29.784 1.00 85.12 477 ARG A CA 1
ATOM 3651 C C . ARG A 1 477 ? 19.734 -15.913 -30.685 1.00 85.12 477 ARG A C 1
ATOM 3653 O O . ARG A 1 477 ? 19.559 -16.787 -31.530 1.00 85.12 477 ARG A O 1
ATOM 3660 N N . THR A 1 478 ? 20.933 -15.406 -30.409 1.00 86.44 478 THR A N 1
ATOM 3661 C CA . THR A 1 478 ? 22.157 -15.737 -31.163 1.00 86.44 478 THR A CA 1
ATOM 3662 C C . THR A 1 478 ? 23.296 -16.279 -30.293 1.00 86.44 478 THR A C 1
ATOM 3664 O O . THR A 1 478 ? 24.261 -16.820 -30.829 1.00 86.44 478 THR A O 1
ATOM 3667 N N . SER A 1 479 ? 23.192 -16.206 -28.961 1.00 90.56 479 SER A N 1
ATOM 3668 C CA . SER A 1 479 ? 24.203 -16.729 -28.030 1.00 90.56 479 SER A CA 1
ATOM 3669 C C . SER A 1 479 ? 23.626 -17.004 -26.626 1.00 90.56 479 SER A C 1
ATOM 3671 O O . SER A 1 479 ? 22.407 -17.017 -26.433 1.00 90.56 479 SER A O 1
ATOM 3673 N N . GLY A 1 480 ? 24.498 -17.281 -25.648 1.00 88.62 480 GLY A N 1
ATOM 3674 C CA . GLY A 1 480 ? 24.133 -17.523 -24.247 1.00 88.62 480 GLY A CA 1
ATOM 3675 C C . GLY A 1 480 ? 23.378 -18.831 -24.011 1.00 88.62 480 GLY A C 1
ATOM 3676 O O . GLY A 1 480 ? 23.230 -19.663 -24.915 1.00 88.62 480 GLY A O 1
ATOM 3677 N N . ALA A 1 481 ? 22.885 -19.031 -22.791 1.00 92.06 481 ALA A N 1
ATOM 3678 C CA . ALA A 1 481 ? 22.091 -20.208 -22.447 1.00 92.06 481 ALA A CA 1
ATOM 3679 C C . ALA A 1 481 ? 20.735 -20.233 -23.192 1.00 92.06 481 ALA A C 1
ATOM 3681 O O . ALA A 1 481 ? 20.185 -19.184 -23.546 1.00 92.06 481 ALA A O 1
ATOM 3682 N N . PRO A 1 482 ? 20.180 -21.423 -23.489 1.00 92.38 482 PRO A N 1
ATOM 3683 C CA . PRO A 1 482 ? 18.843 -21.538 -24.064 1.00 92.38 482 PRO A CA 1
ATOM 3684 C C . PRO A 1 482 ? 17.767 -21.169 -23.042 1.00 92.38 482 PRO A C 1
ATOM 3686 O O . PRO A 1 482 ? 17.917 -21.439 -21.862 1.00 92.38 482 PRO A O 1
ATOM 3689 N N . MET A 1 483 ? 16.630 -20.632 -23.493 1.00 92.38 483 MET A N 1
ATOM 3690 C CA . MET A 1 483 ? 15.535 -20.220 -22.597 1.00 92.38 483 MET A CA 1
ATOM 3691 C C . MET A 1 483 ? 14.948 -21.352 -21.735 1.00 92.38 483 MET A C 1
ATOM 3693 O O . MET A 1 483 ? 14.262 -21.079 -20.752 1.00 92.38 483 MET A O 1
ATOM 3697 N N . ASN A 1 484 ? 15.175 -22.619 -22.093 1.00 93.38 484 ASN A N 1
ATOM 3698 C CA . ASN A 1 484 ? 14.768 -23.773 -21.290 1.00 93.38 484 ASN A CA 1
ATOM 3699 C C . ASN A 1 484 ? 15.729 -24.080 -20.124 1.00 93.38 484 ASN A C 1
ATOM 3701 O O . ASN A 1 484 ? 15.412 -24.954 -19.323 1.00 93.38 484 ASN A O 1
ATOM 3705 N N . SER A 1 485 ? 16.857 -23.369 -20.000 1.00 95.38 485 SER A N 1
ATOM 3706 C CA . SER A 1 485 ? 17.726 -23.437 -18.818 1.00 95.38 485 SER A CA 1
ATOM 3707 C C . SER A 1 485 ? 17.059 -22.846 -17.573 1.00 95.38 485 SER A C 1
ATOM 3709 O O . SER A 1 485 ? 17.396 -23.237 -16.460 1.00 95.38 485 SER A O 1
ATOM 3711 N N . ILE A 1 486 ? 16.089 -21.945 -17.762 1.00 96.56 486 ILE A N 1
ATOM 3712 C CA . ILE A 1 486 ? 15.252 -21.376 -16.705 1.00 96.56 486 ILE A CA 1
ATOM 3713 C C . ILE A 1 486 ? 13.881 -22.056 -16.791 1.00 96.56 486 ILE A C 1
ATOM 3715 O O . ILE A 1 486 ? 13.190 -21.894 -17.802 1.00 96.56 486 ILE A O 1
ATOM 3719 N N . PRO A 1 487 ? 13.453 -22.837 -15.788 1.00 96.94 487 PRO A N 1
ATOM 3720 C CA . PRO A 1 487 ? 12.102 -23.388 -15.749 1.00 96.94 487 PRO A CA 1
ATOM 3721 C C . PRO A 1 487 ? 11.009 -22.306 -15.783 1.00 96.94 487 PRO A C 1
ATOM 3723 O O . PRO A 1 487 ? 11.209 -21.158 -15.395 1.00 96.94 487 PRO A O 1
ATOM 3726 N N . ASN A 1 488 ? 9.820 -22.658 -16.271 1.00 96.88 488 ASN A N 1
ATOM 3727 C CA . ASN A 1 488 ? 8.678 -21.745 -16.192 1.00 96.88 488 ASN A CA 1
ATOM 3728 C C . ASN A 1 488 ? 8.252 -21.560 -14.727 1.00 96.88 488 ASN A C 1
ATOM 3730 O O . ASN A 1 488 ? 8.278 -22.516 -13.954 1.00 96.88 488 ASN A O 1
ATOM 3734 N N . GLY A 1 489 ? 7.860 -20.340 -14.360 1.00 95.44 489 GLY A N 1
ATOM 3735 C CA . GLY A 1 489 ? 7.509 -19.981 -12.982 1.00 95.44 489 GLY A CA 1
ATOM 3736 C C . GLY A 1 489 ? 8.693 -19.830 -12.017 1.00 95.44 489 GLY A C 1
ATOM 3737 O O . GLY A 1 489 ? 8.462 -19.699 -10.817 1.00 95.44 489 GLY A O 1
ATOM 3738 N N . SER A 1 490 ? 9.944 -19.827 -12.501 1.00 96.00 490 SER A N 1
ATOM 3739 C CA . SER A 1 490 ? 11.129 -19.589 -11.660 1.00 96.00 490 SER A CA 1
ATOM 3740 C C . SER A 1 490 ? 11.106 -18.241 -10.929 1.00 96.00 490 SER A C 1
ATOM 3742 O O . SER A 1 490 ? 11.704 -18.135 -9.862 1.00 96.00 490 SER A O 1
ATOM 3744 N N . PHE A 1 491 ? 10.405 -17.232 -11.458 1.00 94.94 491 PHE A N 1
ATOM 3745 C CA . PHE A 1 491 ? 10.249 -15.914 -10.834 1.00 94.94 491 PHE A CA 1
ATOM 3746 C C . PHE A 1 491 ? 8.790 -15.697 -10.419 1.00 94.94 491 PHE A C 1
ATOM 3748 O O . PHE A 1 491 ? 8.071 -14.870 -10.977 1.00 94.94 491 PHE A O 1
ATOM 3755 N N . SER A 1 492 ? 8.337 -16.479 -9.437 1.00 91.25 492 SER A N 1
ATOM 3756 C CA . SER A 1 492 ? 6.925 -16.615 -9.039 1.00 91.25 492 SER A CA 1
ATOM 3757 C C . SER A 1 492 ? 6.205 -15.309 -8.673 1.00 91.25 492 SER A C 1
ATOM 3759 O O . SER A 1 492 ? 4.982 -15.243 -8.779 1.00 91.25 492 SER A O 1
ATOM 3761 N N . ARG A 1 493 ? 6.942 -14.267 -8.274 1.00 90.88 493 ARG A N 1
ATOM 3762 C CA . ARG A 1 493 ? 6.406 -12.945 -7.904 1.00 90.88 493 ARG A CA 1
ATOM 3763 C C . ARG A 1 493 ? 6.696 -11.826 -8.903 1.00 90.88 493 ARG A C 1
ATOM 3765 O O . ARG A 1 493 ? 6.198 -10.714 -8.730 1.00 90.88 493 ARG A O 1
ATOM 3772 N N . THR A 1 494 ? 7.510 -12.099 -9.919 1.00 94.69 494 THR A N 1
ATOM 3773 C CA . THR A 1 494 ? 7.895 -11.106 -10.922 1.00 94.69 494 THR A CA 1
ATOM 3774 C C . THR A 1 494 ? 6.994 -11.244 -12.132 1.00 94.69 494 THR A C 1
ATOM 3776 O O . THR A 1 494 ? 7.038 -12.255 -12.829 1.00 94.69 494 THR A O 1
ATOM 3779 N N . ALA A 1 495 ? 6.204 -10.219 -12.427 1.00 95.44 495 ALA A N 1
ATOM 3780 C CA . ALA A 1 495 ? 5.544 -10.108 -13.717 1.00 95.44 495 ALA A CA 1
ATOM 3781 C C . ALA A 1 495 ? 6.558 -9.619 -14.759 1.00 95.44 495 ALA A C 1
ATOM 3783 O O . ALA A 1 495 ? 7.156 -8.552 -14.612 1.00 95.44 495 ALA A O 1
ATOM 3784 N N . ILE A 1 496 ? 6.762 -10.423 -15.802 1.00 96.38 496 ILE A N 1
ATOM 3785 C CA . ILE A 1 496 ? 7.711 -10.114 -16.873 1.00 96.38 496 ILE A CA 1
ATOM 3786 C C . ILE A 1 496 ? 6.942 -9.513 -18.043 1.00 96.38 496 ILE A C 1
ATOM 3788 O O . ILE A 1 496 ? 5.997 -10.130 -18.532 1.00 96.38 496 ILE A O 1
ATOM 3792 N N . PHE A 1 497 ? 7.365 -8.337 -18.492 1.00 94.62 497 PHE A N 1
ATOM 3793 C CA . PHE A 1 497 ? 6.896 -7.681 -19.706 1.00 94.62 497 PHE A CA 1
ATOM 3794 C C . PHE A 1 497 ? 7.968 -7.845 -20.788 1.00 94.62 497 PHE A C 1
ATOM 3796 O O . PHE A 1 497 ? 9.043 -7.249 -20.709 1.00 94.62 497 PHE A O 1
ATOM 3803 N N . ALA A 1 498 ? 7.697 -8.689 -21.780 1.00 93.94 498 ALA A N 1
ATOM 3804 C CA . ALA A 1 498 ? 8.615 -8.976 -22.874 1.00 93.94 498 ALA A CA 1
ATOM 3805 C C . ALA A 1 498 ? 8.198 -8.185 -24.119 1.00 93.94 498 ALA A C 1
ATOM 3807 O O . ALA A 1 498 ? 7.115 -8.407 -24.668 1.00 93.94 498 ALA A O 1
ATOM 3808 N N . MET A 1 499 ? 9.063 -7.276 -24.564 1.00 88.81 499 MET A N 1
ATOM 3809 C CA . MET A 1 499 ? 8.810 -6.428 -25.722 1.00 88.81 499 MET A CA 1
ATOM 3810 C C . MET A 1 499 ? 9.779 -6.732 -26.855 1.00 88.81 499 MET A C 1
ATOM 3812 O O . MET A 1 499 ? 10.987 -6.700 -26.638 1.00 88.81 499 MET A O 1
ATOM 3816 N N . GLY A 1 500 ? 9.207 -6.995 -28.031 1.00 88.25 500 GLY A N 1
ATOM 3817 C CA . GLY A 1 500 ? 9.849 -7.150 -29.334 1.00 88.25 500 GLY A CA 1
ATOM 3818 C C . GLY A 1 500 ? 10.173 -5.822 -30.019 1.00 88.25 500 GLY A C 1
ATOM 3819 O O . GLY A 1 500 ? 9.288 -4.971 -30.082 1.00 88.25 500 GLY A O 1
ATOM 3820 N N . PHE A 1 501 ? 11.362 -5.663 -30.610 1.00 84.25 501 PHE A N 1
ATOM 3821 C CA . PHE A 1 501 ? 11.691 -4.489 -31.436 1.00 84.25 501 PHE A CA 1
ATOM 3822 C C . PHE A 1 501 ? 11.788 -4.760 -32.935 1.00 84.25 501 PHE A C 1
ATOM 3824 O O . PHE A 1 501 ? 12.454 -5.702 -33.380 1.00 84.25 501 PHE A O 1
ATOM 3831 N N . GLY A 1 502 ? 11.226 -3.824 -33.699 1.00 79.50 502 GLY A N 1
ATOM 3832 C CA . GLY A 1 502 ? 11.172 -3.848 -35.156 1.00 79.50 502 GLY A CA 1
ATOM 3833 C C . GLY A 1 502 ? 9.778 -4.194 -35.657 1.00 79.50 502 GLY A C 1
ATOM 3834 O O . GLY A 1 502 ? 8.823 -4.275 -34.879 1.00 79.50 502 GLY A O 1
ATOM 3835 N N . THR A 1 503 ? 9.666 -4.433 -36.962 1.00 79.56 503 THR A N 1
ATOM 3836 C CA . THR A 1 503 ? 8.395 -4.877 -37.539 1.00 79.56 503 THR A CA 1
ATOM 3837 C C . THR A 1 503 ? 8.001 -6.229 -36.945 1.00 79.56 503 THR A C 1
ATOM 3839 O O . THR A 1 503 ? 8.851 -6.992 -36.479 1.00 79.56 503 THR A O 1
ATOM 3842 N N . GLY A 1 504 ? 6.713 -6.580 -36.970 1.00 78.50 504 GLY A N 1
ATOM 3843 C CA . GLY A 1 504 ? 6.258 -7.890 -36.472 1.00 78.50 504 GLY A CA 1
ATOM 3844 C C . GLY A 1 504 ? 6.965 -9.099 -37.109 1.00 78.50 504 GLY A C 1
ATOM 3845 O O . GLY A 1 504 ? 7.025 -10.160 -36.492 1.00 78.50 504 GLY A O 1
ATOM 3846 N N . ALA A 1 505 ? 7.538 -8.943 -38.308 1.00 81.50 505 ALA A N 1
ATOM 3847 C CA . ALA A 1 505 ? 8.334 -9.976 -38.972 1.00 81.50 505 ALA A CA 1
ATOM 3848 C C . ALA A 1 505 ? 9.749 -10.134 -38.382 1.00 81.50 505 ALA A C 1
ATOM 3850 O O . ALA A 1 505 ? 10.346 -11.203 -38.503 1.00 81.50 505 ALA A O 1
ATOM 3851 N N . ASP A 1 506 ? 10.265 -9.098 -37.722 1.00 82.00 506 ASP A N 1
ATOM 3852 C CA . ASP A 1 506 ? 11.619 -9.047 -37.169 1.00 82.00 506 ASP A CA 1
ATOM 3853 C C . ASP A 1 506 ? 11.683 -9.478 -35.696 1.00 82.00 506 ASP A C 1
ATOM 3855 O O . ASP A 1 506 ? 12.723 -9.310 -35.054 1.00 82.00 506 ASP A O 1
ATOM 3859 N N . VAL A 1 507 ? 10.577 -9.999 -35.151 1.00 88.12 507 VAL A N 1
ATOM 3860 C CA . VAL A 1 507 ? 10.413 -10.334 -33.732 1.00 88.12 507 VAL A CA 1
ATOM 3861 C C . VAL A 1 507 ? 10.061 -11.809 -33.546 1.00 88.12 507 VAL A C 1
ATOM 3863 O O . VAL A 1 507 ? 9.163 -12.351 -34.191 1.00 88.12 507 VAL A O 1
ATOM 3866 N N . SER A 1 508 ? 10.709 -12.468 -32.582 1.00 91.69 508 SER A N 1
ATOM 3867 C CA . SER A 1 508 ? 10.360 -13.841 -32.191 1.00 91.69 508 SER A CA 1
ATOM 3868 C C . SER A 1 508 ? 9.326 -13.880 -31.059 1.00 91.69 508 SER A C 1
ATOM 3870 O O . SER A 1 508 ? 9.676 -14.018 -29.882 1.00 91.69 508 SER A O 1
ATOM 3872 N N . TYR A 1 509 ? 8.032 -13.845 -31.396 1.00 92.31 509 TYR A N 1
ATOM 3873 C CA . TYR A 1 509 ? 6.949 -14.024 -30.412 1.00 92.31 509 TYR A CA 1
ATOM 3874 C C . TYR A 1 509 ? 7.062 -15.305 -29.569 1.00 92.31 509 TYR A C 1
ATOM 3876 O O . TYR A 1 509 ? 6.853 -15.217 -28.360 1.00 92.31 509 TYR A O 1
ATOM 3884 N N . PRO A 1 510 ? 7.440 -16.484 -30.115 1.00 93.88 510 PRO A N 1
ATOM 3885 C CA . PRO A 1 510 ? 7.628 -17.680 -29.290 1.00 93.88 510 PRO A CA 1
ATOM 3886 C C . PRO A 1 510 ? 8.701 -17.502 -28.204 1.00 93.88 510 PRO A C 1
ATOM 3888 O O . PRO A 1 510 ? 8.559 -18.021 -27.091 1.00 93.88 510 PRO A O 1
ATOM 3891 N N . THR A 1 511 ? 9.765 -16.746 -28.500 1.00 93.75 511 THR A N 1
ATOM 3892 C CA . THR A 1 511 ? 10.797 -16.412 -27.509 1.00 93.75 511 THR A CA 1
ATOM 3893 C C . THR A 1 511 ? 10.239 -15.476 -26.436 1.00 93.75 511 THR A C 1
ATOM 3895 O O . THR A 1 511 ? 10.430 -15.742 -25.248 1.00 93.75 511 THR A O 1
ATOM 3898 N N . LEU A 1 512 ? 9.527 -14.415 -26.830 1.00 94.69 512 LEU A N 1
ATOM 3899 C CA . LEU A 1 512 ? 8.923 -13.457 -25.893 1.00 94.69 512 LEU A CA 1
ATOM 3900 C C . LEU A 1 512 ? 7.879 -14.121 -24.982 1.00 94.69 512 LEU A C 1
ATOM 3902 O O . LEU A 1 512 ? 7.856 -13.887 -23.776 1.00 94.69 512 LEU A O 1
ATOM 3906 N N . GLU A 1 513 ? 7.072 -15.030 -25.524 1.00 95.56 513 GLU A N 1
ATOM 3907 C CA . GLU A 1 513 ? 6.115 -15.816 -24.742 1.00 95.56 513 GLU A CA 1
ATOM 3908 C C . GLU A 1 513 ? 6.835 -16.723 -23.733 1.00 95.56 513 GLU A C 1
ATOM 3910 O O . GLU A 1 513 ? 6.417 -16.872 -22.582 1.00 95.56 513 GLU A O 1
ATOM 3915 N N . THR A 1 514 ? 7.976 -17.293 -24.130 1.00 95.50 514 THR A N 1
ATOM 3916 C CA . THR A 1 514 ? 8.816 -18.088 -23.226 1.00 95.50 514 THR A CA 1
ATOM 3917 C C . THR A 1 514 ? 9.406 -17.239 -22.100 1.00 95.50 514 THR A C 1
ATOM 3919 O O . THR A 1 514 ? 9.459 -17.729 -20.972 1.00 95.50 514 THR A O 1
ATOM 3922 N N . LEU A 1 515 ? 9.817 -15.992 -22.370 1.00 95.69 515 LEU A N 1
ATOM 3923 C CA . LEU A 1 515 ? 10.249 -15.038 -21.339 1.00 95.69 515 LEU A CA 1
ATOM 3924 C C . LEU A 1 515 ? 9.138 -14.800 -20.322 1.00 95.69 515 LEU A C 1
ATOM 3926 O O . LEU A 1 515 ? 9.341 -15.024 -19.131 1.00 95.69 515 LEU A O 1
ATOM 3930 N N . LYS A 1 516 ? 7.952 -14.417 -20.803 1.00 95.88 516 LYS A N 1
ATOM 3931 C CA . LYS A 1 516 ? 6.775 -14.157 -19.969 1.00 95.88 516 LYS A CA 1
ATOM 3932 C C . LYS A 1 516 ? 6.461 -15.337 -19.045 1.00 95.88 516 LYS A C 1
ATOM 3934 O O . LYS A 1 516 ? 6.258 -15.156 -17.849 1.00 95.88 516 LYS A O 1
ATOM 3939 N N . ASN A 1 517 ? 6.517 -16.561 -19.572 1.00 96.56 517 ASN A N 1
ATOM 3940 C CA . ASN A 1 517 ? 6.240 -17.787 -18.816 1.00 96.56 517 ASN A CA 1
ATOM 3941 C C . ASN A 1 517 ? 7.264 -18.107 -17.704 1.00 96.56 517 ASN A C 1
ATOM 3943 O O . ASN A 1 517 ? 7.017 -19.014 -16.904 1.00 96.56 517 ASN A O 1
ATOM 3947 N N . LYS A 1 518 ? 8.407 -17.407 -17.620 1.00 97.38 518 LYS A N 1
ATOM 3948 C CA . LYS A 1 518 ? 9.339 -17.542 -16.479 1.00 97.38 518 LYS A CA 1
ATOM 3949 C C . LYS A 1 518 ? 8.823 -16.846 -15.224 1.00 97.38 518 LYS A C 1
ATOM 3951 O O . LYS A 1 518 ? 9.213 -17.234 -14.125 1.00 97.38 518 LYS A O 1
ATOM 3956 N N . GLY A 1 519 ? 7.951 -15.859 -15.397 1.00 96.25 519 GLY A N 1
ATOM 3957 C CA . GLY A 1 519 ? 7.395 -15.046 -14.329 1.00 96.25 519 GLY A CA 1
ATOM 3958 C C . GLY A 1 519 ? 5.931 -15.346 -14.030 1.00 96.25 519 GLY A C 1
ATOM 3959 O O . GLY A 1 519 ? 5.362 -16.356 -14.452 1.00 96.25 519 GLY A O 1
ATOM 3960 N N . LEU A 1 520 ? 5.325 -14.425 -13.291 1.00 94.69 520 LEU A N 1
ATOM 3961 C CA . LEU A 1 520 ? 3.909 -14.399 -12.961 1.00 94.69 520 LEU A CA 1
ATOM 3962 C C . LEU A 1 520 ? 3.069 -13.961 -14.172 1.00 94.69 520 LEU A C 1
ATOM 3964 O O . LEU A 1 520 ? 3.341 -12.926 -14.787 1.00 94.69 520 LEU A O 1
ATOM 3968 N N . ASN A 1 521 ? 2.008 -14.719 -14.460 1.00 93.31 521 ASN A N 1
ATOM 3969 C CA . ASN A 1 521 ? 0.997 -14.350 -15.449 1.00 93.31 521 ASN A CA 1
ATOM 3970 C C . ASN A 1 521 ? -0.018 -13.376 -14.841 1.00 93.31 521 ASN A C 1
ATOM 3972 O O . ASN A 1 521 ? -0.611 -13.657 -13.797 1.00 93.31 521 ASN A O 1
ATOM 3976 N N . LEU A 1 522 ? -0.247 -12.262 -15.525 1.00 90.44 522 LEU A N 1
ATOM 3977 C CA . LEU A 1 522 ? -1.250 -11.258 -15.196 1.00 90.44 522 LEU A CA 1
ATOM 3978 C C . LEU A 1 522 ? -2.390 -11.285 -16.219 1.00 90.44 522 LEU A C 1
ATOM 3980 O O . LEU A 1 522 ? -2.292 -11.896 -17.280 1.00 90.44 522 LEU A O 1
ATOM 3984 N N . SER A 1 523 ? -3.490 -10.604 -15.898 1.00 86.50 523 SER A N 1
ATOM 3985 C CA . SER A 1 523 ? -4.577 -10.357 -16.853 1.00 86.50 523 SER A CA 1
ATOM 3986 C C . SER A 1 523 ? -4.230 -9.282 -17.886 1.00 86.50 523 SER A C 1
ATOM 3988 O O . SER A 1 523 ? -4.943 -9.128 -18.873 1.00 86.50 523 SER A O 1
ATOM 3990 N N . THR A 1 524 ? -3.179 -8.503 -17.636 1.00 85.06 524 THR A N 1
ATOM 3991 C CA . THR A 1 524 ? -2.693 -7.454 -18.531 1.00 85.06 524 THR A CA 1
ATOM 3992 C C . THR A 1 524 ? -1.823 -8.040 -19.634 1.00 85.06 524 THR A C 1
ATOM 3994 O O . THR A 1 524 ? -1.264 -9.129 -19.502 1.00 85.06 524 THR A O 1
ATOM 3997 N N . GLN A 1 525 ? -1.700 -7.317 -20.748 1.00 88.50 525 GLN A N 1
ATOM 3998 C CA . GLN A 1 525 ? -0.822 -7.739 -21.830 1.00 88.50 525 GLN A CA 1
ATOM 3999 C C . GLN A 1 525 ? 0.640 -7.697 -21.369 1.00 88.50 525 GLN A C 1
ATOM 4001 O O . GLN A 1 525 ? 1.130 -6.659 -20.936 1.00 88.50 525 GLN A O 1
ATOM 4006 N N . GLN A 1 526 ? 1.333 -8.832 -21.476 1.00 93.44 526 GLN A N 1
ATOM 4007 C CA . GLN A 1 526 ? 2.734 -8.972 -21.060 1.00 93.44 526 GLN A CA 1
ATOM 4008 C C . GLN A 1 526 ? 3.702 -9.270 -22.209 1.00 93.44 526 GLN A C 1
ATOM 4010 O O . GLN A 1 526 ? 4.914 -9.236 -22.012 1.00 93.44 526 GLN A O 1
ATOM 4015 N N . VAL A 1 527 ? 3.179 -9.559 -23.400 1.00 92.69 527 VAL A N 1
ATOM 4016 C CA . VAL A 1 527 ? 3.964 -9.777 -24.616 1.00 92.69 527 VAL A CA 1
ATOM 4017 C C . VAL A 1 527 ? 3.451 -8.842 -25.691 1.00 92.69 527 VAL A C 1
ATOM 4019 O O . VAL A 1 527 ? 2.250 -8.808 -25.983 1.00 92.69 527 VAL A O 1
ATOM 4022 N N . PHE A 1 528 ? 4.369 -8.078 -26.266 1.00 87.94 528 PHE A N 1
ATOM 4023 C CA . PHE A 1 528 ? 4.055 -7.102 -27.294 1.00 87.94 528 PHE A CA 1
ATOM 4024 C C . PHE A 1 528 ? 5.273 -6.833 -28.181 1.00 87.94 528 PHE A C 1
ATOM 4026 O O . PHE A 1 528 ? 6.383 -7.265 -27.877 1.00 87.94 528 PHE A O 1
ATOM 4033 N N . HIS A 1 529 ? 5.064 -6.136 -29.291 1.00 87.94 529 HIS A N 1
ATOM 4034 C CA . HIS A 1 529 ? 6.126 -5.650 -30.165 1.00 87.94 529 HIS A CA 1
ATOM 4035 C C . HIS A 1 529 ? 5.875 -4.180 -30.489 1.00 87.94 529 HIS A C 1
ATOM 4037 O O . HIS A 1 529 ? 4.723 -3.776 -30.612 1.00 87.94 529 HIS A O 1
ATOM 4043 N N . GLY A 1 530 ? 6.931 -3.388 -30.614 1.00 78.06 530 GLY A N 1
ATOM 4044 C CA . GLY A 1 530 ? 6.827 -1.983 -30.987 1.00 78.06 530 GLY A CA 1
ATOM 4045 C C . GLY A 1 530 ? 7.743 -1.651 -32.147 1.00 78.06 530 GLY A C 1
ATOM 4046 O O . GLY A 1 530 ? 8.880 -2.122 -32.224 1.00 78.06 530 GLY A O 1
ATOM 4047 N N . GLU A 1 531 ? 7.223 -0.803 -33.025 1.00 79.25 531 GLU A N 1
ATOM 4048 C CA . GLU A 1 531 ? 7.924 -0.324 -34.215 1.00 79.25 531 GLU A CA 1
ATOM 4049 C C . GLU A 1 531 ? 8.568 1.053 -33.969 1.00 79.25 531 GLU A C 1
ATOM 4051 O O . GLU A 1 531 ? 9.561 1.373 -34.612 1.00 79.25 531 GLU A O 1
ATOM 4056 N N . ASN A 1 532 ? 8.062 1.820 -32.991 1.00 79.62 532 ASN A N 1
ATOM 4057 C CA . ASN A 1 532 ? 8.482 3.187 -32.660 1.00 79.62 532 ASN A CA 1
ATOM 4058 C C . ASN A 1 532 ? 8.502 3.451 -31.137 1.00 79.62 532 ASN A C 1
ATOM 4060 O O . ASN A 1 532 ? 7.954 2.665 -30.356 1.00 79.62 532 ASN A O 1
ATOM 4064 N N . ALA A 1 533 ? 9.084 4.584 -30.733 1.00 76.38 533 ALA A N 1
ATOM 4065 C CA . ALA A 1 533 ? 9.238 5.015 -29.340 1.00 76.38 533 ALA A CA 1
ATOM 4066 C C . ALA A 1 533 ? 7.908 5.143 -28.576 1.00 76.38 533 ALA A C 1
ATOM 4068 O O . ALA A 1 533 ? 7.789 4.617 -27.471 1.00 76.38 533 ALA A O 1
ATOM 4069 N N . GLY A 1 534 ? 6.889 5.773 -29.168 1.00 73.88 534 GLY A N 1
ATOM 4070 C CA . GLY A 1 534 ? 5.596 5.984 -28.502 1.00 73.88 534 GLY A CA 1
ATOM 4071 C C . GLY A 1 534 ? 4.841 4.682 -28.219 1.00 73.88 534 GLY A C 1
ATOM 4072 O O . GLY A 1 534 ? 4.176 4.534 -27.199 1.00 73.88 534 GLY A O 1
ATOM 4073 N N . THR A 1 535 ? 4.990 3.674 -29.079 1.00 75.81 535 THR A N 1
ATOM 4074 C CA . THR A 1 535 ? 4.359 2.360 -28.863 1.00 75.81 535 THR A CA 1
ATOM 4075 C C . THR A 1 535 ? 5.040 1.593 -27.721 1.00 75.81 535 THR A C 1
ATOM 4077 O O . THR A 1 535 ? 4.392 0.803 -27.033 1.00 75.81 535 THR A O 1
ATOM 4080 N N . ILE A 1 536 ? 6.337 1.839 -27.504 1.00 72.12 536 ILE A N 1
ATOM 4081 C CA . ILE A 1 536 ? 7.131 1.280 -26.399 1.00 72.12 536 ILE A CA 1
ATOM 4082 C C . ILE A 1 536 ? 6.681 1.861 -25.071 1.00 72.12 536 ILE A C 1
ATOM 4084 O O . ILE A 1 536 ? 6.335 1.110 -24.159 1.00 72.12 536 ILE A O 1
ATOM 4088 N N . ASP A 1 537 ? 6.636 3.182 -24.999 1.00 79.50 537 ASP A N 1
ATOM 4089 C CA . ASP A 1 537 ? 6.180 3.901 -23.820 1.00 79.50 537 ASP A CA 1
ATOM 4090 C C . ASP A 1 537 ? 4.750 3.498 -23.437 1.00 79.50 537 ASP A C 1
ATOM 4092 O O . ASP A 1 537 ? 4.499 2.936 -22.367 1.00 79.50 537 ASP A O 1
ATOM 4096 N N . LYS A 1 538 ? 3.830 3.591 -24.405 1.00 76.38 538 LYS A N 1
ATOM 4097 C CA . LYS A 1 538 ? 2.428 3.207 -24.235 1.00 76.38 538 LYS A CA 1
ATOM 4098 C C . LYS A 1 538 ? 2.259 1.770 -23.753 1.00 76.38 538 LYS A C 1
ATOM 4100 O O . LYS A 1 538 ? 1.360 1.499 -22.957 1.00 76.38 538 LYS A O 1
ATOM 4105 N N . PHE A 1 539 ? 3.061 0.825 -24.243 1.00 80.38 539 PHE A N 1
ATOM 4106 C CA . PHE A 1 539 ? 2.982 -0.551 -23.762 1.00 80.38 539 PHE A CA 1
ATOM 4107 C C . PHE A 1 539 ? 3.370 -0.636 -22.283 1.00 80.38 539 PHE A C 1
ATOM 4109 O O . PHE A 1 539 ? 2.603 -1.194 -21.499 1.00 80.38 539 PHE A O 1
ATOM 4116 N N . TYR A 1 540 ? 4.504 -0.056 -21.884 1.00 78.69 540 TYR A N 1
ATOM 4117 C CA . TYR A 1 540 ? 4.997 -0.160 -20.512 1.00 78.69 540 TYR A CA 1
ATOM 4118 C C . TYR A 1 540 ? 4.172 0.636 -19.510 1.00 78.69 540 TYR A C 1
ATOM 4120 O O . TYR A 1 540 ? 3.776 0.059 -18.495 1.00 78.69 540 TYR A O 1
ATOM 4128 N N . SER A 1 541 ? 3.849 1.896 -19.801 1.00 81.19 541 SER A N 1
ATOM 4129 C CA . SER A 1 541 ? 3.027 2.733 -18.923 1.00 81.19 541 SER A CA 1
ATOM 4130 C C . SER A 1 541 ? 1.654 2.098 -18.696 1.00 81.19 541 SER A C 1
ATOM 4132 O O . SER A 1 541 ? 1.242 1.913 -17.550 1.00 81.19 541 SER A O 1
ATOM 4134 N N . ASN A 1 542 ? 0.984 1.622 -19.755 1.00 80.56 542 ASN A N 1
ATOM 4135 C CA . ASN A 1 542 ? -0.325 0.974 -19.616 1.00 80.56 542 ASN A CA 1
ATOM 4136 C C . ASN A 1 542 ? -0.243 -0.392 -18.930 1.00 80.56 542 ASN A C 1
ATOM 4138 O O . ASN A 1 542 ? -1.077 -0.703 -18.079 1.00 80.56 542 ASN A O 1
ATOM 4142 N N . ALA A 1 543 ? 0.725 -1.232 -19.309 1.00 80.81 543 ALA A N 1
ATOM 4143 C CA . ALA A 1 543 ? 0.830 -2.583 -18.773 1.00 80.81 543 ALA A CA 1
ATOM 4144 C C . ALA A 1 543 ? 1.242 -2.570 -17.298 1.00 80.81 543 ALA A C 1
ATOM 4146 O O . ALA A 1 543 ? 0.670 -3.327 -16.508 1.00 80.81 543 ALA A O 1
ATOM 4147 N N . LEU A 1 544 ? 2.177 -1.688 -16.919 1.00 84.31 544 LEU A N 1
ATOM 4148 C CA . LEU A 1 544 ? 2.570 -1.488 -15.530 1.00 84.31 544 LEU A CA 1
ATOM 4149 C C . LEU A 1 544 ? 1.405 -0.911 -14.733 1.00 84.31 544 LEU A C 1
ATOM 4151 O O . LEU A 1 544 ? 1.020 -1.543 -13.755 1.00 84.31 544 LEU A O 1
ATOM 4155 N N . ALA A 1 545 ? 0.802 0.203 -15.172 1.00 82.31 545 ALA A N 1
ATOM 4156 C CA . ALA A 1 545 ? -0.330 0.825 -14.481 1.00 82.31 545 ALA A CA 1
ATOM 4157 C C . ALA A 1 545 ? -1.458 -0.182 -14.238 1.00 82.31 545 ALA A C 1
ATOM 4159 O O . ALA A 1 545 ? -1.872 -0.389 -13.097 1.00 82.31 545 ALA A O 1
ATOM 4160 N N . ALA A 1 546 ? -1.884 -0.905 -15.274 1.00 79.62 546 ALA A N 1
ATOM 4161 C CA . ALA A 1 546 ? -2.926 -1.910 -15.129 1.00 79.62 546 ALA A CA 1
ATOM 4162 C C . ALA A 1 546 ? -2.499 -3.063 -14.197 1.00 79.62 546 ALA A C 1
ATOM 4164 O O . ALA A 1 546 ? -3.323 -3.592 -13.449 1.00 79.62 546 ALA A O 1
ATOM 4165 N N . ALA A 1 547 ? -1.214 -3.433 -14.178 1.00 81.62 547 ALA A N 1
ATOM 4166 C CA . ALA A 1 547 ? -0.689 -4.465 -13.284 1.00 81.62 547 ALA A CA 1
ATOM 4167 C C . ALA A 1 547 ? -0.648 -4.046 -11.803 1.00 81.62 547 ALA A C 1
ATOM 4169 O O . ALA A 1 547 ? -0.808 -4.912 -10.931 1.00 81.62 547 ALA A O 1
ATOM 4170 N N . ILE A 1 548 ? -0.470 -2.751 -11.520 1.00 80.31 548 ILE A N 1
ATOM 4171 C CA . ILE A 1 548 ? -0.591 -2.162 -10.174 1.00 80.31 548 ILE A CA 1
ATOM 4172 C C . ILE A 1 548 ? -2.023 -1.706 -9.842 1.00 80.31 548 ILE A C 1
ATOM 4174 O O . ILE A 1 548 ? -2.257 -1.209 -8.748 1.00 80.31 548 ILE A O 1
ATOM 4178 N N . GLY A 1 549 ? -2.999 -1.933 -10.729 1.00 73.06 549 GLY A N 1
ATOM 4179 C CA . GLY A 1 549 ? -4.416 -1.635 -10.478 1.00 73.06 549 GLY A CA 1
ATOM 4180 C C . GLY A 1 549 ? -4.842 -0.203 -10.809 1.00 73.06 549 GLY A C 1
ATOM 4181 O O . GLY A 1 549 ? -5.923 0.216 -10.408 1.00 73.06 549 GLY A O 1
ATOM 4182 N N . PHE A 1 550 ? -4.021 0.530 -11.555 1.00 74.56 550 PHE A N 1
ATOM 4183 C CA . PHE A 1 550 ? -4.309 1.868 -12.054 1.00 74.56 550 PHE A CA 1
ATOM 4184 C C . PHE A 1 550 ? -4.745 1.812 -13.520 1.00 74.56 550 PHE A C 1
ATOM 4186 O O . PHE A 1 550 ? -4.381 0.911 -14.272 1.00 74.56 550 PHE A O 1
ATOM 4193 N N . THR A 1 551 ? -5.544 2.790 -13.935 1.00 66.25 551 THR A N 1
ATOM 4194 C CA . THR A 1 551 ? -5.871 2.993 -15.351 1.00 66.25 551 THR A CA 1
ATOM 4195 C C . THR A 1 551 ? -5.161 4.252 -15.809 1.00 66.25 551 THR A C 1
ATOM 4197 O O . THR A 1 551 ? -5.300 5.298 -15.180 1.00 66.25 551 THR A O 1
ATOM 4200 N N . THR A 1 552 ? -4.400 4.164 -16.891 1.00 62.28 552 THR A N 1
ATOM 4201 C CA . THR A 1 552 ? -3.853 5.335 -17.573 1.00 62.28 552 THR A CA 1
ATOM 4202 C C . THR A 1 552 ? -5.014 6.101 -18.204 1.00 62.28 552 THR A C 1
ATOM 4204 O O . THR A 1 552 ? -5.706 5.594 -19.086 1.00 62.28 552 THR A O 1
ATOM 4207 N N . ILE A 1 553 ? -5.310 7.293 -17.681 1.00 55.81 553 ILE A N 1
ATOM 4208 C CA . ILE A 1 553 ? -6.487 8.065 -18.111 1.00 55.81 553 ILE A CA 1
ATOM 4209 C C . ILE A 1 553 ? -6.214 8.737 -19.457 1.00 55.81 553 ILE A C 1
ATOM 4211 O O . ILE A 1 553 ? -7.054 8.656 -20.343 1.00 55.81 553 ILE A O 1
ATOM 4215 N N . PHE A 1 554 ? -5.039 9.340 -19.631 1.00 50.66 554 PHE A N 1
ATOM 4216 C CA . PHE A 1 554 ? -4.536 9.871 -20.895 1.00 50.66 554 PHE A CA 1
ATOM 4217 C C . PHE A 1 554 ? -3.014 9.984 -20.791 1.00 50.66 554 PHE A C 1
ATOM 4219 O O . PHE A 1 554 ? -2.504 10.473 -19.786 1.00 50.66 554 PHE A O 1
ATOM 4226 N N . ASP A 1 555 ? -2.312 9.536 -21.825 1.00 47.41 555 ASP A N 1
ATOM 4227 C CA . ASP A 1 555 ? -0.905 9.860 -22.042 1.00 47.41 555 ASP A CA 1
ATOM 4228 C C . ASP A 1 555 ? -0.823 11.350 -22.456 1.00 47.41 555 ASP A C 1
ATOM 4230 O O . ASP A 1 555 ? -1.486 11.733 -23.430 1.00 47.41 555 ASP A O 1
ATOM 4234 N N . PRO A 1 556 ? -0.120 12.231 -21.716 1.00 42.06 556 PRO A N 1
ATOM 4235 C CA . PRO A 1 556 ? 0.040 13.631 -22.105 1.00 42.06 556 PRO A CA 1
ATOM 4236 C C . PRO A 1 556 ? 0.929 13.800 -23.345 1.00 42.06 556 PRO A C 1
ATOM 4238 O O . PRO A 1 556 ? 0.910 14.873 -23.957 1.00 42.06 556 PRO A O 1
ATOM 4241 N N . VAL A 1 557 ? 1.661 12.765 -23.763 1.00 45.53 557 VAL A N 1
ATOM 4242 C CA . VAL A 1 557 ? 2.346 12.701 -25.055 1.00 45.53 557 VAL A CA 1
ATOM 4243 C C . VAL A 1 557 ? 1.323 12.325 -26.130 1.00 45.53 557 VAL A C 1
ATOM 4245 O O . VAL A 1 557 ? 1.382 11.296 -26.799 1.00 45.53 557 VAL A O 1
ATOM 4248 N N . ILE A 1 558 ? 0.358 13.219 -26.352 1.00 49.56 558 ILE A N 1
ATOM 4249 C CA . ILE A 1 558 ? -0.320 13.277 -27.645 1.00 49.56 558 ILE A CA 1
ATOM 4250 C C . ILE A 1 558 ? 0.713 13.834 -28.638 1.00 49.56 558 ILE A C 1
ATOM 4252 O O . ILE A 1 558 ? 0.738 15.028 -28.939 1.00 49.56 558 ILE A O 1
ATOM 4256 N N . GLU A 1 559 ? 1.609 12.978 -29.130 1.00 46.06 559 GLU A N 1
ATOM 4257 C CA . GLU A 1 559 ? 2.355 13.268 -30.352 1.00 46.06 559 GLU A CA 1
ATOM 4258 C C . GLU A 1 559 ? 1.368 13.181 -31.518 1.00 46.06 559 GLU A C 1
ATOM 4260 O O . GLU A 1 559 ? 1.114 12.112 -32.062 1.00 46.06 559 GLU A O 1
ATOM 4265 N N . LEU A 1 560 ? 0.760 14.318 -31.866 1.00 45.19 560 LEU A N 1
ATOM 4266 C CA . LEU A 1 560 ? 0.128 14.493 -33.170 1.00 45.19 560 LEU A CA 1
ATOM 4267 C C . LEU A 1 560 ? 1.180 15.058 -34.116 1.00 45.19 560 LEU A C 1
ATOM 4269 O O . LEU A 1 560 ? 1.691 16.166 -33.917 1.00 45.19 560 LEU A O 1
ATOM 4273 N N . PHE A 1 561 ? 1.498 14.300 -35.157 1.00 44.09 561 PHE A N 1
ATOM 4274 C CA . PHE A 1 561 ? 2.404 14.752 -36.205 1.00 44.09 561 PHE A CA 1
ATOM 4275 C C . PHE A 1 561 ? 1.750 15.841 -37.066 1.00 44.09 561 PHE A C 1
ATOM 4277 O O . PHE A 1 561 ? 0.539 16.074 -37.028 1.00 44.09 561 PHE A O 1
ATOM 4284 N N . ALA A 1 562 ? 2.553 16.527 -37.884 1.00 32.66 562 ALA A N 1
ATOM 4285 C CA . ALA A 1 562 ? 2.037 17.516 -38.826 1.00 32.66 562 ALA A CA 1
ATOM 4286 C C . ALA A 1 562 ? 1.023 16.866 -39.791 1.00 32.66 562 ALA A C 1
ATOM 4288 O O . ALA A 1 562 ? 1.405 16.132 -40.699 1.00 32.66 562 ALA A O 1
ATOM 4289 N N . GLY A 1 563 ? -0.266 17.156 -39.592 1.00 35.31 563 GLY A N 1
ATOM 4290 C CA . GLY A 1 563 ? -1.376 16.606 -40.380 1.00 35.31 563 GLY A CA 1
ATOM 4291 C C . GLY A 1 563 ? -2.317 15.677 -39.609 1.00 35.31 563 GLY A C 1
ATOM 4292 O O . GLY A 1 563 ? -3.369 15.336 -40.140 1.00 35.31 563 GLY A O 1
ATOM 4293 N N . GLU A 1 564 ? -2.000 15.310 -38.368 1.00 40.44 564 GLU A N 1
ATOM 4294 C CA . GLU A 1 564 ? -2.907 14.536 -37.522 1.00 40.44 564 GLU A CA 1
ATOM 4295 C C . GLU A 1 564 ? -3.822 15.442 -36.691 1.00 40.44 564 GLU A C 1
ATOM 4297 O O . GLU A 1 564 ? -3.467 16.558 -36.296 1.00 40.44 564 GLU A O 1
ATOM 4302 N N . HIS A 1 565 ? -5.039 14.965 -36.434 1.00 39.81 565 HIS A N 1
ATOM 4303 C CA . HIS A 1 565 ? -6.016 15.632 -35.580 1.00 39.81 565 HIS A CA 1
ATOM 4304 C C . HIS A 1 565 ? -6.694 14.569 -34.722 1.00 39.81 565 HIS A C 1
ATOM 4306 O O . HIS A 1 565 ? -7.135 13.547 -35.246 1.00 39.81 565 HIS A O 1
ATOM 4312 N N . THR A 1 566 ? -6.840 14.830 -33.424 1.00 41.78 566 THR A N 1
ATOM 4313 C CA . THR A 1 566 ? -7.744 14.054 -32.575 1.00 41.78 566 THR A CA 1
ATOM 4314 C C . THR A 1 566 ? -9.031 14.854 -32.383 1.00 41.78 566 THR A C 1
ATOM 4316 O O . THR A 1 566 ? -8.994 16.039 -32.050 1.00 41.78 566 THR A O 1
ATOM 4319 N N . HIS A 1 567 ? -10.183 14.239 -32.645 1.00 36.41 567 HIS A N 1
ATOM 4320 C CA . HIS A 1 567 ? -11.487 14.826 -32.340 1.00 36.41 567 HIS A CA 1
ATOM 4321 C C . HIS A 1 567 ? -11.959 14.272 -30.999 1.00 36.41 567 HIS A C 1
ATOM 4323 O O . HIS A 1 567 ? -12.338 13.105 -30.902 1.00 36.41 567 HIS A O 1
ATOM 4329 N N . LEU A 1 568 ? -11.951 15.119 -29.972 1.00 35.44 568 LEU A N 1
ATOM 4330 C CA . LEU A 1 568 ? -12.596 14.828 -28.697 1.00 35.44 568 LEU A CA 1
ATOM 4331 C C . LEU A 1 568 ? -14.000 15.435 -28.726 1.00 35.44 568 LEU A C 1
ATOM 4333 O O . LEU A 1 568 ? -14.159 16.632 -28.964 1.00 35.44 568 LEU A O 1
ATOM 4337 N N . TYR A 1 569 ? -15.013 14.600 -28.514 1.00 29.00 569 TYR A N 1
ATOM 4338 C CA . TYR A 1 569 ? -16.375 15.065 -28.275 1.00 29.00 569 TYR A CA 1
ATOM 4339 C C . TYR A 1 569 ? -16.531 15.358 -26.783 1.00 29.00 569 TYR A C 1
ATOM 4341 O O . TYR A 1 569 ? -16.252 14.485 -25.960 1.00 29.00 569 TYR A O 1
ATOM 4349 N N . PHE A 1 570 ? -16.959 16.579 -26.465 1.00 39.91 570 PHE A N 1
ATOM 4350 C CA . PHE A 1 570 ? -17.410 16.971 -25.131 1.00 39.91 570 PHE A CA 1
ATOM 4351 C C . PHE A 1 570 ? -18.911 16.730 -24.994 1.00 39.91 570 PHE A C 1
ATOM 4353 O O . PHE A 1 570 ? -19.638 17.060 -25.965 1.00 39.91 570 PHE A O 1
#

InterPro domains:
  IPR002035 von Willebrand factor, type A [PS50234] (335-543)
  IPR002227 Tyrosinase copper-binding domain [PF00264] (41-257)
  IPR002227 Tyrosinase copper-binding domain [PR00092] (71-88)
  IPR002227 Tyrosinase copper-binding domain [PR00092] (100-105)
  IPR002227 Tyrosinase copper-binding domain [PR00092] (217-228)
  IPR002227 Tyrosinase copper-binding domain [PR00092] (237-255)
  IPR002227 Tyrosinase copper-binding domain [PS00498] (238-249)
  IPR008922 Di-copper centre-containing domain superfamily [G3DSA:1.10.1280.10] (1-335)
  IPR008922 Di-copper centre-containing domain superfamily [SSF48056] (3-346)
  IPR036465 von Willebrand factor A-like domain superfamily [G3DSA:3.40.50.410] (336-549)
  IPR036465 von Willebrand factor A-like domain superfamily [SSF53300] (339-517)
  IPR050316 Tyrosinase and Hemocyanin [PTHR11474] (3-335)

Sequence (570 aa):
MGTRKNAKFLTATERENFVRACVLLKADIVNPGASANLRYSKWDEFAAVHWMIQEAFAPGSPTVNFGHGGMGAYSFLSWHRYFLFHMEQQLQSKVPGVMVPYWDWTDPSSIMTNTFMGPDGTTGGRVQQGYFAVNRPDTGPNTTTLPAWWPASLNGWTLSDIFPSNARGGLKRSTGAAADTPLPSPIDIQQALAKANYPDFQGGLEAGVGIASGHRLHNDMHRWFGGHMQILQASPFDPFFYLVHCNVDRLWAMWQADGHMNEFPANPPGAGDAHHHRNDLMYPWIGGAAGYGTNAAIAGSVPMPSWVTGPGAKTNADTLNYRSEFGYTYDTLPILGIGLDRTGSMLGLTPDPMVTTNPDVTKWEAAKRGVSAFLQDAETAQASGDIYLTAGIKTFRSLLGNDFDFVFGAPNYGLIKTGSSFSKSTFDLNITSIVPGGGTPLADALQDVQNTLVEAPFGGDPTEERRYLAILTDGIRTSGAPMNSIPNGSFSRTAIFAMGFGTGADVSYPTLETLKNKGLNLSTQQVFHGENAGTIDKFYSNALAAAIGFTTIFDPVIELFAGEHTHLYF

Secondary structure (DSSP, 8-state):
--EE-BTTT--HHHHHHHHHHHHHHHH-BS-TTS-GGG--BHHHHHHHHHHHHHTEEETTEEEE-TT--STT-TTHHHHHHHHHHHHHHHHHTTSTT--PPB--TTS------TTTT-----GGGB--SSTTSSS-TTBTTB-SPPPTT--TT--S-EE-TTS-TTT-EE-B--TT-STT-PPPPHHHHHHHHT-SSHHHHHHHHHH-TT-TT---HHHHHHHHH-GGGGSGGGGGGSTHHHHHHHHHHHHHHHHIIIIITT----SSSSS--TT-STTSEEEEEETT-TT-EE--GGGGTSPPPHHHHTT-EEETGGGS-HHHHH--EETTS-EEEEEEE-SGGGGSEE-SSS-TTSPPEEHHHHHHHHHHHHHHHHHHHHHHTS---EEEEEEEEESSSEEEEESSPSSS-EE--TTSSSSHHHHHHHHTT----SB--HHHHHHHHIIIIISGGGTT-STT--EEEEEEE-----SSS-GGGS-TTTBTTEEEEEEEESSGGGS-HHHHHHHHTTB---SS--EEEESSHHHHHHHHHHHHHHHTT------S-----TT-------

pLDDT: mean 89.45, std 11.8, range [29.0, 98.81]

Radius of gyration: 26.53 Å; chains: 1; bounding box: 68×50×79 Å

Foldseek 3Di:
DEAAEAPVLDDPVLQLLQLLLLLVQQLAWPCVVDDPQLTGGNLVLLLQQLLFLQQKWFVVGNGHNLQDDAQFQLNVLLVLLVSLLLVQVSSCVRPNPHHQHAHDLQDPDDPQDQAGQHHFADVVQAGCEHQQGLAAAPDDSYPHDHDPSRDPSDGHQFDHPLDDPLRTGGFGWDAQPPVPQRGDHLLLLLQLLPDPASSQNCNCQQQNRRRPVRHRNLVSVLVRGPRQSVVSSRNSSRSNVSNSSVVSNQSVVLSCQVPCLQGFAADDDPHGDPQRGQFHWRPPLALPDPRITGPRPSCVSNPNDPSSNPPGIDGSRLSSPCLVNSQYYYLLEAFEFEEAEQAPLQQDWFDAPVDPPDDTGGLNVQRLLLVLLLLVVQQVCSSSSRHWYKYAYWYWADDPHTDIHTQFDPVRIGTSHPPDSNYSVSSVVSCVVRHGYHFPQPLVSLVCSCVRRFCPPSVCTNVQYAHEYEYHELLPGDDHDDLVVQDFCCAARYQYAYEHTHPPVSHDQVSSVSSRRNYDDDPADRYYYDRGSVVSNVNCVQRSCVVSSHHDPDDPPPPDDDPDDDDDDD

Organism: NCBI:txid412755